Protein AF-H9GA87-F1 (afdb_monomer)

Organism: Anolis carolinensis (NCBI:txid28377)

Nearest PDB structures (foldseek):
  3dwb-assembly1_A  TM=9.800E-01  e=6.846E-44  Homo sapiens
  6sh2-assembly1_AAA  TM=9.626E-01  e=2.716E-29  Homo sapiens
  4cth-assembly1_A-2  TM=9.525E-01  e=1.104E-28  Homo sapiens
  5v48-assembly1_B  TM=9.529E-01  e=2.771E-28  Oryctolagus cuniculus
  6svy-assembly1_A  TM=9.507E-01  e=6.099E-28  Homo sapiens

Solvent-accessible surface area (backbone atoms only — not comparable to full-atom values): 32506 Å² total; per-residue (Å²): 136,81,67,93,82,69,80,81,88,78,90,80,91,79,91,78,90,80,86,88,82,88,80,93,79,87,85,82,81,83,79,84,82,80,79,73,81,84,71,84,70,72,75,79,71,83,72,79,47,68,68,50,50,53,50,50,50,54,52,60,57,17,32,24,86,92,43,56,57,92,81,39,46,64,49,16,56,37,37,29,38,55,72,76,53,70,67,53,71,59,36,70,70,71,51,73,65,51,58,50,49,56,50,45,51,53,52,51,45,55,61,48,69,47,74,86,54,86,67,85,32,64,35,42,50,34,45,31,25,41,31,47,11,55,65,41,52,72,56,38,55,69,51,36,62,48,75,60,50,60,51,40,47,74,60,63,50,47,67,56,51,42,92,54,92,77,70,61,67,63,64,43,52,33,48,40,38,44,67,65,68,38,42,66,70,34,37,80,48,58,44,60,28,76,93,42,41,69,33,32,31,42,37,39,39,82,46,57,70,86,62,99,47,49,58,52,60,69,43,45,86,84,26,42,69,45,52,54,37,49,50,49,37,48,33,51,53,42,42,73,65,47,23,80,49,68,69,60,33,41,51,56,40,46,55,46,51,51,50,47,35,54,49,33,68,55,51,81,57,71,83,80,64,70,51,61,79,80,33,61,39,79,44,32,48,50,54,46,39,73,53,25,65,72,47,63,52,68,67,36,51,33,54,48,27,41,92,48,88,67,56,55,79,39,62,30,36,31,53,44,63,68,42,44,33,53,49,22,51,49,59,70,74,47,58,68,67,59,56,52,51,47,52,52,46,47,50,44,71,72,47,38,73,64,42,21,68,76,40,37,54,43,53,49,57,36,46,28,63,71,53,64,24,50,92,40,87,70,55,68,63,60,58,27,46,54,53,40,37,79,74,38,24,59,39,51,22,39,56,47,41,77,74,70,58,72,90,75,55,60,68,58,53,53,49,52,52,50,53,52,52,53,50,53,57,49,50,76,69,46,80,93,50,56,76,66,58,42,48,56,53,43,56,54,60,74,66,60,81,84,86,72,75,60,54,72,53,45,77,36,44,68,57,36,28,59,73,43,61,86,53,77,42,51,54,78,39,39,61,57,33,53,50,49,46,54,49,43,51,45,38,56,40,31,64,39,45,87,34,62,61,64,87,71,59,64,84,94,60,39,54,77,54,90,73,86,86,84,79,93,70,50,73,84,87,75,96,66,93,72,77,90,85,72,82,77,67,84,84,51,76,81,68,62,70,73,68,74,74,78,78,128

Mean predicted aligned error: 10.49 Å

Radius of gyration: 27.49 Å; Cα contacts (8 Å, |Δi|>4): 576; chains: 1; bounding box: 68×65×86 Å

Secondary structure (DSSP, 8-state):
---TT------------------------PPP---------PPPPPP-SHHHHHHHHHHHHH--TTS-TTT-HHHHHHHHHHHH-PPPTT-S--SHHHHHHHHHHHHHHHHHH-TTS--SSHHHHHHHHHHHHHH-HHHHHHHTTHHHHHHHHHTT--TTTS------HHHHHHHHHHHS---SSEEEEEEEETTEEEEEEEEEEE---SSSSTHHHH-HHHHHHHHHHHHHHHHHHHHHTT---HHHHHHHHHHHHHHHHHHHHHSPPGGGGS-HHHH-EEEEHHHHHHH-TTS-HHHHHHHHTTTS---TT-EEEES-HHHHHHHHHHHHHS-HHHHHHHHHHHHHHHHGGGS-HHHHHHHHHHHHHHH--------HHHHHHHHHHHHHHHHHHHHHHHHH--S--HHHHHHHHHHHHHHHHHHHH-TTS-HHHHHHHHHHHHTPPP--SS-GGGGSHHHHHHHTTT----TT-HHHHHHHHHHHHHHHHHHHTTSPPPTT--SS--TT--------PPPS-------SSSTTTTS-TTTSGGGSSS--

pLDDT: mean 83.01, std 22.78, range [19.78, 98.44]

Foldseek 3Di:
DDDLPDDDDDDDDDDDDDDDDDDDDDDDDDDDDDDDDDPPPPDPDQDPDPVSVVVVVVQVQQADPVDDCLVPVCCRRGVSVPVVDDADFPDLDDDPQVVLLVVLLVVLLVQLPPPVDDQDFVLLVQLSLLLLQLVPQVLLQVCFCVVLQVVCVVLQHAVQQHDGPDDDLQVSVLCLCQQVVFAAQKHWFWDADLVGLQAIAIEIEGDQADPSALCLLVVCVVNVLLLVLVLQLQLLLSVSSRRDDSVVSSVLSVLLSVLSNVLSVLHDHVVVQPDCVVQWDKDFLLVLCVLQVQYPSQSNVVSLLPPDHHDRRGIYTYRRSSSNNVSSVSSVVDDSSSSSNSSSVSSCSSQQCSHHPSSVVSVVSSCCSVSVRDDDPPDSSSVSSVLSCLQSVLSSLLSSCVVPPDPPCPVVVVVLVVVLVVVLVVLVVDPVDDPVRSVVVNVVSVPDDDDPQAQPQSNPNVSSCVLCVQQHRHNNCNSVSSSSSSNSVSNVRSVSNGPTDDPSDDPSDHNSNPDDDDDDRDDPDDPDDDDPDPPPPPVCPVPPVSPVPPPD

Sequence (552 aa):
MADPWVIPVSHNVRSLTAIHDGGNLSWNEPPPLFSPSLRTHACPGPCLSESCVAASSAILASLDRSVDPCEDFFRFSCGGWTKANPIPDGHSRWGTFNKLWDHNQAILKHLLENTTANVSSEAERKAQRYYQSCMNESQIEELKAKPLLDRIQKLGGWNISGPWEGSDFNQTLLEVMARHHASPFFALDVAADSKNASLNVIQVDQSGLYLPARDYYLNKTQNEKVLRGYLALMVRLGALLGGREEAETRRQMQELLDFETELAGITVPQEKRRDEEQIYHRITAGELQGLAPAIDWMPLLNAVFFPVEINASEPVVVYAKEYLGEVSLLIQKTDRRILHNYMVWQLVRKGAALLDQRFQEAEEKFLEVMYGSKKACLPRWKFCVTDTDNNLGFALGAMFVRATYAEDSKAVEEMIAGIKAAFEESLAGLRWMDAETRRSAREKAEAIADLIGYPKFIMDPKELDKVFAQYDAAPDLYYENVMQFLNFSARLAADQLRKPPNRDHHKGFFPHDWVAVRFPGCLKHSLLTFRPHLWLASLEVVSYIGKLIKGG

Structure (mmCIF, N/CA/C/O backbone):
data_AF-H9GA87-F1
#
_entry.id   AF-H9GA87-F1
#
loop_
_atom_site.group_PDB
_atom_site.id
_atom_site.type_symbol
_atom_site.label_atom_id
_atom_site.label_alt_id
_atom_site.label_comp_id
_atom_site.label_asym_id
_atom_site.label_entity_id
_atom_site.label_seq_id
_atom_site.pdbx_PDB_ins_code
_atom_site.Cartn_x
_atom_site.Cartn_y
_atom_site.Cartn_z
_atom_site.occupancy
_atom_site.B_iso_or_equiv
_atom_site.auth_seq_id
_atom_site.auth_comp_id
_atom_site.auth_asym_id
_atom_site.auth_atom_id
_atom_site.pdbx_PDB_model_num
ATOM 1 N N . MET A 1 1 ? 5.904 -4.134 8.016 1.00 23.36 1 MET A N 1
ATOM 2 C CA . MET A 1 1 ? 4.929 -3.737 6.979 1.00 23.36 1 MET A CA 1
ATOM 3 C C . MET A 1 1 ? 5.192 -4.580 5.749 1.00 23.36 1 MET A C 1
ATOM 5 O O . MET A 1 1 ? 6.254 -4.459 5.157 1.00 23.36 1 MET A O 1
ATOM 9 N N . ALA A 1 2 ? 4.303 -5.528 5.463 1.00 19.78 2 ALA A N 1
ATOM 10 C CA . ALA A 1 2 ? 4.362 -6.302 4.235 1.00 19.78 2 ALA A CA 1
ATOM 11 C C . ALA A 1 2 ? 3.673 -5.484 3.148 1.00 19.78 2 ALA A C 1
ATOM 13 O O . ALA A 1 2 ? 2.529 -5.069 3.315 1.00 19.78 2 ALA A O 1
ATOM 14 N N . ASP A 1 3 ? 4.421 -5.224 2.094 1.00 22.86 3 ASP A N 1
ATOM 15 C CA . ASP A 1 3 ? 3.972 -4.577 0.879 1.00 22.86 3 ASP A CA 1
ATOM 16 C C . ASP A 1 3 ? 2.735 -5.321 0.321 1.00 22.86 3 ASP A C 1
ATOM 18 O O . ASP A 1 3 ? 2.834 -6.524 0.046 1.00 22.86 3 ASP A O 1
ATOM 22 N N . PRO A 1 4 ? 1.555 -4.683 0.183 1.00 21.34 4 PRO A N 1
ATOM 23 C CA . PRO A 1 4 ? 0.355 -5.347 -0.335 1.00 21.34 4 PRO A CA 1
ATOM 24 C C . PRO A 1 4 ? 0.485 -5.771 -1.812 1.00 21.34 4 PRO A C 1
ATOM 26 O O . PRO A 1 4 ? -0.400 -6.446 -2.335 1.00 21.34 4 PRO A O 1
ATOM 29 N N . TRP A 1 5 ? 1.596 -5.436 -2.477 1.00 23.27 5 TRP A N 1
ATOM 30 C CA . TRP A 1 5 ? 1.837 -5.708 -3.896 1.00 23.27 5 TRP A CA 1
ATOM 31 C C . TRP A 1 5 ? 2.653 -6.974 -4.195 1.00 23.27 5 TRP A C 1
ATOM 33 O O . TRP A 1 5 ? 2.844 -7.320 -5.362 1.00 23.27 5 TRP A O 1
ATOM 43 N N . VAL A 1 6 ? 3.099 -7.725 -3.181 1.00 21.62 6 VAL A N 1
ATOM 44 C CA . VAL A 1 6 ? 3.876 -8.959 -3.396 1.00 21.62 6 VAL A CA 1
ATOM 45 C C . VAL A 1 6 ? 3.000 -10.201 -3.207 1.00 21.62 6 VAL A C 1
ATOM 47 O O . VAL A 1 6 ? 2.849 -10.725 -2.105 1.00 21.62 6 VAL A O 1
ATOM 50 N N . ILE A 1 7 ? 2.456 -10.718 -4.311 1.00 20.02 7 ILE A N 1
ATOM 51 C CA . ILE A 1 7 ? 1.745 -12.006 -4.353 1.00 20.02 7 ILE A CA 1
ATOM 52 C C . ILE A 1 7 ? 2.762 -13.161 -4.187 1.00 20.02 7 ILE A C 1
ATOM 54 O O . ILE A 1 7 ? 3.695 -13.257 -4.990 1.00 20.02 7 ILE A O 1
ATOM 58 N N . PRO A 1 8 ? 2.603 -14.083 -3.215 1.00 20.38 8 PRO A N 1
ATOM 59 C CA . PRO A 1 8 ? 3.384 -15.315 -3.161 1.00 20.38 8 PRO A CA 1
ATOM 60 C C . PRO A 1 8 ? 2.836 -16.340 -4.166 1.00 20.38 8 PRO A C 1
ATOM 62 O O . PRO A 1 8 ? 1.675 -16.741 -4.092 1.00 20.38 8 PRO A O 1
ATOM 65 N N . VAL A 1 9 ? 3.676 -16.797 -5.098 1.00 20.44 9 VAL A N 1
ATOM 66 C CA . VAL A 1 9 ? 3.366 -17.926 -5.990 1.00 20.44 9 VAL A CA 1
ATOM 67 C C . VAL A 1 9 ? 3.620 -19.227 -5.225 1.00 20.44 9 VAL A C 1
ATOM 69 O O . VAL A 1 9 ? 4.765 -19.550 -4.915 1.00 20.44 9 VAL A O 1
ATOM 72 N N . SER A 1 10 ? 2.564 -19.977 -4.902 1.00 20.94 10 SER A N 1
ATOM 73 C CA . SER A 1 10 ? 2.671 -21.339 -4.371 1.00 20.94 10 SER A CA 1
ATOM 74 C C . SER A 1 10 ? 2.564 -22.355 -5.515 1.00 20.94 10 SER A C 1
ATOM 76 O O . SER A 1 10 ? 1.589 -22.385 -6.264 1.00 20.94 10 SER A O 1
ATOM 78 N N . HIS A 1 11 ? 3.587 -23.196 -5.677 1.00 21.48 11 HIS A N 1
ATOM 79 C CA . HIS A 1 11 ? 3.563 -24.307 -6.627 1.00 21.48 11 HIS A CA 1
ATOM 80 C C . HIS A 1 11 ? 2.975 -25.554 -5.958 1.00 21.48 11 HIS A C 1
ATOM 82 O O . HIS A 1 11 ? 3.572 -26.111 -5.042 1.00 21.48 11 HIS A O 1
ATOM 88 N N . ASN A 1 12 ? 1.830 -26.026 -6.455 1.00 20.92 12 ASN A N 1
ATOM 89 C CA . ASN A 1 12 ? 1.334 -27.379 -6.212 1.00 20.92 12 ASN A CA 1
ATOM 90 C C . ASN A 1 12 ? 0.975 -28.002 -7.566 1.00 20.92 12 ASN A C 1
ATOM 92 O O . ASN A 1 12 ? -0.079 -27.724 -8.133 1.00 20.92 12 ASN A O 1
ATOM 96 N N . VAL A 1 13 ? 1.872 -28.829 -8.105 1.00 22.03 13 VAL A N 1
ATOM 97 C CA . VAL A 1 13 ? 1.646 -29.578 -9.347 1.00 22.03 13 VAL A CA 1
ATOM 98 C C . VAL A 1 13 ? 1.088 -30.953 -8.982 1.00 22.03 13 VAL A C 1
ATOM 100 O O . VAL A 1 13 ? 1.781 -31.769 -8.380 1.00 22.03 13 VAL A O 1
ATOM 103 N N . ARG A 1 14 ? -0.167 -31.228 -9.358 1.00 21.48 14 ARG A N 1
ATOM 104 C CA . ARG A 1 14 ? -0.707 -32.593 -9.450 1.00 21.48 14 ARG A CA 1
ATOM 105 C C . ARG A 1 14 ? -0.833 -32.970 -10.921 1.00 21.48 14 ARG A C 1
ATOM 107 O O . ARG A 1 14 ? -1.466 -32.263 -11.697 1.00 21.48 14 ARG A O 1
ATOM 114 N N . SER A 1 15 ? -0.203 -34.081 -11.284 1.00 21.44 15 SER A N 1
ATOM 115 C CA . SER A 1 15 ? -0.190 -34.657 -12.626 1.00 21.44 15 SER A CA 1
ATOM 116 C C . SER A 1 15 ? -1.577 -35.147 -13.049 1.00 21.44 15 SER A C 1
ATOM 118 O O . SER A 1 15 ? -2.180 -35.958 -12.345 1.00 21.44 15 SER A O 1
ATOM 120 N N . LEU A 1 16 ? -2.035 -34.729 -14.228 1.00 22.02 16 LEU A N 1
ATOM 121 C CA . LEU A 1 16 ? -3.119 -35.372 -14.969 1.00 22.02 16 LEU A CA 1
ATOM 122 C C . LEU A 1 16 ? -2.538 -35.908 -16.281 1.00 22.02 16 LEU A C 1
ATOM 124 O O . LEU A 1 16 ? -2.038 -35.151 -17.110 1.00 22.02 16 LEU A O 1
ATOM 128 N N . THR A 1 17 ? -2.554 -37.227 -16.429 1.00 22.89 17 THR A N 1
ATOM 129 C CA . THR A 1 17 ? -2.190 -37.966 -17.640 1.00 22.89 17 THR A CA 1
ATOM 130 C C . THR A 1 17 ? -3.350 -37.911 -18.633 1.00 22.89 17 THR A C 1
ATOM 132 O O . THR A 1 17 ? -4.473 -38.266 -18.280 1.00 22.89 17 THR A O 1
ATOM 135 N N . ALA A 1 18 ? -3.083 -37.505 -19.876 1.00 24.67 18 ALA A N 1
ATOM 136 C CA . ALA A 1 18 ? -4.030 -37.598 -20.985 1.00 24.67 18 ALA A CA 1
ATOM 137 C C . ALA A 1 18 ? -3.405 -38.369 -22.157 1.00 24.67 18 ALA A C 1
ATOM 139 O O . ALA A 1 18 ? -2.203 -38.294 -22.406 1.00 24.67 18 ALA A O 1
ATOM 140 N N . ILE A 1 19 ? -4.262 -39.161 -22.795 1.00 25.16 19 ILE A N 1
ATOM 141 C CA . ILE A 1 19 ? -3.999 -40.260 -23.725 1.00 25.16 19 ILE A CA 1
ATOM 142 C C . ILE A 1 19 ? -3.668 -39.731 -25.129 1.00 25.16 19 ILE A C 1
ATOM 144 O O . ILE A 1 19 ? -4.219 -38.729 -25.577 1.00 25.16 19 ILE A O 1
ATOM 148 N N . HIS A 1 20 ? -2.743 -40.423 -25.793 1.00 24.50 20 HIS A N 1
ATOM 149 C CA . HIS A 1 20 ? -2.196 -40.130 -27.115 1.00 24.50 20 HIS A CA 1
ATOM 150 C C . HIS A 1 20 ? -3.068 -40.790 -28.196 1.00 24.50 20 HIS A C 1
ATOM 152 O O . HIS A 1 20 ? -3.219 -42.008 -28.160 1.00 24.50 20 HIS A O 1
ATOM 158 N N . ASP A 1 21 ? -3.567 -40.027 -29.172 1.00 26.31 21 ASP A N 1
ATOM 159 C CA . ASP A 1 21 ? -4.070 -40.575 -30.439 1.00 26.31 21 ASP A CA 1
ATOM 160 C C . ASP A 1 21 ? -3.187 -40.096 -31.594 1.00 26.31 21 ASP A C 1
ATOM 162 O O . ASP A 1 21 ? -2.850 -38.915 -31.713 1.00 26.31 21 ASP A O 1
ATOM 166 N N . GLY A 1 22 ? -2.732 -41.065 -32.386 1.00 27.78 22 GLY A N 1
ATOM 167 C CA . GLY A 1 22 ? -1.759 -40.902 -33.456 1.00 27.78 22 GLY A CA 1
ATOM 168 C C . GLY A 1 22 ? -2.388 -40.506 -34.790 1.00 27.78 22 GLY A C 1
ATOM 169 O O . GLY A 1 22 ? -3.416 -41.039 -35.199 1.00 27.78 22 GLY A O 1
ATOM 170 N N . GLY A 1 23 ? -1.701 -39.618 -35.506 1.00 25.44 23 GLY A N 1
ATOM 171 C CA . GLY A 1 23 ? -1.962 -39.301 -36.906 1.00 25.44 23 GLY A CA 1
ATOM 172 C C . GLY A 1 23 ? -0.655 -38.953 -37.617 1.00 25.44 23 GLY A C 1
ATOM 173 O O . GLY A 1 23 ? -0.079 -37.898 -37.374 1.00 25.44 23 GLY A O 1
ATOM 174 N N . ASN A 1 24 ? -0.181 -39.867 -38.467 1.00 25.55 24 ASN A N 1
ATOM 175 C CA . ASN A 1 24 ? 1.008 -39.726 -39.311 1.00 25.55 24 ASN A CA 1
ATOM 176 C C . ASN A 1 24 ? 0.780 -38.698 -40.433 1.00 25.55 24 ASN A C 1
ATOM 178 O O . ASN A 1 24 ? -0.168 -38.836 -41.203 1.00 25.55 24 ASN A O 1
ATOM 182 N N . LEU A 1 25 ? 1.711 -37.755 -40.602 1.00 28.78 25 LEU A N 1
ATOM 183 C CA . LEU A 1 25 ? 1.881 -36.977 -41.832 1.00 28.78 25 LEU A CA 1
ATOM 184 C C . LEU A 1 25 ? 3.355 -37.031 -42.257 1.00 28.78 25 LEU A C 1
ATOM 186 O O . LEU A 1 25 ? 4.249 -36.613 -41.524 1.00 28.78 25 LEU A O 1
ATOM 190 N N . SER A 1 26 ? 3.588 -37.601 -43.437 1.00 27.55 26 SER A N 1
ATOM 191 C CA . SER A 1 26 ? 4.886 -37.763 -44.094 1.00 27.55 26 SER A CA 1
ATOM 192 C C . SER A 1 26 ? 5.393 -36.442 -44.682 1.00 27.55 26 SER A C 1
ATOM 194 O O . SER A 1 26 ? 4.664 -35.785 -45.426 1.00 27.55 26 SER A O 1
ATOM 196 N N . TRP A 1 27 ? 6.652 -36.095 -44.416 1.00 28.52 27 TRP A N 1
ATOM 197 C CA . TRP A 1 27 ? 7.352 -34.971 -45.043 1.00 28.52 27 TRP A CA 1
ATOM 198 C C . TRP A 1 27 ? 8.063 -35.431 -46.323 1.00 28.52 27 TRP A C 1
ATOM 200 O O . TRP A 1 27 ? 8.982 -36.244 -46.259 1.00 28.52 27 TRP A O 1
ATOM 210 N N . ASN A 1 28 ? 7.641 -34.904 -47.476 1.00 31.36 28 ASN A N 1
ATOM 211 C CA . ASN A 1 28 ? 8.369 -35.017 -48.742 1.00 31.36 28 ASN A CA 1
ATOM 212 C C . ASN A 1 28 ? 9.380 -33.862 -48.872 1.00 31.36 28 ASN A C 1
ATOM 214 O O . ASN A 1 28 ? 8.997 -32.708 -48.723 1.00 31.36 28 ASN A O 1
ATOM 218 N N . GLU A 1 29 ? 10.628 -34.247 -49.163 1.00 33.00 29 GLU A N 1
ATOM 219 C CA . GLU A 1 29 ? 11.784 -33.539 -49.757 1.00 33.00 29 GLU A CA 1
ATOM 220 C C . GLU A 1 29 ? 12.186 -32.113 -49.288 1.00 33.00 29 GLU A C 1
ATOM 222 O O . GLU A 1 29 ? 11.378 -31.185 -49.289 1.00 33.00 29 GLU A O 1
ATOM 227 N N . PRO A 1 30 ? 13.480 -31.881 -48.963 1.00 33.62 30 PRO A N 1
ATOM 228 C CA . PRO A 1 30 ? 13.989 -30.553 -48.631 1.00 33.62 30 PRO A CA 1
ATOM 229 C C . PRO A 1 30 ? 14.213 -29.694 -49.895 1.00 33.62 30 PRO A C 1
ATOM 231 O O . PRO A 1 30 ? 14.663 -30.210 -50.921 1.00 33.62 30 PRO A O 1
ATOM 234 N N . PRO A 1 31 ? 13.967 -28.371 -49.842 1.00 34.94 31 PRO A N 1
ATOM 235 C CA . PRO A 1 31 ? 14.272 -27.466 -50.947 1.00 34.94 31 PRO A CA 1
ATOM 236 C C . PRO A 1 31 ? 15.795 -27.288 -51.137 1.00 34.94 31 PRO A C 1
ATOM 238 O O . PRO A 1 31 ? 16.569 -27.501 -50.198 1.00 34.94 31 PRO A O 1
ATOM 241 N N . PRO A 1 32 ? 16.252 -26.886 -52.340 1.00 34.81 32 PRO A N 1
ATOM 242 C CA . PRO A 1 32 ? 17.670 -26.810 -52.672 1.00 34.81 32 PRO A CA 1
ATOM 243 C C . PRO A 1 32 ? 18.408 -25.760 -51.832 1.00 34.81 32 PRO A C 1
ATOM 245 O O . PRO A 1 32 ? 17.958 -24.626 -51.667 1.00 34.81 32 PRO A O 1
ATOM 248 N N . LEU A 1 33 ? 19.580 -26.159 -51.333 1.00 33.09 33 LEU A N 1
ATOM 249 C CA . LEU A 1 33 ? 20.514 -25.327 -50.582 1.00 33.09 33 LEU A CA 1
ATOM 250 C C . LEU A 1 33 ? 20.939 -24.108 -51.416 1.00 33.09 33 LEU A C 1
ATOM 252 O O . LEU A 1 33 ? 21.690 -24.228 -52.386 1.00 33.09 33 LEU A O 1
ATOM 256 N N . PHE A 1 34 ? 20.497 -22.919 -51.004 1.00 32.41 34 PHE A N 1
ATOM 257 C CA . PHE A 1 34 ? 21.114 -21.664 -51.422 1.00 32.41 34 PHE A CA 1
ATOM 258 C C . PHE A 1 34 ? 22.584 -21.682 -50.992 1.00 32.41 34 PHE A C 1
ATOM 260 O O . PHE A 1 34 ? 22.890 -21.723 -49.803 1.00 32.41 34 PHE A O 1
ATOM 267 N N . SER A 1 35 ? 23.496 -21.656 -51.963 1.00 39.91 35 SER A N 1
ATOM 268 C CA . SER A 1 35 ? 24.923 -21.460 -51.712 1.00 39.91 35 SER A CA 1
ATOM 269 C C . SER A 1 35 ? 25.153 -20.003 -51.294 1.00 39.91 35 SER A C 1
ATOM 271 O O . SER A 1 35 ? 24.958 -19.114 -52.127 1.00 39.91 35 SER A O 1
ATOM 273 N N . PRO A 1 36 ? 25.572 -19.705 -50.050 1.00 42.19 36 PRO A N 1
ATOM 274 C CA . PRO A 1 36 ? 26.012 -18.368 -49.713 1.00 42.19 36 PRO A CA 1
ATOM 275 C C . PRO A 1 36 ? 27.413 -18.199 -50.293 1.00 42.19 36 PRO A C 1
ATOM 277 O O . PRO A 1 36 ? 28.320 -18.983 -50.014 1.00 42.19 36 PRO A O 1
ATOM 280 N N . SER A 1 37 ? 27.613 -17.153 -51.089 1.00 38.09 37 SER A N 1
ATOM 281 C CA . SER A 1 37 ? 28.951 -16.638 -51.359 1.00 38.09 37 SER A CA 1
ATOM 282 C C . SER A 1 37 ? 29.675 -16.447 -50.021 1.00 38.09 37 SER A C 1
ATOM 284 O O . SER A 1 37 ? 29.267 -15.604 -49.218 1.00 38.09 37 SER A O 1
ATOM 286 N N . LEU A 1 38 ? 30.718 -17.244 -49.777 1.00 41.31 38 LEU A N 1
ATOM 287 C CA . LEU A 1 38 ? 31.608 -17.154 -48.622 1.00 41.31 38 LEU A CA 1
ATOM 288 C C . LEU A 1 38 ? 32.308 -15.788 -48.625 1.00 41.31 38 LEU A C 1
ATOM 290 O O . LEU A 1 38 ? 33.429 -15.639 -49.102 1.00 41.31 38 LEU A O 1
ATOM 294 N N . ARG A 1 39 ? 31.659 -14.768 -48.059 1.00 44.28 39 ARG A N 1
ATOM 295 C CA . ARG A 1 39 ? 32.401 -13.696 -47.402 1.00 44.28 39 ARG A CA 1
ATOM 296 C C . ARG A 1 39 ? 32.935 -14.310 -46.122 1.00 44.28 39 ARG A C 1
ATOM 298 O O . ARG A 1 39 ? 32.146 -14.612 -45.229 1.00 44.28 39 ARG A O 1
ATOM 305 N N . THR A 1 40 ? 34.247 -14.496 -46.043 1.00 45.22 40 THR A N 1
ATOM 306 C CA . THR A 1 40 ? 34.969 -14.806 -44.807 1.00 45.22 40 THR A CA 1
ATOM 307 C C . THR A 1 40 ? 34.723 -13.683 -43.796 1.00 45.22 40 THR A C 1
ATOM 309 O O . THR A 1 40 ? 35.522 -12.760 -43.663 1.00 45.22 40 THR A O 1
ATOM 312 N N . HIS A 1 41 ? 33.584 -13.721 -43.111 1.00 52.75 41 HIS A N 1
ATOM 313 C CA . HIS A 1 41 ? 33.414 -13.005 -41.861 1.00 52.75 41 HIS A CA 1
ATOM 314 C C . HIS A 1 41 ? 34.237 -13.810 -40.871 1.00 52.75 41 HIS A C 1
ATOM 316 O O . HIS A 1 41 ? 33.832 -14.898 -40.465 1.00 52.75 41 HIS A O 1
ATOM 322 N N . ALA A 1 42 ? 35.447 -13.334 -40.578 1.00 57.91 42 ALA A N 1
ATOM 323 C CA . ALA A 1 42 ? 36.196 -13.841 -39.444 1.00 57.91 42 ALA A CA 1
ATOM 324 C C . ALA A 1 42 ? 35.241 -13.836 -38.244 1.00 57.91 42 ALA A C 1
ATOM 326 O O . ALA A 1 42 ? 34.655 -12.793 -37.943 1.00 57.91 42 ALA A O 1
ATOM 327 N N . CYS A 1 43 ? 35.026 -14.995 -37.612 1.00 58.81 43 CYS A N 1
ATOM 328 C CA . CYS A 1 43 ? 34.309 -15.033 -36.346 1.00 58.81 43 CYS A CA 1
ATOM 329 C C . CYS A 1 43 ? 34.994 -14.017 -35.427 1.00 58.81 43 CYS A C 1
ATOM 331 O O . CYS A 1 43 ? 36.215 -14.117 -35.253 1.00 58.81 43 CYS A O 1
ATOM 333 N N . PRO A 1 44 ? 34.266 -13.024 -34.887 1.00 74.62 44 PRO A N 1
ATOM 334 C CA . PRO A 1 44 ? 34.849 -12.125 -33.911 1.00 74.62 44 PRO A CA 1
ATOM 335 C C . PRO A 1 44 ? 35.467 -12.987 -32.807 1.00 74.62 44 PRO A C 1
ATOM 337 O O . PRO A 1 44 ? 34.820 -13.916 -32.315 1.00 74.62 44 PRO A O 1
ATOM 340 N N . GLY A 1 45 ? 36.733 -12.735 -32.464 1.00 84.00 45 GLY A N 1
ATOM 341 C CA . GLY A 1 45 ? 37.356 -13.370 -31.303 1.00 84.00 45 GLY A CA 1
ATOM 342 C C . GLY A 1 45 ? 36.544 -13.093 -30.027 1.00 84.00 45 GLY A C 1
ATOM 343 O O . GLY A 1 45 ? 35.656 -12.234 -30.038 1.00 84.00 45 GLY A O 1
ATOM 344 N N . PRO A 1 46 ? 36.818 -13.799 -28.915 1.00 88.94 46 PRO A N 1
ATOM 345 C CA . PRO A 1 46 ? 36.097 -13.567 -27.667 1.00 88.94 46 PRO A CA 1
ATOM 346 C C . PRO A 1 46 ? 36.177 -12.088 -27.269 1.00 88.94 46 PRO A C 1
ATOM 348 O O . PRO A 1 46 ? 37.220 -11.453 -27.415 1.00 88.94 46 PRO A O 1
ATOM 351 N N . CYS A 1 47 ? 35.073 -11.536 -26.765 1.00 92.62 47 CYS A N 1
ATOM 352 C CA . CYS A 1 47 ? 35.065 -10.177 -26.240 1.00 92.62 47 CYS A CA 1
ATOM 353 C C . CYS A 1 47 ? 35.960 -10.102 -24.994 1.00 92.62 47 CYS A C 1
ATOM 355 O O . CYS A 1 47 ? 35.713 -10.803 -24.014 1.00 92.62 47 CYS A O 1
ATOM 357 N N . LEU A 1 48 ? 36.985 -9.248 -25.032 1.00 94.75 48 LEU A N 1
ATOM 358 C CA . LEU A 1 48 ? 37.949 -9.061 -23.939 1.00 94.75 48 LEU A CA 1
ATOM 359 C C . LEU A 1 48 ? 37.810 -7.699 -23.244 1.00 94.75 48 LEU A C 1
ATOM 361 O O . LEU A 1 48 ? 38.713 -7.289 -22.519 1.00 94.75 48 LEU A O 1
ATOM 365 N N . SER A 1 49 ? 36.707 -6.975 -23.469 1.00 95.88 49 SER A N 1
ATOM 366 C CA . SER A 1 49 ? 36.439 -5.763 -22.695 1.00 95.88 49 SER A CA 1
ATOM 367 C C . SER A 1 49 ? 36.250 -6.113 -21.220 1.00 95.88 49 SER A C 1
ATOM 369 O O . SER A 1 49 ? 35.778 -7.201 -20.878 1.00 95.88 49 SER A O 1
ATOM 371 N N . GLU A 1 50 ? 36.565 -5.166 -20.339 1.00 95.38 50 GLU A N 1
ATOM 372 C CA . GLU A 1 50 ? 36.366 -5.324 -18.897 1.00 95.38 50 GLU A CA 1
ATOM 373 C C . GLU A 1 50 ? 34.923 -5.732 -18.562 1.00 95.38 50 GLU A C 1
ATOM 375 O O . GLU A 1 50 ? 34.702 -6.668 -17.795 1.00 95.38 50 GLU A O 1
ATOM 380 N N . SER A 1 51 ? 33.938 -5.114 -19.222 1.00 93.25 51 SER A N 1
ATOM 381 C CA . SER A 1 51 ? 32.518 -5.444 -19.065 1.00 93.25 51 SER A CA 1
ATOM 382 C C . SER A 1 51 ? 32.187 -6.892 -19.450 1.00 93.25 51 SER A C 1
ATOM 384 O O . SER A 1 51 ? 31.479 -7.573 -18.709 1.00 93.25 51 SER A O 1
ATOM 386 N N . CYS A 1 52 ? 32.729 -7.397 -20.564 1.00 94.88 52 CYS A N 1
ATOM 387 C CA . CYS A 1 52 ? 32.537 -8.783 -20.997 1.00 94.88 52 CYS A CA 1
ATOM 388 C C . CYS A 1 52 ? 33.185 -9.779 -20.025 1.00 94.88 52 CYS A C 1
ATOM 390 O O . CYS A 1 52 ? 32.595 -10.814 -19.700 1.00 94.88 52 CYS A O 1
ATOM 392 N N . VAL A 1 53 ? 34.384 -9.470 -19.524 1.00 96.06 53 VAL A N 1
ATOM 393 C CA . VAL A 1 53 ? 35.091 -10.316 -18.551 1.00 96.06 53 VAL A CA 1
ATOM 394 C C . VAL A 1 53 ? 34.356 -10.338 -17.207 1.00 96.06 53 VAL A C 1
ATOM 396 O O . VAL A 1 53 ? 34.163 -11.412 -16.634 1.00 96.06 53 VAL A O 1
ATOM 399 N N . ALA A 1 54 ? 33.877 -9.189 -16.725 1.00 95.56 54 ALA A N 1
ATOM 400 C CA . ALA A 1 54 ? 33.098 -9.102 -15.492 1.00 95.56 54 ALA A CA 1
ATOM 401 C C . ALA A 1 54 ? 31.772 -9.873 -15.605 1.00 95.56 54 ALA A C 1
ATOM 403 O O . ALA A 1 54 ? 31.457 -10.698 -14.743 1.00 95.56 54 ALA A O 1
ATOM 404 N N . ALA A 1 55 ? 31.027 -9.671 -16.698 1.00 94.56 55 ALA A N 1
ATOM 405 C CA . ALA A 1 55 ? 29.756 -10.353 -16.936 1.00 94.56 55 ALA A CA 1
ATOM 406 C C . ALA A 1 55 ? 29.930 -11.873 -17.068 1.00 94.56 55 ALA A C 1
ATOM 408 O O . ALA A 1 55 ? 29.219 -12.639 -16.416 1.00 94.56 55 ALA A O 1
ATOM 409 N N . SER A 1 56 ? 30.905 -12.329 -17.861 1.00 95.31 56 SER A N 1
ATOM 410 C CA . SER A 1 56 ? 31.186 -13.762 -18.010 1.00 95.31 56 SER A CA 1
ATOM 411 C C . SER A 1 56 ? 31.621 -14.399 -16.692 1.00 95.31 56 SER A C 1
ATOM 413 O O . SER A 1 56 ? 31.139 -15.480 -16.358 1.00 95.31 56 SER A O 1
ATOM 415 N N . SER A 1 57 ? 32.447 -13.717 -15.894 1.00 95.44 57 SER A N 1
ATOM 416 C CA . SER A 1 57 ? 32.841 -14.194 -14.564 1.00 95.44 57 SER A CA 1
ATOM 417 C C . SER A 1 57 ? 31.635 -14.352 -13.632 1.00 95.44 57 SER A C 1
ATOM 419 O O . SER A 1 57 ? 31.516 -15.373 -12.955 1.00 95.44 57 SER A O 1
ATOM 421 N N . ALA A 1 58 ? 30.705 -13.390 -13.631 1.00 93.94 58 ALA A N 1
ATOM 422 C CA . ALA A 1 58 ? 29.483 -13.459 -12.829 1.00 93.94 58 ALA A CA 1
ATOM 423 C C . ALA A 1 58 ? 28.547 -14.604 -13.265 1.00 93.94 58 ALA A C 1
ATOM 425 O O . ALA A 1 58 ? 27.992 -15.305 -12.413 1.00 93.94 58 ALA A O 1
ATOM 426 N N . ILE A 1 59 ? 28.412 -14.832 -14.579 1.00 96.06 59 ILE A N 1
ATOM 427 C CA . ILE A 1 59 ? 27.664 -15.973 -15.127 1.00 96.06 59 ILE A CA 1
ATOM 428 C C . ILE A 1 59 ? 28.304 -17.274 -14.644 1.00 96.06 59 ILE A C 1
ATOM 430 O O . ILE A 1 59 ? 27.639 -18.088 -14.011 1.00 96.06 59 ILE A O 1
ATOM 434 N N . LEU A 1 60 ? 29.608 -17.451 -14.875 1.00 96.25 60 LEU A N 1
ATOM 435 C CA . LEU A 1 60 ? 30.332 -18.673 -14.525 1.00 96.25 60 LEU A CA 1
ATOM 436 C C . LEU A 1 60 ? 30.293 -18.991 -13.028 1.00 96.25 60 LEU A C 1
ATOM 438 O O . LEU A 1 60 ? 30.170 -20.159 -12.673 1.00 96.25 60 LEU A O 1
ATOM 442 N N . ALA A 1 61 ? 30.357 -17.973 -12.167 1.00 95.81 61 ALA A N 1
ATOM 443 C CA . ALA A 1 61 ? 30.243 -18.138 -10.720 1.00 95.81 61 ALA A CA 1
ATOM 444 C C . ALA A 1 61 ? 28.844 -18.601 -10.268 1.00 95.81 61 ALA A C 1
ATOM 446 O O . ALA A 1 61 ? 28.708 -19.199 -9.201 1.00 95.81 61 ALA A O 1
ATOM 447 N N . SER A 1 62 ? 27.807 -18.325 -11.063 1.00 96.44 62 SER A N 1
ATOM 448 C CA . SER A 1 62 ? 26.422 -18.687 -10.745 1.00 96.44 62 SER A CA 1
ATOM 449 C C . SER A 1 62 ? 26.058 -20.109 -11.187 1.00 96.44 62 SER A C 1
ATOM 451 O O . SER A 1 62 ? 25.175 -20.720 -10.581 1.00 96.44 62 SER A O 1
ATOM 453 N N . LEU A 1 63 ? 26.754 -20.645 -12.198 1.00 97.25 63 LEU A N 1
ATOM 454 C CA . LEU A 1 63 ? 26.477 -21.965 -12.767 1.00 97.25 63 LEU A CA 1
ATOM 455 C C . LEU A 1 63 ? 26.853 -23.118 -11.821 1.00 97.25 63 LEU A C 1
ATOM 457 O O . LEU A 1 63 ? 27.910 -23.110 -11.192 1.00 97.25 63 LEU A O 1
ATOM 461 N N . ASP A 1 64 ? 26.042 -24.176 -11.824 1.00 97.50 64 ASP A N 1
ATOM 462 C CA . ASP A 1 64 ? 26.404 -25.512 -11.340 1.00 97.50 64 ASP A CA 1
ATOM 463 C C . ASP A 1 64 ? 26.559 -26.462 -12.537 1.00 97.50 64 ASP A C 1
ATOM 465 O O . ASP A 1 64 ? 25.607 -27.080 -13.011 1.00 97.50 64 ASP A O 1
ATOM 469 N N . ARG A 1 65 ? 27.794 -26.594 -13.032 1.00 96.44 65 ARG A N 1
ATOM 470 C CA . ARG A 1 65 ? 28.115 -27.434 -14.201 1.00 96.44 65 ARG A CA 1
ATOM 471 C C . ARG A 1 65 ? 28.003 -28.941 -13.944 1.00 96.44 65 ARG A C 1
ATOM 473 O O . ARG A 1 65 ? 28.221 -29.714 -14.871 1.00 96.44 65 ARG A O 1
ATOM 480 N N . SER A 1 66 ? 27.722 -29.367 -12.710 1.00 96.81 66 SER A N 1
ATOM 481 C CA . SER A 1 66 ? 27.476 -30.783 -12.406 1.00 96.81 66 SER A CA 1
ATOM 482 C C . SER A 1 66 ? 26.065 -31.240 -12.789 1.00 96.81 66 SER A C 1
ATOM 484 O O . SER A 1 66 ? 25.794 -32.439 -12.809 1.00 96.81 66 SER A O 1
ATOM 486 N N . VAL A 1 67 ? 25.175 -30.293 -13.095 1.00 97.88 67 VAL A N 1
ATOM 487 C CA . VAL A 1 67 ? 23.779 -30.535 -13.455 1.00 97.88 67 VAL A CA 1
ATOM 488 C C . VAL A 1 67 ? 23.613 -30.438 -14.966 1.00 97.88 67 VAL A C 1
ATOM 490 O O . VAL A 1 67 ? 24.150 -29.529 -15.594 1.00 97.88 67 VAL A O 1
ATOM 493 N N . ASP A 1 68 ? 22.858 -31.366 -15.552 1.00 97.44 68 ASP A N 1
ATOM 494 C CA . ASP A 1 68 ? 22.493 -31.293 -16.965 1.00 97.44 68 ASP A CA 1
ATOM 495 C C . ASP A 1 68 ? 21.471 -30.154 -17.185 1.00 97.44 68 ASP A C 1
ATOM 497 O O . ASP A 1 68 ? 20.383 -30.199 -16.593 1.00 97.44 68 ASP A O 1
ATOM 501 N N . PRO A 1 69 ? 21.770 -29.141 -18.026 1.00 97.69 69 PRO A N 1
ATOM 502 C CA . PRO A 1 69 ? 20.827 -28.067 -18.338 1.00 97.69 69 PRO A CA 1
ATOM 503 C C . PRO A 1 69 ? 19.508 -28.558 -18.954 1.00 97.69 69 PRO A C 1
ATOM 505 O O . PRO A 1 69 ? 18.506 -27.853 -18.853 1.00 97.69 69 PRO A O 1
ATOM 508 N N . CYS A 1 70 ? 19.486 -29.738 -19.580 1.00 97.62 70 CYS A N 1
ATOM 509 C CA . CYS A 1 70 ? 18.281 -30.336 -20.159 1.00 97.62 70 CYS A CA 1
ATOM 510 C C . CYS A 1 70 ? 17.374 -31.015 -19.117 1.00 97.62 70 CYS A C 1
ATOM 512 O O . CYS A 1 70 ? 16.211 -31.287 -19.418 1.00 97.62 70 CYS A O 1
ATOM 514 N N . GLU A 1 71 ? 17.884 -31.289 -17.912 1.00 98.00 71 GLU A N 1
ATOM 515 C CA . GLU A 1 71 ? 17.132 -31.935 -16.827 1.00 98.00 71 GLU A CA 1
ATOM 516 C C . GLU A 1 71 ? 16.669 -30.917 -15.771 1.00 98.00 71 GLU A C 1
ATOM 518 O O . GLU A 1 71 ? 15.503 -30.925 -15.379 1.00 98.00 71 GLU A O 1
ATOM 523 N N . ASP A 1 72 ? 17.547 -30.003 -15.342 1.00 97.62 72 ASP A N 1
ATOM 524 C CA . ASP A 1 72 ? 17.202 -28.917 -14.413 1.00 97.62 72 ASP A CA 1
ATOM 525 C C . ASP A 1 72 ? 17.992 -27.647 -14.754 1.00 97.62 72 ASP A C 1
ATOM 527 O O . ASP A 1 72 ? 19.069 -27.371 -14.213 1.00 97.62 72 ASP A O 1
ATOM 531 N N . PHE A 1 73 ? 17.434 -26.855 -15.674 1.00 97.81 73 PHE A N 1
ATOM 532 C CA . PHE A 1 73 ? 18.068 -25.621 -16.128 1.00 97.81 73 PHE A CA 1
ATOM 533 C C . PHE A 1 73 ? 18.240 -24.600 -14.998 1.00 97.81 73 PHE A C 1
ATOM 535 O O . PHE A 1 73 ? 19.240 -23.890 -14.991 1.00 97.81 73 PHE A O 1
ATOM 542 N N . PHE A 1 74 ? 17.321 -24.547 -14.023 1.00 97.25 74 PHE A N 1
ATOM 543 C CA . PHE A 1 74 ? 17.418 -23.612 -12.899 1.00 97.25 74 PHE A CA 1
ATOM 544 C C . PHE A 1 74 ? 18.617 -23.944 -12.015 1.00 97.25 74 PHE A C 1
ATOM 546 O O . PHE A 1 74 ? 19.419 -23.066 -11.690 1.00 97.25 74 PHE A O 1
ATOM 553 N N . ARG A 1 75 ? 18.778 -25.215 -11.641 1.00 97.12 75 ARG A N 1
ATOM 554 C CA . ARG A 1 75 ? 19.916 -25.630 -10.824 1.00 97.12 75 ARG A CA 1
ATOM 555 C C . ARG A 1 75 ? 21.223 -25.522 -11.604 1.00 97.12 75 ARG A C 1
ATOM 557 O O . ARG A 1 75 ? 22.200 -25.051 -11.032 1.00 97.12 75 ARG A O 1
ATOM 564 N N . PHE A 1 76 ? 21.236 -25.846 -12.897 1.00 98.00 76 PHE A N 1
ATOM 565 C CA . PHE A 1 76 ? 22.394 -25.581 -13.755 1.00 98.00 76 PHE A CA 1
ATOM 566 C C . PHE A 1 76 ? 22.757 -24.088 -13.793 1.00 98.00 76 PHE A C 1
ATOM 568 O O . PHE A 1 76 ? 23.928 -23.745 -13.645 1.00 98.00 76 PHE A O 1
ATOM 575 N N . SER A 1 77 ? 21.782 -23.188 -13.963 1.00 97.56 77 SER A N 1
ATOM 576 C CA . SER A 1 77 ? 22.041 -21.755 -14.141 1.00 97.56 77 SER A CA 1
ATOM 577 C C . SER A 1 77 ? 22.317 -20.997 -12.840 1.00 97.56 77 SER A C 1
ATOM 579 O O . SER A 1 77 ? 23.033 -19.997 -12.852 1.00 97.56 77 SER A O 1
ATOM 581 N N . CYS A 1 78 ? 21.726 -21.437 -11.726 1.00 96.88 78 CYS A N 1
ATOM 582 C CA . CYS A 1 78 ? 21.706 -20.700 -10.460 1.00 96.88 78 CYS A CA 1
ATOM 583 C C . CYS A 1 78 ? 22.277 -21.485 -9.271 1.00 96.88 78 CYS A C 1
ATOM 585 O O . CYS A 1 78 ? 22.446 -20.907 -8.199 1.00 96.88 78 CYS A O 1
ATOM 587 N N . GLY A 1 79 ? 22.580 -22.777 -9.415 1.00 96.69 79 GLY A N 1
ATOM 588 C CA . GLY A 1 79 ? 22.983 -23.638 -8.299 1.00 96.69 79 GLY A CA 1
ATOM 589 C C . GLY A 1 79 ? 24.267 -23.183 -7.602 1.00 96.69 79 GLY A C 1
ATOM 590 O O . GLY A 1 79 ? 24.348 -23.232 -6.372 1.00 96.69 79 GLY A O 1
ATOM 591 N N . GLY A 1 80 ? 25.237 -22.659 -8.360 1.00 96.75 80 GLY A N 1
ATOM 592 C CA . GLY A 1 80 ? 26.442 -22.036 -7.809 1.00 96.75 80 GLY A CA 1
ATOM 593 C C . GLY A 1 80 ? 26.108 -20.799 -6.972 1.00 96.75 80 GLY A C 1
ATOM 594 O O . GLY A 1 80 ? 26.581 -20.665 -5.840 1.00 96.75 80 GLY A O 1
ATOM 595 N N . TRP A 1 81 ? 25.205 -19.949 -7.474 1.00 95.56 81 TRP A N 1
ATOM 596 C CA . TRP A 1 81 ? 24.737 -18.760 -6.760 1.00 95.56 81 TRP A CA 1
ATOM 597 C C . TRP A 1 81 ? 24.002 -19.123 -5.466 1.00 95.56 81 TRP A C 1
ATOM 599 O O . TRP A 1 81 ? 24.342 -18.591 -4.409 1.00 95.56 81 TRP A O 1
ATOM 609 N N . THR A 1 82 ? 23.051 -20.061 -5.515 1.00 94.75 82 THR A N 1
ATOM 610 C CA . THR A 1 82 ? 22.278 -20.503 -4.342 1.00 94.75 82 THR A CA 1
ATOM 611 C C . THR A 1 82 ? 23.183 -21.071 -3.253 1.00 94.75 82 THR A C 1
ATOM 613 O O . THR A 1 82 ? 22.972 -20.803 -2.073 1.00 94.75 82 THR A O 1
ATOM 616 N N . LYS A 1 83 ? 24.230 -21.816 -3.631 1.00 94.06 83 LYS A N 1
ATOM 617 C CA . LYS A 1 83 ? 25.207 -22.358 -2.679 1.00 94.06 83 LYS A CA 1
ATOM 618 C C . LYS A 1 83 ? 26.060 -21.267 -2.023 1.00 94.06 83 LYS A C 1
ATOM 620 O O . LYS A 1 83 ? 26.404 -21.393 -0.851 1.00 94.06 83 LYS A O 1
ATOM 625 N N . ALA A 1 84 ? 26.420 -20.225 -2.771 1.00 94.69 84 ALA A N 1
ATOM 626 C CA . ALA A 1 84 ? 27.273 -19.139 -2.291 1.00 94.69 84 ALA A CA 1
ATOM 627 C C . ALA A 1 84 ? 26.516 -18.043 -1.516 1.00 94.69 84 ALA A C 1
ATOM 629 O O . ALA A 1 84 ? 27.145 -17.274 -0.793 1.00 94.69 84 ALA A O 1
ATOM 630 N N . ASN A 1 85 ? 25.190 -17.956 -1.660 1.00 93.56 85 ASN A N 1
ATOM 631 C CA . ASN A 1 85 ? 24.373 -16.875 -1.106 1.00 93.56 85 ASN A CA 1
ATOM 632 C C . ASN A 1 85 ? 23.281 -17.435 -0.178 1.00 93.56 85 ASN A C 1
ATOM 634 O O . ASN A 1 85 ? 22.120 -17.519 -0.587 1.00 93.56 85 ASN A O 1
ATOM 638 N N . PRO A 1 86 ? 23.619 -17.822 1.069 1.00 91.88 86 PRO A N 1
ATOM 639 C CA . PRO A 1 86 ? 22.596 -18.126 2.065 1.00 91.88 86 PRO A CA 1
ATOM 640 C C . PRO A 1 86 ? 21.710 -16.896 2.303 1.00 91.88 86 PRO A C 1
ATOM 642 O O . PRO A 1 86 ? 22.163 -15.763 2.135 1.00 91.88 86 PRO A O 1
ATOM 645 N N . ILE A 1 87 ? 20.453 -17.118 2.701 1.00 90.12 87 ILE A N 1
ATOM 646 C CA . ILE A 1 87 ? 19.518 -16.029 3.014 1.00 90.12 87 ILE A CA 1
ATOM 647 C C . ILE A 1 87 ? 20.101 -15.223 4.187 1.00 90.12 87 ILE A C 1
ATOM 649 O O . ILE A 1 87 ? 20.281 -15.804 5.261 1.00 90.12 87 ILE A O 1
ATOM 653 N N . PRO A 1 88 ? 20.422 -13.929 4.001 1.00 87.12 88 PRO A N 1
ATOM 654 C CA . PRO A 1 88 ? 20.943 -13.099 5.076 1.00 87.12 88 PRO A CA 1
ATOM 655 C C . PRO A 1 88 ? 19.906 -12.909 6.179 1.00 87.12 88 PRO A C 1
ATOM 657 O O . PRO A 1 88 ? 18.698 -12.946 5.932 1.00 87.12 88 PRO A O 1
ATOM 660 N N . ASP A 1 89 ? 20.376 -12.621 7.388 1.00 82.38 89 ASP A N 1
ATOM 661 C CA . ASP A 1 89 ? 19.485 -12.249 8.481 1.00 82.38 89 ASP A CA 1
ATOM 662 C C . ASP A 1 89 ? 18.649 -11.003 8.116 1.00 82.38 89 ASP A C 1
ATOM 664 O O . ASP A 1 89 ? 19.034 -10.173 7.282 1.00 82.38 89 ASP A O 1
ATOM 668 N N . GLY A 1 90 ? 17.459 -10.890 8.710 1.00 79.75 90 GLY A N 1
ATOM 669 C CA . GLY A 1 90 ? 16.488 -9.845 8.363 1.00 79.75 90 GLY A CA 1
ATOM 670 C C . GLY A 1 90 ? 15.766 -10.054 7.023 1.00 79.75 90 GLY A C 1
ATOM 671 O O . GLY A 1 90 ? 14.885 -9.267 6.690 1.00 79.75 90 GLY A O 1
ATOM 672 N N . HIS A 1 91 ? 16.078 -11.121 6.277 1.00 83.81 91 HIS A N 1
ATOM 673 C CA . HIS A 1 91 ? 15.400 -11.476 5.031 1.00 83.81 91 HIS A CA 1
ATOM 674 C C . HIS A 1 91 ? 14.717 -12.844 5.128 1.00 83.81 91 HIS A C 1
ATOM 676 O O . HIS A 1 91 ? 15.200 -13.767 5.778 1.00 83.81 91 HIS A O 1
ATOM 682 N N . SER A 1 92 ? 13.576 -12.983 4.453 1.00 86.31 92 SER A N 1
ATOM 683 C CA . SER A 1 92 ? 12.861 -14.261 4.289 1.00 86.31 92 SER A CA 1
ATOM 684 C C . SER A 1 92 ? 13.087 -14.902 2.920 1.00 86.31 92 SER A C 1
ATOM 686 O O . SER A 1 92 ? 12.841 -16.090 2.723 1.00 86.31 92 SER A O 1
ATOM 688 N N . ARG A 1 93 ? 13.582 -14.108 1.970 1.00 87.06 93 ARG A N 1
ATOM 689 C CA . ARG A 1 93 ? 13.966 -14.505 0.619 1.00 87.06 93 ARG A CA 1
ATOM 690 C C . ARG A 1 93 ? 15.178 -13.691 0.192 1.00 87.06 93 ARG A C 1
ATOM 692 O O . ARG A 1 93 ? 15.294 -12.522 0.561 1.00 87.06 93 ARG A O 1
ATOM 699 N N . TRP A 1 94 ? 16.059 -14.304 -0.587 1.00 90.38 94 TRP A N 1
ATOM 700 C CA . TRP A 1 94 ? 17.241 -13.637 -1.114 1.00 90.38 94 TRP A CA 1
ATOM 701 C C . TRP A 1 94 ? 17.461 -14.023 -2.570 1.00 90.38 94 TRP A C 1
ATOM 703 O O . TRP A 1 94 ? 17.382 -15.195 -2.934 1.00 90.38 94 TRP A O 1
ATOM 713 N N . GLY A 1 95 ? 17.720 -13.022 -3.402 1.00 91.81 95 GLY A N 1
ATOM 714 C CA . GLY A 1 95 ? 17.832 -13.146 -4.849 1.00 91.81 95 GLY A CA 1
ATOM 715 C C . GLY A 1 95 ? 18.323 -11.841 -5.462 1.00 91.81 95 GLY A C 1
ATOM 716 O O . GLY A 1 95 ? 18.646 -10.891 -4.746 1.00 91.81 95 GLY A O 1
ATOM 717 N N . THR A 1 96 ? 18.338 -11.773 -6.793 1.00 88.94 96 THR A N 1
ATOM 718 C CA . THR A 1 96 ? 18.766 -10.574 -7.531 1.00 88.94 96 THR A CA 1
ATOM 719 C C . THR A 1 96 ? 17.965 -9.336 -7.131 1.00 88.94 96 THR A C 1
ATOM 721 O O . THR A 1 96 ? 18.565 -8.312 -6.825 1.00 88.94 96 THR A O 1
ATOM 724 N N . PHE A 1 97 ? 16.633 -9.447 -7.045 1.00 87.56 97 PHE A N 1
ATOM 725 C CA . PHE A 1 97 ? 15.761 -8.337 -6.643 1.00 87.56 97 PHE A CA 1
ATOM 726 C C . PHE A 1 97 ? 16.106 -7.802 -5.249 1.00 87.56 97 PHE A C 1
ATOM 728 O O . PHE A 1 97 ? 16.246 -6.598 -5.075 1.00 87.56 97 PHE A O 1
ATOM 735 N N . ASN A 1 98 ? 16.303 -8.688 -4.265 1.00 89.81 98 ASN A N 1
ATOM 736 C CA . ASN A 1 98 ? 16.631 -8.273 -2.901 1.00 89.81 98 ASN A CA 1
ATOM 737 C C . ASN A 1 98 ? 18.005 -7.612 -2.818 1.00 89.81 98 ASN A C 1
ATOM 739 O O . ASN A 1 98 ? 18.123 -6.546 -2.229 1.00 89.81 98 ASN A O 1
ATOM 743 N N . LYS A 1 99 ? 19.026 -8.214 -3.443 1.00 90.31 99 LYS A N 1
ATOM 744 C CA . LYS A 1 99 ? 20.393 -7.673 -3.450 1.00 90.31 99 LYS A CA 1
ATOM 745 C C . LYS A 1 99 ? 20.436 -6.254 -4.014 1.00 90.31 99 LYS A C 1
ATOM 747 O O . LYS A 1 99 ? 21.202 -5.412 -3.555 1.00 90.31 99 LYS A O 1
ATOM 752 N N . LEU A 1 100 ? 19.625 -6.019 -5.031 1.00 89.50 100 LEU A N 1
ATOM 753 C CA . LEU A 1 100 ? 19.611 -4.782 -5.780 1.00 89.50 100 LEU A CA 1
ATOM 754 C C . LEU A 1 100 ? 18.757 -3.703 -5.117 1.00 89.50 100 LEU A C 1
ATOM 756 O O . LEU A 1 100 ? 19.177 -2.552 -5.052 1.00 89.50 100 LEU A O 1
ATOM 760 N N . TRP A 1 101 ? 17.638 -4.097 -4.511 1.00 89.19 101 TRP A N 1
ATOM 761 C CA . TRP A 1 101 ? 16.916 -3.248 -3.573 1.00 89.19 101 TRP A CA 1
ATOM 762 C C . TRP A 1 101 ? 17.826 -2.807 -2.416 1.00 89.19 101 TRP A C 1
ATOM 764 O O . TRP A 1 101 ? 17.947 -1.613 -2.168 1.00 89.19 101 TRP A O 1
ATOM 774 N N . ASP A 1 102 ? 18.563 -3.729 -1.785 1.00 90.31 102 ASP A N 1
ATOM 775 C CA . ASP A 1 102 ? 19.487 -3.410 -0.683 1.00 90.31 102 ASP A CA 1
ATOM 776 C C . ASP A 1 102 ? 20.603 -2.440 -1.116 1.00 90.31 102 ASP A C 1
ATOM 778 O O . ASP A 1 102 ? 20.987 -1.543 -0.360 1.00 90.31 102 ASP A O 1
ATOM 782 N N . HIS A 1 103 ? 21.104 -2.587 -2.346 1.00 92.50 103 HIS A N 1
ATOM 783 C CA . HIS A 1 103 ? 22.066 -1.656 -2.935 1.00 92.50 103 HIS A CA 1
ATOM 784 C C . HIS A 1 103 ? 21.463 -0.257 -3.128 1.00 92.50 103 HIS A C 1
ATOM 786 O O . HIS A 1 103 ? 22.056 0.732 -2.694 1.00 92.50 103 HIS A O 1
ATOM 792 N N . ASN A 1 104 ? 20.265 -0.170 -3.712 1.00 92.75 104 ASN A N 1
ATOM 793 C CA . ASN A 1 104 ? 19.567 1.099 -3.912 1.00 92.75 104 ASN A CA 1
ATOM 794 C C . ASN A 1 104 ? 19.245 1.794 -2.583 1.00 92.75 104 ASN A C 1
ATOM 796 O O . ASN A 1 104 ? 19.456 2.998 -2.464 1.00 92.75 104 ASN A O 1
ATOM 800 N N . GLN A 1 105 ? 18.818 1.049 -1.560 1.00 93.06 105 GLN A N 1
ATOM 801 C CA . GLN A 1 105 ? 18.565 1.593 -0.221 1.00 93.06 105 GLN A CA 1
ATOM 802 C C . GLN A 1 105 ? 19.821 2.255 0.370 1.00 93.06 105 GLN A C 1
ATOM 804 O O . GLN A 1 105 ? 19.726 3.316 0.988 1.00 93.06 105 GLN A O 1
ATOM 809 N N . ALA A 1 106 ? 21.011 1.684 0.151 1.00 94.38 106 ALA A N 1
ATOM 810 C CA . ALA A 1 106 ? 22.266 2.291 0.596 1.00 94.38 106 ALA A CA 1
ATOM 811 C C . ALA A 1 106 ? 22.575 3.611 -0.137 1.00 94.38 106 ALA A C 1
ATOM 813 O O . ALA A 1 106 ? 23.031 4.568 0.489 1.00 94.38 106 ALA A O 1
ATOM 814 N N . ILE A 1 107 ? 22.287 3.697 -1.440 1.00 94.69 107 ILE A N 1
ATOM 815 C CA . ILE A 1 107 ? 22.418 4.945 -2.210 1.00 94.69 107 ILE A CA 1
ATOM 816 C C . ILE A 1 107 ? 21.444 6.001 -1.674 1.00 94.69 107 ILE A C 1
ATOM 818 O O . ILE A 1 107 ? 21.854 7.123 -1.380 1.00 94.69 107 ILE A O 1
ATOM 822 N N . LEU A 1 108 ? 20.173 5.636 -1.486 1.00 94.94 108 LEU A N 1
ATOM 823 C CA . LEU A 1 108 ? 19.144 6.533 -0.956 1.00 94.94 108 LEU A CA 1
ATOM 824 C C . LEU A 1 108 ? 19.499 7.054 0.441 1.00 94.94 108 LEU A C 1
ATOM 826 O O . LEU A 1 108 ? 19.358 8.248 0.695 1.00 94.94 108 LEU A O 1
ATOM 830 N N . LYS A 1 109 ? 20.046 6.203 1.317 1.00 96.00 109 LYS A N 1
ATOM 831 C CA . LYS A 1 109 ? 20.585 6.621 2.620 1.00 96.00 109 LYS A CA 1
ATOM 832 C C . LYS A 1 109 ? 21.619 7.737 2.468 1.00 96.00 109 LYS A C 1
ATOM 834 O O . LYS A 1 109 ? 21.507 8.769 3.124 1.00 96.00 109 LYS A O 1
ATOM 839 N N . HIS A 1 110 ? 22.613 7.549 1.596 1.00 94.75 110 HIS A N 1
ATOM 840 C CA . HIS A 1 110 ? 23.648 8.557 1.361 1.00 94.75 110 HIS A CA 1
ATOM 841 C C . HIS A 1 110 ? 23.071 9.874 0.830 1.00 94.75 110 HIS A C 1
ATOM 843 O O . HIS A 1 110 ? 23.518 10.942 1.241 1.00 94.75 110 HIS A O 1
ATOM 849 N N . LEU A 1 111 ? 22.068 9.809 -0.047 1.00 93.50 111 LEU A N 1
ATOM 850 C CA . LEU A 1 111 ? 21.388 10.986 -0.589 1.00 93.50 111 LEU A CA 1
ATOM 851 C C . LEU A 1 111 ? 20.581 11.738 0.485 1.00 93.50 111 LEU A C 1
ATOM 853 O O . LEU A 1 111 ? 20.614 12.968 0.536 1.00 93.50 111 LEU A O 1
ATOM 857 N N . LEU A 1 112 ? 19.899 11.013 1.373 1.00 94.44 112 LEU A N 1
ATOM 858 C CA . LEU A 1 112 ? 19.088 11.590 2.448 1.00 94.44 112 LEU A CA 1
ATOM 859 C C . LEU A 1 112 ? 19.930 12.182 3.589 1.00 94.44 112 LEU A C 1
ATOM 861 O O . LEU A 1 112 ? 19.552 13.201 4.165 1.00 94.44 112 LEU A O 1
ATOM 865 N N . GLU A 1 113 ? 21.078 11.580 3.903 1.00 93.25 113 GLU A N 1
ATOM 866 C CA . GLU A 1 113 ? 21.991 12.062 4.952 1.00 93.25 113 GLU A CA 1
ATOM 867 C C . GLU A 1 113 ? 22.859 13.246 4.510 1.00 93.25 113 GLU A C 1
ATOM 869 O O . GLU A 1 113 ? 23.396 13.968 5.352 1.00 93.25 113 GLU A O 1
ATOM 874 N N . ASN A 1 114 ? 23.001 13.473 3.203 1.00 86.31 114 ASN A N 1
ATOM 875 C CA . ASN A 1 114 ? 23.818 14.555 2.670 1.00 86.31 114 ASN A CA 1
ATOM 876 C C . ASN A 1 114 ? 23.071 15.902 2.686 1.00 86.31 114 ASN A C 1
ATOM 878 O O . ASN A 1 114 ? 22.601 16.398 1.663 1.00 86.31 114 ASN A O 1
ATOM 882 N N . THR A 1 115 ? 22.965 16.501 3.872 1.00 74.38 115 THR A N 1
ATOM 883 C CA . THR A 1 115 ? 22.267 17.779 4.109 1.00 74.38 115 THR A CA 1
ATOM 884 C C . THR A 1 115 ? 23.083 19.014 3.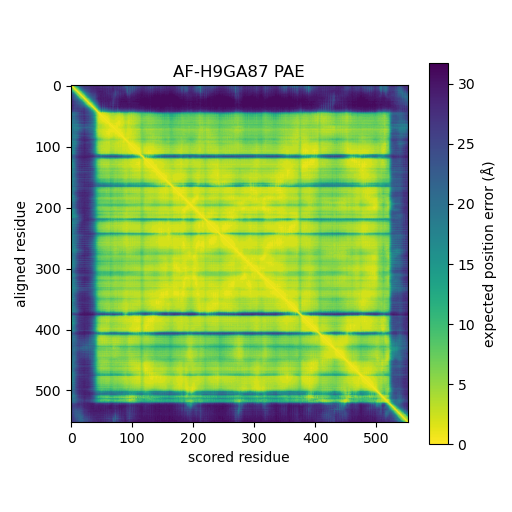730 1.00 74.38 115 THR A C 1
ATOM 886 O O . THR A 1 115 ? 22.540 20.115 3.663 1.00 74.38 115 THR A O 1
ATOM 889 N N . THR A 1 116 ? 24.389 18.854 3.499 1.00 66.94 116 THR A N 1
ATOM 890 C CA . THR A 1 116 ? 25.302 19.939 3.111 1.00 66.94 116 THR A CA 1
ATOM 891 C C . THR A 1 116 ? 25.330 20.173 1.603 1.00 66.94 116 THR A C 1
ATOM 893 O O . THR A 1 116 ? 25.764 21.235 1.155 1.00 66.94 116 THR A O 1
ATOM 896 N N . ALA A 1 117 ? 24.851 19.212 0.809 1.00 66.69 117 ALA A N 1
ATOM 897 C CA . ALA A 1 117 ? 24.612 19.410 -0.610 1.00 66.69 117 ALA A CA 1
ATOM 898 C C . ALA A 1 117 ? 23.399 20.330 -0.818 1.00 66.69 117 ALA A C 1
ATOM 900 O O . ALA A 1 117 ? 22.342 20.132 -0.219 1.00 66.69 117 ALA A O 1
ATOM 901 N N . ASN A 1 118 ? 23.534 21.319 -1.706 1.00 68.81 118 ASN A N 1
ATOM 902 C CA . ASN A 1 118 ? 22.399 22.122 -2.156 1.00 68.81 118 ASN A CA 1
ATOM 903 C C . ASN A 1 118 ? 21.408 21.211 -2.891 1.00 68.81 118 ASN A C 1
ATOM 905 O O . ASN A 1 118 ? 21.586 20.909 -4.071 1.00 68.81 118 ASN A O 1
ATOM 909 N N . VAL A 1 119 ? 20.370 20.763 -2.188 1.00 78.06 119 VAL A N 1
ATOM 910 C CA . VAL A 1 119 ? 19.250 20.061 -2.815 1.00 78.06 119 VAL A CA 1
ATOM 911 C C . VAL A 1 119 ? 18.500 20.997 -3.754 1.00 78.06 119 VAL A C 1
ATOM 913 O O . VAL A 1 119 ? 18.403 22.209 -3.526 1.00 78.06 119 VAL A O 1
ATOM 916 N N . SER A 1 120 ? 17.998 20.425 -4.843 1.00 81.19 120 SER A N 1
ATOM 917 C CA . SER A 1 120 ? 17.547 21.192 -6.008 1.00 81.19 120 SER A CA 1
ATOM 918 C C . SER A 1 120 ? 16.112 21.704 -5.877 1.00 81.19 120 SER A C 1
ATOM 920 O O . SER A 1 120 ? 15.711 22.576 -6.643 1.00 81.19 120 SER A O 1
ATOM 922 N N . SER A 1 121 ? 15.350 21.193 -4.908 1.00 91.44 121 SER A N 1
ATOM 923 C CA . SER A 1 121 ? 13.927 21.492 -4.717 1.00 91.44 121 SER A CA 1
ATOM 924 C C . SER A 1 121 ? 13.538 21.487 -3.231 1.00 91.44 121 SER A C 1
ATOM 926 O O . SER A 1 121 ? 14.274 20.985 -2.374 1.00 91.44 121 SER A O 1
ATOM 928 N N . GLU A 1 122 ? 12.392 22.078 -2.895 1.00 94.19 122 GLU A N 1
ATOM 929 C CA . GLU A 1 122 ? 11.820 22.000 -1.547 1.00 94.19 122 GLU A CA 1
ATOM 930 C C . GLU A 1 122 ? 11.273 20.600 -1.233 1.00 94.19 122 GLU A C 1
ATOM 932 O O . GLU A 1 122 ? 11.367 20.146 -0.094 1.00 94.19 122 GLU A O 1
ATOM 937 N N . ALA A 1 123 ? 10.756 19.881 -2.228 1.00 94.75 123 ALA A N 1
ATOM 938 C CA . ALA A 1 123 ? 10.319 18.495 -2.092 1.00 94.75 123 ALA A CA 1
ATOM 939 C C . ALA A 1 123 ? 11.457 17.580 -1.608 1.00 94.75 123 ALA A C 1
ATOM 941 O O . ALA A 1 123 ? 11.264 16.777 -0.694 1.00 94.75 123 ALA A O 1
ATOM 942 N N . GLU A 1 124 ? 12.665 17.753 -2.151 1.00 94.62 124 GLU A N 1
ATOM 943 C CA . GLU A 1 124 ? 13.863 17.042 -1.688 1.00 94.62 124 GLU A CA 1
ATOM 944 C C . GLU A 1 124 ? 14.222 17.403 -0.238 1.00 94.62 124 GLU A C 1
ATOM 946 O O . GLU A 1 124 ? 14.534 16.515 0.558 1.00 94.62 124 GLU A O 1
ATOM 951 N N . ARG A 1 125 ? 14.109 18.684 0.157 1.00 93.56 125 ARG A N 1
ATOM 952 C CA . ARG A 1 125 ? 14.306 19.095 1.565 1.00 93.56 125 ARG A CA 1
ATOM 953 C C . ARG A 1 125 ? 13.294 18.446 2.496 1.00 93.56 125 ARG A C 1
ATOM 955 O O . ARG A 1 125 ? 13.669 18.004 3.581 1.00 93.56 125 ARG A O 1
ATOM 962 N N . LYS A 1 126 ? 12.025 18.373 2.091 1.00 95.06 126 LYS A N 1
ATOM 963 C CA . LYS A 1 126 ? 10.965 17.715 2.869 1.00 95.06 126 LYS A CA 1
ATOM 964 C C . LYS A 1 126 ? 11.264 16.231 3.065 1.00 95.06 126 LYS A C 1
ATOM 966 O O . LYS A 1 126 ? 11.117 15.743 4.180 1.00 95.06 126 LYS A O 1
ATOM 971 N N . ALA A 1 127 ? 11.769 15.545 2.039 1.00 95.31 127 ALA A N 1
ATOM 972 C CA . ALA A 1 127 ? 12.216 14.159 2.154 1.00 95.31 127 ALA A CA 1
ATOM 973 C C . ALA A 1 127 ? 13.380 13.982 3.142 1.00 95.31 127 ALA A C 1
ATOM 975 O O . ALA A 1 127 ? 13.334 13.096 3.994 1.00 95.31 127 ALA A O 1
ATOM 976 N N . GLN A 1 128 ? 14.383 14.864 3.103 1.00 94.75 128 GLN A N 1
ATOM 977 C CA . GLN A 1 128 ? 15.479 14.844 4.077 1.00 94.75 128 GLN A CA 1
ATOM 978 C C . GLN A 1 128 ? 14.988 15.104 5.511 1.00 94.75 128 GLN A C 1
ATOM 980 O O . GLN A 1 128 ? 15.380 14.381 6.427 1.00 94.75 128 GLN A O 1
ATOM 985 N N . ARG A 1 129 ? 14.100 16.089 5.724 1.00 94.88 129 ARG A N 1
ATOM 986 C CA . ARG A 1 129 ? 13.497 16.370 7.046 1.00 94.88 129 ARG A CA 1
ATOM 987 C C . ARG A 1 129 ? 12.663 15.196 7.555 1.00 94.88 129 ARG A C 1
ATOM 989 O O . ARG A 1 129 ? 12.750 14.851 8.731 1.00 94.88 129 ARG A O 1
ATOM 996 N N . TYR A 1 130 ? 11.890 14.562 6.675 1.00 96.38 130 TYR A N 1
ATOM 997 C CA . TYR A 1 130 ? 11.119 13.367 7.005 1.00 96.38 130 TYR A CA 1
ATOM 998 C C . TYR A 1 130 ? 12.033 12.234 7.484 1.00 96.38 130 TYR A C 1
ATOM 1000 O O . TYR A 1 130 ? 11.838 11.710 8.583 1.00 96.38 130 TYR A O 1
ATOM 1008 N N . TYR A 1 131 ? 13.082 11.927 6.715 1.00 96.50 131 TYR A N 1
ATOM 1009 C CA . TYR A 1 131 ? 14.079 10.921 7.079 1.00 96.50 131 TYR A CA 1
ATOM 1010 C C . TYR A 1 131 ? 14.751 11.236 8.424 1.00 96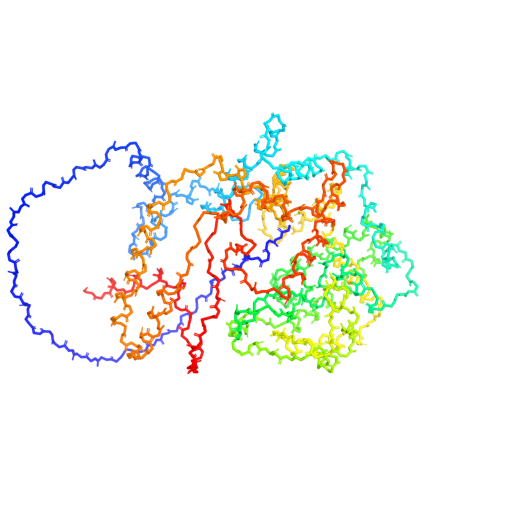.50 131 TYR A C 1
ATOM 1012 O O . TYR A 1 131 ? 14.830 10.365 9.289 1.00 96.50 131 TYR A O 1
ATOM 1020 N N . GLN A 1 132 ? 15.167 12.488 8.644 1.00 95.56 132 GLN A N 1
ATOM 1021 C CA . GLN A 1 132 ? 15.751 12.930 9.917 1.00 95.56 132 GLN A CA 1
ATOM 1022 C C . GLN A 1 132 ? 14.799 12.710 11.095 1.00 95.56 132 GLN A C 1
ATOM 1024 O O . GLN A 1 132 ? 15.229 12.201 12.129 1.00 95.56 132 GLN A O 1
ATOM 1029 N N . SER A 1 133 ? 13.508 13.014 10.922 1.00 96.69 133 SER A N 1
ATOM 1030 C CA . SER A 1 133 ? 12.509 12.792 11.971 1.00 96.69 133 SER A CA 1
ATOM 1031 C C . SER A 1 133 ? 12.357 11.322 12.339 1.00 96.69 133 SER A C 1
ATOM 1033 O O . SER A 1 133 ? 12.285 10.990 13.519 1.00 96.69 133 SER A O 1
ATOM 1035 N N . CYS A 1 134 ? 12.395 10.425 11.351 1.00 96.50 134 CYS A N 1
ATOM 1036 C CA . CYS A 1 134 ? 12.353 8.985 11.588 1.00 96.50 134 CYS A CA 1
ATOM 1037 C C . CYS A 1 134 ? 13.616 8.470 12.298 1.00 96.50 134 CYS A C 1
ATOM 1039 O O . CYS A 1 134 ? 13.536 7.553 13.124 1.00 96.50 134 CYS A O 1
ATOM 1041 N N . MET A 1 135 ? 14.772 9.056 11.975 1.00 95.94 135 MET A N 1
ATOM 1042 C CA . MET A 1 135 ? 16.074 8.708 12.548 1.00 95.94 135 MET A CA 1
ATOM 1043 C C . MET A 1 135 ? 16.282 9.236 13.973 1.00 95.94 135 MET A C 1
ATOM 1045 O O . MET A 1 135 ? 17.144 8.719 14.682 1.00 95.94 135 MET A O 1
ATOM 1049 N N . ASN A 1 136 ? 15.520 10.242 14.412 1.00 95.94 136 ASN A N 1
ATOM 1050 C CA . ASN A 1 136 ? 15.610 10.801 15.762 1.00 95.94 136 ASN A CA 1
ATOM 1051 C C . ASN A 1 136 ? 14.908 9.898 16.796 1.00 95.94 136 ASN A C 1
ATOM 1053 O O . ASN A 1 136 ? 13.841 10.218 17.323 1.00 95.94 136 ASN A O 1
ATOM 1057 N N . GLU A 1 137 ? 15.522 8.749 17.092 1.00 94.25 137 GLU A N 1
ATOM 1058 C CA . GLU A 1 137 ? 14.990 7.761 18.040 1.00 94.25 137 GLU A CA 1
ATOM 1059 C C . GLU A 1 137 ? 14.789 8.352 19.440 1.00 94.25 137 GLU A C 1
ATOM 1061 O O . GLU A 1 137 ? 13.784 8.062 20.078 1.00 94.25 137 GLU A O 1
ATOM 1066 N N . SER A 1 138 ? 15.667 9.254 19.893 1.00 95.75 138 SER A N 1
ATOM 1067 C CA . SER A 1 138 ? 15.544 9.920 21.198 1.00 95.75 138 SER A CA 1
ATOM 1068 C C . SER A 1 138 ? 14.189 10.609 21.380 1.00 95.75 138 SER A C 1
ATOM 1070 O O . SER A 1 138 ? 13.556 10.465 22.425 1.00 95.75 138 SER A O 1
ATOM 1072 N N . GLN A 1 139 ? 13.718 11.321 20.351 1.00 95.25 139 GLN A N 1
ATOM 1073 C CA . GLN A 1 139 ? 12.432 12.016 20.388 1.00 95.25 139 GLN A CA 1
ATOM 1074 C C . GLN A 1 139 ? 11.246 11.041 20.345 1.00 95.25 139 GLN A C 1
ATOM 1076 O O . GLN A 1 139 ? 10.229 11.259 21.009 1.00 95.25 139 GLN A O 1
ATOM 1081 N N . ILE A 1 140 ? 11.372 9.949 19.587 1.00 96.12 140 ILE A N 1
ATOM 1082 C CA . ILE A 1 140 ? 10.350 8.896 19.491 1.00 96.12 140 ILE A CA 1
ATOM 1083 C C . ILE A 1 140 ? 10.216 8.161 20.837 1.00 96.12 140 ILE A C 1
ATOM 1085 O O . ILE A 1 140 ? 9.103 7.966 21.331 1.00 96.12 140 ILE A O 1
ATOM 1089 N N . GLU A 1 141 ? 11.341 7.828 21.470 1.00 96.31 141 GLU A N 1
ATOM 1090 C CA . GLU A 1 141 ? 11.409 7.196 22.793 1.00 96.31 141 GLU A CA 1
ATOM 1091 C C . GLU A 1 141 ? 10.873 8.097 23.915 1.00 96.31 141 GLU A C 1
ATOM 1093 O O . GLU A 1 141 ? 10.305 7.609 24.897 1.00 96.31 141 GLU A O 1
ATOM 1098 N N . GLU A 1 142 ? 11.006 9.419 23.779 1.00 96.69 142 GLU A N 1
ATOM 1099 C CA . GLU A 1 142 ? 10.404 10.375 24.712 1.00 96.69 142 GLU A CA 1
ATOM 1100 C C . GLU A 1 142 ? 8.872 10.399 24.587 1.00 96.69 142 GLU A C 1
ATOM 1102 O O . GLU A 1 142 ? 8.160 10.368 25.598 1.00 96.69 142 GLU A O 1
ATOM 1107 N N . LEU A 1 143 ? 8.351 10.409 23.354 1.00 96.00 143 LEU A N 1
ATOM 1108 C CA . LEU A 1 143 ? 6.912 10.471 23.075 1.00 96.00 143 LEU A CA 1
ATOM 1109 C C . LEU A 1 143 ? 6.176 9.163 23.399 1.00 96.00 143 LEU A C 1
ATOM 1111 O O . LEU A 1 143 ? 4.997 9.196 23.774 1.00 96.00 143 LEU A O 1
ATOM 1115 N N . LYS A 1 144 ? 6.856 8.015 23.303 1.00 96.38 144 LYS A N 1
ATOM 1116 C CA . LYS A 1 144 ? 6.294 6.686 23.592 1.00 96.38 144 LYS A CA 1
ATOM 1117 C C . LYS A 1 144 ? 4.983 6.450 22.824 1.00 96.38 144 LYS A C 1
ATOM 1119 O O . LYS A 1 144 ? 4.839 6.820 21.664 1.00 96.38 144 LYS A O 1
ATOM 1124 N N . ALA A 1 145 ? 3.975 5.886 23.491 1.00 96.44 145 ALA A N 1
ATOM 1125 C CA . ALA A 1 145 ? 2.653 5.615 22.931 1.00 96.44 145 ALA A CA 1
ATOM 1126 C C . ALA A 1 145 ? 1.748 6.856 22.790 1.00 96.44 145 ALA A C 1
ATOM 1128 O O . ALA A 1 145 ? 0.642 6.739 22.257 1.00 96.44 145 ALA A O 1
ATOM 1129 N N . LYS A 1 146 ? 2.166 8.029 23.289 1.00 96.38 146 LYS A N 1
ATOM 1130 C CA . LYS A 1 146 ? 1.303 9.215 23.398 1.00 96.3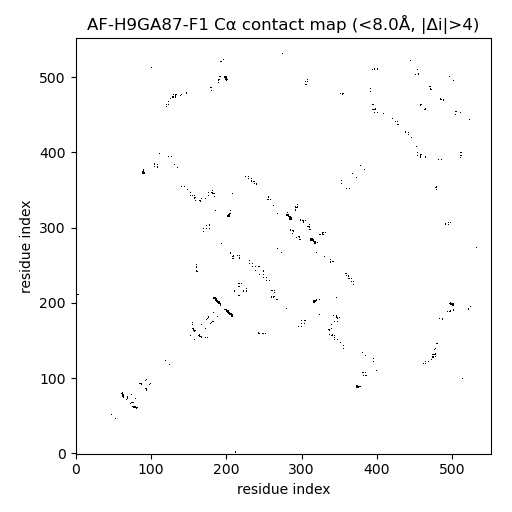8 146 LYS A CA 1
ATOM 1131 C C . LYS A 1 146 ? 0.659 9.632 22.064 1.00 96.38 146 LYS A C 1
ATOM 1133 O O . LYS A 1 146 ? -0.556 9.816 22.067 1.00 96.38 146 LYS A O 1
ATOM 1138 N N . PRO A 1 147 ? 1.381 9.703 20.923 1.00 95.62 147 PRO A N 1
ATOM 1139 C CA . PRO A 1 147 ? 0.781 10.145 19.659 1.00 95.62 147 PRO A CA 1
ATOM 1140 C C . PRO A 1 147 ? -0.391 9.268 19.193 1.00 95.62 147 PRO A C 1
ATOM 1142 O O . PRO A 1 147 ? -1.389 9.768 18.670 1.00 95.62 147 PRO A O 1
ATOM 1145 N N . LEU A 1 148 ? -0.295 7.953 19.411 1.00 95.62 148 LEU A N 1
ATOM 1146 C CA . LEU A 1 148 ? -1.363 7.014 19.078 1.00 95.62 148 LEU A CA 1
ATOM 1147 C C . LEU A 1 148 ? -2.501 7.075 20.108 1.00 95.62 148 LEU A C 1
ATOM 1149 O O . LEU A 1 148 ? -3.667 7.102 19.717 1.00 95.62 148 LEU A O 1
ATOM 1153 N N . LEU A 1 149 ? -2.187 7.157 21.405 1.00 95.69 149 LEU A N 1
ATOM 1154 C CA . LEU A 1 149 ? -3.191 7.279 22.470 1.00 95.69 149 LEU A CA 1
ATOM 1155 C C . LEU A 1 149 ? -4.055 8.536 22.316 1.00 95.69 149 LEU A C 1
ATOM 1157 O O . LEU A 1 149 ? -5.274 8.447 22.441 1.00 95.69 149 LEU A O 1
ATOM 1161 N N . ASP A 1 150 ? -3.456 9.677 21.967 1.00 94.75 150 ASP A N 1
ATOM 1162 C CA . ASP A 1 150 ? -4.182 10.931 21.735 1.00 94.75 150 ASP A CA 1
ATOM 1163 C C . ASP A 1 150 ? -5.205 10.786 20.593 1.00 94.75 150 ASP A C 1
ATOM 1165 O O . ASP A 1 150 ? -6.289 11.372 20.630 1.00 94.75 150 ASP A O 1
ATOM 1169 N N . ARG A 1 151 ? -4.897 9.970 19.578 1.00 94.12 151 ARG A N 1
ATOM 1170 C CA . ARG A 1 151 ? -5.807 9.678 18.458 1.00 94.12 151 ARG A CA 1
ATOM 1171 C C . ARG A 1 151 ? -6.884 8.671 18.836 1.00 94.12 151 ARG A C 1
ATOM 1173 O O . ARG A 1 151 ? -8.044 8.894 18.514 1.00 94.12 151 ARG A O 1
ATOM 1180 N N . ILE A 1 152 ? -6.534 7.626 19.582 1.00 95.06 152 ILE A N 1
ATOM 1181 C CA . ILE A 1 152 ? -7.513 6.688 20.150 1.00 95.06 152 ILE A CA 1
ATOM 1182 C C . ILE A 1 152 ? -8.523 7.441 21.028 1.00 95.06 152 ILE A C 1
ATOM 1184 O O . ILE A 1 152 ? -9.724 7.188 20.951 1.00 95.06 152 ILE A O 1
ATOM 1188 N N . GLN A 1 153 ? -8.068 8.423 21.809 1.00 93.19 153 GLN A N 1
ATOM 1189 C CA . GLN A 1 153 ? -8.949 9.233 22.643 1.00 93.19 153 GLN A CA 1
ATOM 1190 C C . GLN A 1 153 ? -9.917 10.091 21.814 1.00 93.19 153 GLN A C 1
ATOM 1192 O O . GLN A 1 153 ? -11.083 10.212 22.187 1.00 93.19 153 GLN A O 1
ATOM 1197 N N . LYS A 1 154 ? -9.482 10.631 20.666 1.00 91.50 154 LYS A N 1
ATOM 1198 C CA . LYS A 1 154 ? -10.363 11.355 19.725 1.00 91.50 154 LYS A CA 1
ATOM 1199 C C . LYS A 1 154 ? -11.458 10.467 19.129 1.00 91.50 154 LYS A C 1
ATOM 1201 O O . LYS A 1 154 ? -12.523 10.977 18.804 1.00 91.50 154 LYS A O 1
ATOM 1206 N N . LEU A 1 155 ? -11.231 9.155 19.047 1.00 92.00 155 LEU A N 1
ATOM 1207 C CA . LEU A 1 155 ? -12.243 8.179 18.630 1.00 92.00 155 LEU A CA 1
ATOM 1208 C C . LEU A 1 155 ? -13.224 7.792 19.751 1.00 92.00 155 LEU A C 1
ATOM 1210 O O . LEU A 1 155 ? -14.121 6.988 19.514 1.00 92.00 155 LEU A O 1
ATOM 1214 N N . GLY A 1 156 ? -13.082 8.343 20.960 1.00 91.50 156 GLY A N 1
ATOM 1215 C CA . GLY A 1 156 ? -13.904 7.985 22.121 1.00 91.50 156 GLY A CA 1
ATOM 1216 C C . GLY A 1 156 ? -13.255 6.957 23.053 1.00 91.50 156 GLY A C 1
ATOM 1217 O O . GLY A 1 156 ? -13.939 6.379 23.893 1.00 91.50 156 GLY A O 1
ATOM 1218 N N . GLY A 1 157 ? -11.945 6.726 22.929 1.00 93.25 157 GLY A N 1
ATOM 1219 C CA . GLY A 1 157 ? -11.194 5.803 23.782 1.00 93.25 157 GLY A CA 1
ATOM 1220 C C . GLY A 1 157 ? -11.248 4.353 23.297 1.00 93.25 157 GLY A C 1
ATOM 1221 O O . GLY A 1 157 ? -11.694 4.061 22.187 1.00 93.25 157 GLY A O 1
ATOM 1222 N N . TRP A 1 158 ? -10.763 3.425 24.123 1.00 94.06 158 TRP A N 1
ATOM 1223 C CA . TRP A 1 158 ? -10.689 2.004 23.782 1.00 94.06 158 TRP A CA 1
ATOM 1224 C C . TRP A 1 158 ? -11.014 1.139 24.992 1.00 94.06 158 TRP A C 1
ATOM 1226 O O . TRP A 1 158 ? -10.420 1.319 26.053 1.00 94.06 158 TRP A O 1
ATOM 1236 N N . ASN A 1 159 ? -11.903 0.154 24.825 1.00 93.25 159 ASN A N 1
ATOM 1237 C CA . ASN A 1 159 ? -12.351 -0.690 25.936 1.00 93.25 159 ASN A CA 1
ATOM 1238 C C . ASN A 1 159 ? -11.220 -1.530 26.570 1.00 93.25 159 ASN A C 1
ATOM 1240 O O . ASN A 1 159 ? -11.362 -2.091 27.654 1.00 93.25 159 ASN A O 1
ATOM 1244 N N . ILE A 1 160 ? -10.082 -1.635 25.882 1.00 91.12 160 ILE A N 1
ATOM 1245 C CA . ILE A 1 160 ? -8.885 -2.308 26.385 1.00 91.12 160 ILE A CA 1
ATOM 1246 C C . ILE A 1 160 ? -8.140 -1.437 27.403 1.00 91.12 160 ILE A C 1
ATOM 1248 O O . ILE A 1 160 ? -7.611 -1.967 28.376 1.00 91.12 160 ILE A O 1
ATOM 1252 N N . SER A 1 161 ? -8.115 -0.112 27.223 1.00 88.06 161 SER A N 1
ATOM 1253 C CA . SER A 1 161 ? -7.392 0.818 28.102 1.00 88.06 161 SER A CA 1
ATOM 1254 C C . SER A 1 161 ? -8.253 1.418 29.224 1.00 88.06 161 SER A C 1
ATOM 1256 O O . SER A 1 161 ? -7.721 1.998 30.176 1.00 88.06 161 SER A O 1
ATOM 1258 N N . GLY A 1 162 ? -9.576 1.244 29.167 1.00 86.25 162 GLY A N 1
ATOM 1259 C CA . GLY A 1 162 ? -10.517 1.694 30.192 1.00 86.25 162 GLY A CA 1
ATOM 1260 C C . GLY A 1 162 ? -11.975 1.408 29.819 1.00 86.25 162 GLY A C 1
ATOM 1261 O O . GLY A 1 162 ? -12.226 0.852 28.755 1.00 86.25 162 GLY A O 1
ATOM 1262 N N . PRO A 1 163 ? -12.947 1.766 30.678 1.00 84.44 163 PRO A N 1
ATOM 1263 C CA . PRO A 1 163 ? -14.363 1.639 30.339 1.00 84.44 163 PRO A CA 1
ATOM 1264 C C . PRO A 1 163 ? -14.704 2.501 29.115 1.00 84.44 163 PRO A C 1
ATOM 1266 O O . PRO A 1 163 ? -14.302 3.661 29.038 1.00 84.44 163 PRO A O 1
ATOM 1269 N N . TRP A 1 164 ? -15.448 1.928 28.169 1.00 89.62 164 TRP A N 1
ATOM 1270 C CA . TRP A 1 164 ? -15.940 2.619 26.976 1.00 89.62 164 TRP A CA 1
ATOM 1271 C C . TRP A 1 164 ? -17.458 2.802 27.064 1.00 89.62 164 TRP A C 1
ATOM 1273 O O . TRP A 1 164 ? -18.194 1.827 27.203 1.00 89.62 164 TRP A O 1
ATOM 1283 N N . GLU A 1 165 ? -17.926 4.049 26.982 1.00 83.75 165 GLU A N 1
ATOM 1284 C CA . GLU A 1 165 ? -19.342 4.415 27.177 1.00 83.75 165 GLU A CA 1
ATOM 1285 C C . GLU A 1 165 ? -20.189 4.341 25.895 1.00 83.75 165 GLU A C 1
ATOM 1287 O O . GLU A 1 165 ? -21.379 4.649 25.907 1.00 83.75 165 GLU A O 1
ATOM 1292 N N . GLY A 1 166 ? -19.593 3.888 24.790 1.00 83.38 166 GLY A N 1
ATOM 1293 C CA . GLY A 1 166 ? -20.244 3.833 23.488 1.00 83.38 166 GLY A CA 1
ATOM 1294 C C . GLY A 1 166 ? -19.949 5.063 22.632 1.00 83.38 166 GLY A C 1
ATOM 1295 O O . GLY A 1 166 ? -20.068 6.200 23.077 1.00 83.38 166 GLY A O 1
ATOM 1296 N N . SER A 1 167 ? -19.595 4.833 21.370 1.00 86.19 167 SER A N 1
ATOM 1297 C CA . SER A 1 167 ? -19.519 5.853 20.322 1.00 86.19 167 SER A CA 1
ATOM 1298 C C . SER A 1 167 ? -20.506 5.530 19.203 1.00 86.19 167 SER A C 1
ATOM 1300 O O . SER A 1 167 ? -21.009 4.402 19.085 1.00 86.19 167 SER A O 1
ATOM 1302 N N . ASP A 1 168 ? -20.819 6.533 18.386 1.00 93.44 168 ASP A N 1
ATOM 1303 C CA . ASP A 1 168 ? -21.568 6.313 17.157 1.00 93.44 168 ASP A CA 1
ATOM 1304 C C . ASP A 1 168 ? -20.705 5.576 16.119 1.00 93.44 168 ASP A C 1
ATOM 1306 O O . ASP A 1 168 ? -19.586 5.995 15.825 1.00 93.44 168 ASP A O 1
ATOM 1310 N N . PHE A 1 169 ? -21.225 4.469 15.579 1.00 95.81 169 PHE A N 1
ATOM 1311 C CA . PHE A 1 169 ? -20.479 3.607 14.659 1.00 95.81 169 PHE A CA 1
ATOM 1312 C C . PHE A 1 169 ? -20.089 4.352 13.379 1.00 95.81 169 PHE A C 1
ATOM 1314 O O . PHE A 1 169 ? -18.921 4.317 12.994 1.00 95.81 169 PHE A O 1
ATOM 1321 N N . ASN A 1 170 ? -21.041 5.045 12.745 1.00 96.56 170 ASN A N 1
ATOM 1322 C CA . ASN A 1 170 ? -20.805 5.736 11.480 1.00 96.56 170 ASN A CA 1
ATOM 1323 C C . ASN A 1 170 ? -19.865 6.929 11.667 1.00 96.56 170 ASN A C 1
ATOM 1325 O O . ASN A 1 170 ? -18.983 7.144 10.837 1.00 96.56 170 ASN A O 1
ATOM 1329 N N . GLN A 1 171 ? -19.972 7.651 12.785 1.00 95.44 171 GLN A N 1
ATOM 1330 C CA . GLN A 1 171 ? -19.039 8.726 13.112 1.00 95.44 171 GLN A CA 1
ATOM 1331 C C . GLN A 1 171 ? -17.612 8.208 13.349 1.00 95.44 171 GLN A C 1
ATOM 1333 O O . GLN A 1 171 ? -16.657 8.812 12.857 1.00 95.44 171 GLN A O 1
ATOM 1338 N N . THR A 1 172 ? -17.441 7.095 14.075 1.00 96.25 172 THR A N 1
ATOM 1339 C CA . THR A 1 172 ? -16.117 6.483 14.271 1.00 96.25 172 THR A CA 1
ATOM 1340 C C . THR A 1 172 ? -15.555 5.949 12.951 1.00 96.25 172 THR A C 1
ATOM 1342 O O . THR A 1 172 ? -14.382 6.184 12.660 1.00 96.25 172 THR A O 1
ATOM 1345 N N . LEU A 1 173 ? -16.376 5.293 12.125 1.00 97.25 173 LEU A N 1
ATOM 1346 C CA . LEU A 1 173 ? -15.982 4.807 10.800 1.00 97.25 173 LEU A CA 1
ATOM 1347 C C . LEU A 1 173 ? -15.504 5.957 9.905 1.00 97.25 173 LEU A C 1
ATOM 1349 O O . LEU A 1 173 ? -14.433 5.870 9.305 1.00 97.25 173 LEU A O 1
ATOM 1353 N N . LEU A 1 174 ? -16.262 7.055 9.874 1.00 96.19 174 LEU A N 1
ATOM 1354 C CA . LEU A 1 174 ? -15.919 8.268 9.139 1.00 96.19 174 LEU A CA 1
ATOM 1355 C C . LEU A 1 174 ? -14.577 8.840 9.596 1.00 96.19 174 LEU A C 1
ATOM 1357 O O . LEU A 1 174 ? -13.719 9.101 8.758 1.00 96.19 174 LEU A O 1
ATOM 1361 N N . GLU A 1 175 ? -14.357 8.998 10.901 1.00 94.56 175 GLU A N 1
ATOM 1362 C CA . GLU A 1 175 ? -13.100 9.543 11.427 1.00 94.56 175 GLU A CA 1
ATOM 1363 C C . GLU A 1 175 ? -11.903 8.631 11.092 1.00 94.56 175 GLU A C 1
ATOM 1365 O O . GLU A 1 175 ? -10.858 9.094 10.625 1.00 94.56 175 GLU A O 1
ATOM 1370 N N . VAL A 1 176 ? -12.065 7.313 11.244 1.00 95.12 176 VAL A N 1
ATOM 1371 C CA . VAL A 1 176 ? -11.021 6.319 10.945 1.00 95.12 176 VAL A CA 1
ATOM 1372 C C . VAL A 1 176 ? -10.659 6.297 9.455 1.00 95.12 176 VAL A C 1
ATOM 1374 O O . VAL A 1 176 ? -9.472 6.267 9.115 1.00 95.12 176 VAL A O 1
ATOM 1377 N N . MET A 1 177 ? -11.644 6.363 8.558 1.00 95.06 177 MET A N 1
ATOM 1378 C CA . MET A 1 177 ? -11.395 6.349 7.114 1.00 95.06 177 MET A CA 1
ATOM 1379 C C . MET A 1 177 ? -10.923 7.707 6.582 1.00 95.06 177 MET A C 1
ATOM 1381 O O . MET A 1 177 ? -9.952 7.764 5.831 1.00 95.06 177 MET A O 1
ATOM 1385 N N . ALA A 1 178 ? -11.554 8.811 6.984 1.00 92.38 178 ALA A N 1
ATOM 1386 C CA . ALA A 1 178 ? -11.282 10.131 6.414 1.00 92.38 178 ALA A CA 1
ATOM 1387 C C . ALA A 1 178 ? -10.077 10.850 7.044 1.00 92.38 178 ALA A C 1
ATOM 1389 O O . ALA A 1 178 ? -9.445 11.661 6.372 1.00 92.38 178 ALA A O 1
ATOM 1390 N N . ARG A 1 179 ? -9.754 10.600 8.324 1.00 89.31 179 ARG A N 1
ATOM 1391 C CA . ARG A 1 179 ? -8.653 11.297 9.031 1.00 89.31 179 ARG A CA 1
ATOM 1392 C C . ARG A 1 179 ? -7.437 10.429 9.295 1.00 89.31 179 ARG A C 1
ATOM 1394 O O . ARG A 1 179 ? -6.325 10.946 9.386 1.00 89.31 179 ARG A O 1
ATOM 1401 N N . HIS A 1 180 ? -7.643 9.125 9.449 1.00 89.88 180 HIS A N 1
ATOM 1402 C CA . HIS A 1 180 ? -6.562 8.170 9.695 1.00 89.88 180 HIS A CA 1
ATOM 1403 C C . HIS A 1 180 ? -6.252 7.295 8.472 1.00 89.88 180 HIS A C 1
ATOM 1405 O O . HIS A 1 180 ? -5.229 6.599 8.441 1.00 89.88 180 HIS A O 1
ATOM 1411 N N . HIS A 1 181 ? -7.090 7.371 7.432 1.00 90.00 181 HIS A N 1
ATOM 1412 C CA . HIS A 1 181 ? -6.918 6.656 6.166 1.00 90.00 181 HIS A CA 1
ATOM 1413 C C . HIS A 1 181 ? -6.778 5.143 6.361 1.00 90.00 181 HIS A C 1
ATOM 1415 O O . HIS A 1 181 ? -6.046 4.477 5.631 1.00 90.00 181 HIS A O 1
ATOM 1421 N N . ALA A 1 182 ? -7.389 4.606 7.414 1.00 92.00 182 ALA A N 1
ATOM 1422 C CA . ALA A 1 182 ? -7.500 3.171 7.604 1.00 92.00 182 ALA A CA 1
ATOM 1423 C C . ALA A 1 182 ? -8.752 2.667 6.877 1.00 92.00 182 ALA A C 1
ATOM 1425 O O . ALA A 1 182 ? -9.692 3.424 6.654 1.00 92.00 182 ALA A O 1
ATOM 1426 N N . SER A 1 183 ? -8.768 1.387 6.517 1.00 94.31 183 SER A N 1
ATOM 1427 C CA . SER A 1 183 ? -9.838 0.795 5.705 1.00 94.31 183 SER A CA 1
ATOM 1428 C C . SER A 1 183 ? -10.477 -0.393 6.432 1.00 94.31 183 SER A C 1
ATOM 1430 O O . SER A 1 183 ? -10.317 -1.535 5.982 1.00 94.31 183 SER A O 1
ATOM 1432 N N . PRO A 1 184 ? -11.135 -0.162 7.593 1.00 95.94 184 PRO A N 1
ATOM 1433 C CA . PRO A 1 184 ? -11.930 -1.193 8.250 1.00 95.94 184 PRO A CA 1
ATOM 1434 C C . PRO A 1 184 ? -13.063 -1.625 7.315 1.00 95.94 184 PRO A C 1
ATOM 1436 O O . PRO A 1 184 ? -13.704 -0.780 6.698 1.00 95.94 184 PRO A O 1
ATOM 1439 N N . PHE A 1 185 ? -13.335 -2.929 7.251 1.00 97.56 185 PHE A N 1
ATOM 1440 C CA . PHE A 1 185 ? -14.431 -3.539 6.481 1.00 97.56 185 PHE A CA 1
ATOM 1441 C C . PHE A 1 185 ? -14.345 -3.418 4.946 1.00 97.56 185 PHE A C 1
ATOM 1443 O O . PHE A 1 185 ? -14.654 -4.377 4.258 1.00 97.56 185 PHE A O 1
ATOM 1450 N N . PHE A 1 186 ? -13.956 -2.279 4.379 1.00 97.69 186 PHE A N 1
ATOM 1451 C CA . PHE A 1 186 ? -13.848 -2.060 2.934 1.00 97.69 186 PHE A CA 1
ATOM 1452 C C . PHE A 1 186 ? -12.858 -0.930 2.629 1.00 97.69 186 PHE A C 1
ATOM 1454 O O . PHE A 1 186 ? -12.540 -0.100 3.485 1.00 97.69 186 PHE A O 1
ATOM 1461 N N . ALA A 1 187 ? -12.332 -0.926 1.408 1.00 96.25 187 ALA A N 1
ATOM 1462 C CA . ALA A 1 187 ? -11.456 0.116 0.891 1.00 96.25 187 ALA A CA 1
ATOM 1463 C C . ALA A 1 187 ? -12.234 1.050 -0.041 1.00 96.25 187 ALA A C 1
ATOM 1465 O O . ALA A 1 187 ? -13.130 0.613 -0.765 1.00 96.25 187 ALA A O 1
ATOM 1466 N N . LEU A 1 188 ? -11.867 2.329 -0.004 1.00 95.50 188 LEU A N 1
ATOM 1467 C CA . LEU A 1 188 ? -12.348 3.373 -0.900 1.00 95.50 188 LEU A CA 1
ATOM 1468 C C . LEU A 1 188 ? -11.145 3.962 -1.625 1.00 95.50 188 LEU A C 1
ATOM 1470 O O . LEU A 1 188 ? -10.177 4.347 -0.970 1.00 95.50 188 LEU A O 1
ATOM 1474 N N . ASP A 1 189 ? -11.221 4.046 -2.948 1.00 91.31 189 ASP A N 1
ATOM 1475 C CA . ASP A 1 189 ? -10.158 4.624 -3.769 1.00 91.31 189 ASP A CA 1
ATOM 1476 C C . ASP A 1 189 ? -10.727 5.375 -4.982 1.00 91.31 189 ASP A C 1
ATOM 1478 O O . ASP A 1 189 ? -11.910 5.255 -5.314 1.00 91.31 189 ASP A O 1
ATOM 1482 N N . VAL A 1 190 ? -9.876 6.153 -5.648 1.00 91.75 190 VAL A N 1
ATOM 1483 C CA . VAL A 1 190 ? -10.150 6.798 -6.931 1.00 91.75 190 VAL A CA 1
ATOM 1484 C C . VAL A 1 190 ? -9.156 6.284 -7.959 1.00 91.75 190 VAL A C 1
ATOM 1486 O O . VAL A 1 190 ? -7.960 6.566 -7.897 1.00 91.75 190 VAL A O 1
ATOM 1489 N N . ALA A 1 191 ? -9.666 5.594 -8.972 1.00 89.81 191 ALA A N 1
ATOM 1490 C CA . ALA A 1 191 ? -8.847 5.140 -10.084 1.00 89.81 191 ALA A CA 1
ATOM 1491 C C . ALA A 1 191 ? -9.612 5.211 -11.408 1.00 89.81 191 ALA A C 1
ATOM 1493 O O . ALA A 1 191 ? -10.807 5.512 -11.455 1.00 89.81 191 ALA A O 1
ATOM 1494 N N . ALA A 1 192 ? -8.892 4.961 -12.502 1.00 90.00 192 ALA A N 1
ATOM 1495 C CA . ALA A 1 192 ? -9.455 4.984 -13.844 1.00 90.00 192 ALA A CA 1
ATOM 1496 C C . ALA A 1 192 ? -10.608 3.975 -13.965 1.00 90.00 192 ALA A C 1
ATOM 1498 O O . ALA A 1 192 ? -10.499 2.846 -13.487 1.00 90.00 192 ALA A O 1
ATOM 1499 N N . ASP A 1 193 ? -11.694 4.373 -14.625 1.00 92.06 193 ASP A N 1
ATOM 1500 C CA . ASP A 1 193 ? -12.815 3.477 -14.901 1.00 92.06 193 ASP A CA 1
ATOM 1501 C C . ASP A 1 193 ? -12.403 2.446 -15.964 1.00 92.06 193 ASP A C 1
ATOM 1503 O O . ASP A 1 193 ? -12.075 2.799 -17.102 1.00 92.06 193 ASP A O 1
ATOM 1507 N N . SER A 1 194 ? -12.452 1.159 -15.620 1.00 88.12 194 SER A N 1
ATOM 1508 C CA . SER A 1 194 ? -12.106 0.055 -16.520 1.00 88.12 194 SER A CA 1
ATOM 1509 C C . SER A 1 194 ? -12.927 0.043 -17.809 1.00 88.12 194 SER A C 1
ATOM 1511 O O . SER A 1 194 ? -12.425 -0.376 -18.850 1.00 88.12 194 SER A O 1
ATOM 1513 N N . LYS A 1 195 ? -14.171 0.546 -17.789 1.00 90.06 195 LYS A N 1
ATOM 1514 C CA . LYS A 1 195 ? -15.014 0.676 -18.993 1.00 90.06 195 LYS A CA 1
ATOM 1515 C C . LYS A 1 195 ? -14.895 2.042 -19.670 1.00 90.06 195 LYS A C 1
ATOM 1517 O O . LYS A 1 195 ? -15.382 2.210 -20.788 1.00 90.06 195 LYS A O 1
ATOM 1522 N N . ASN A 1 196 ? -14.240 3.013 -19.035 1.00 89.81 196 ASN A N 1
ATOM 1523 C CA . ASN A 1 196 ? -13.945 4.315 -19.620 1.00 89.81 196 ASN A CA 1
ATOM 1524 C C . ASN A 1 196 ? -12.653 4.918 -19.047 1.00 89.81 196 ASN A C 1
ATOM 1526 O O . ASN A 1 196 ? -12.681 5.804 -18.196 1.00 89.81 196 ASN A O 1
ATOM 1530 N N . ALA A 1 197 ? -11.509 4.519 -19.604 1.00 85.88 197 ALA A N 1
ATOM 1531 C CA . ALA A 1 197 ? -10.194 4.954 -19.128 1.00 85.88 197 ALA A CA 1
ATOM 1532 C C . ALA A 1 197 ? -9.895 6.458 -19.315 1.00 85.88 197 ALA A C 1
ATOM 1534 O O . ALA A 1 197 ? -8.800 6.909 -18.993 1.00 85.88 197 ALA A O 1
ATOM 1535 N N . SER A 1 198 ? -10.832 7.244 -19.863 1.00 88.50 198 SER A N 1
ATOM 1536 C CA . SER A 1 198 ? -10.729 8.711 -19.909 1.00 88.50 198 SER A CA 1
ATOM 1537 C C . SER A 1 198 ? -11.245 9.390 -18.635 1.00 88.50 198 SER A C 1
ATOM 1539 O O . SER A 1 198 ? -11.082 10.600 -18.502 1.00 88.50 198 SER A O 1
ATOM 1541 N N . LEU A 1 199 ? -11.872 8.644 -17.721 1.00 92.75 199 LEU A N 1
ATOM 1542 C CA . LEU A 1 199 ? -12.449 9.153 -16.479 1.00 92.75 199 LEU A CA 1
ATOM 1543 C C . LEU A 1 199 ? -11.898 8.384 -15.277 1.00 92.75 199 LEU A C 1
ATOM 1545 O O . LEU A 1 199 ? -11.574 7.201 -15.380 1.00 92.75 199 LEU A O 1
ATOM 1549 N N . ASN A 1 200 ? -11.835 9.062 -14.135 1.00 93.25 200 ASN A N 1
ATOM 1550 C CA . ASN A 1 200 ? -11.698 8.417 -12.836 1.00 93.25 200 ASN A CA 1
ATOM 1551 C C . ASN A 1 200 ? -13.084 8.147 -12.234 1.00 93.25 200 ASN A C 1
ATOM 1553 O O . ASN A 1 200 ? -14.055 8.839 -12.544 1.00 93.25 200 ASN A O 1
ATOM 1557 N N . VAL A 1 201 ? -13.168 7.134 -11.378 1.00 95.88 201 VAL A N 1
ATOM 1558 C CA . VAL A 1 201 ? -14.388 6.728 -10.676 1.00 95.88 201 VAL A CA 1
ATOM 1559 C C . VAL A 1 201 ? -14.041 6.300 -9.252 1.00 95.88 201 VAL A C 1
ATOM 1561 O O . VAL A 1 201 ? -12.934 5.819 -9.003 1.00 95.88 201 VAL A O 1
ATOM 1564 N N . ILE A 1 202 ? -14.982 6.472 -8.321 1.00 97.31 202 ILE A N 1
ATOM 1565 C CA . ILE A 1 202 ? -14.858 5.918 -6.969 1.00 97.31 202 ILE A CA 1
ATOM 1566 C C . ILE A 1 202 ? -14.938 4.396 -7.064 1.00 97.31 202 ILE A C 1
ATOM 1568 O O . ILE A 1 202 ? -15.806 3.852 -7.754 1.00 97.31 202 ILE A O 1
ATOM 1572 N N . GLN A 1 203 ? -14.052 3.714 -6.351 1.00 96.44 203 GLN A N 1
ATOM 1573 C CA . GLN A 1 203 ? -13.985 2.261 -6.294 1.00 96.44 203 GLN A CA 1
ATOM 1574 C C . GLN A 1 203 ? -14.166 1.785 -4.853 1.00 96.44 203 GLN A C 1
ATOM 1576 O O . GLN A 1 203 ? -13.564 2.343 -3.936 1.00 96.44 203 GLN A O 1
ATOM 1581 N N . VAL A 1 204 ? -15.004 0.763 -4.662 1.00 98.12 204 VAL A N 1
ATOM 1582 C CA . VAL A 1 204 ? -15.234 0.095 -3.375 1.00 98.12 204 VAL A CA 1
ATOM 1583 C C . VAL A 1 204 ? -14.816 -1.363 -3.496 1.00 98.12 204 VAL A C 1
ATOM 1585 O O . VAL A 1 204 ? -15.274 -2.077 -4.396 1.00 98.12 204 VAL A O 1
ATOM 1588 N N . ASP A 1 205 ? -13.980 -1.818 -2.568 1.00 97.25 205 ASP A N 1
ATOM 1589 C CA . ASP A 1 205 ? -13.492 -3.194 -2.557 1.00 97.25 205 ASP A CA 1
ATOM 1590 C C . ASP A 1 205 ? -13.339 -3.771 -1.143 1.00 97.25 205 ASP A C 1
ATOM 1592 O O . ASP A 1 205 ? -13.395 -3.057 -0.142 1.00 97.25 205 ASP A O 1
ATOM 1596 N N . GLN A 1 206 ? -13.149 -5.086 -1.065 1.00 96.62 206 GLN A N 1
ATOM 1597 C CA . GLN A 1 206 ? -12.944 -5.822 0.180 1.00 96.62 206 GLN A CA 1
ATOM 1598 C C . GLN A 1 206 ? -11.641 -5.422 0.893 1.00 96.62 206 GLN A C 1
ATOM 1600 O O . GLN A 1 206 ? -10.598 -5.275 0.259 1.00 96.62 206 GLN A O 1
ATOM 1605 N N . SER A 1 207 ? -11.682 -5.276 2.222 1.00 96.12 207 SER A N 1
ATOM 1606 C CA . SER A 1 207 ? -10.527 -4.868 3.041 1.00 96.12 207 SER A CA 1
ATOM 1607 C C . SER A 1 207 ? -10.672 -5.345 4.495 1.00 96.12 207 SER A C 1
ATOM 1609 O O . SER A 1 207 ? -11.636 -6.012 4.861 1.00 96.12 207 SER A O 1
ATOM 1611 N N . GLY A 1 208 ? -9.700 -5.006 5.344 1.00 93.31 208 GLY A N 1
ATOM 1612 C CA . GLY A 1 208 ? -9.842 -5.044 6.799 1.00 93.31 208 GLY A CA 1
ATOM 1613 C C . GLY A 1 208 ? -9.095 -6.176 7.506 1.00 93.31 208 GLY A C 1
ATOM 1614 O O . GLY A 1 208 ? -9.013 -6.189 8.737 1.00 93.31 208 GLY A O 1
ATOM 1615 N N . LEU A 1 209 ? -8.500 -7.105 6.763 1.00 95.62 209 LEU A N 1
ATOM 1616 C CA . LEU A 1 209 ? -7.671 -8.175 7.325 1.00 95.62 209 LEU A CA 1
ATOM 1617 C C . LEU A 1 209 ? -6.244 -7.680 7.613 1.00 95.62 209 LEU A C 1
ATOM 1619 O O . LEU A 1 209 ? -5.756 -6.764 6.953 1.00 95.62 209 LEU A O 1
ATOM 1623 N N . TYR A 1 210 ? -5.579 -8.227 8.636 1.00 93.75 210 TYR A N 1
ATOM 1624 C CA . TYR A 1 210 ? -4.147 -7.982 8.902 1.00 93.75 210 TYR A CA 1
ATOM 1625 C C . TYR A 1 210 ? -3.249 -8.967 8.205 1.00 93.75 210 TYR A C 1
ATOM 1627 O O . TYR A 1 210 ? -2.217 -8.582 7.656 1.00 93.75 210 TYR A O 1
ATOM 1635 N N . LEU A 1 211 ? -3.626 -10.241 8.253 1.00 93.88 211 LEU A N 1
ATOM 1636 C CA . LEU A 1 211 ? -2.823 -11.265 7.623 1.00 93.88 211 LEU A CA 1
ATOM 1637 C C . LEU A 1 211 ? -2.936 -11.113 6.100 1.00 93.88 211 LEU A C 1
ATOM 1639 O O . LEU A 1 211 ? -4.014 -10.770 5.608 1.00 93.88 211 LEU A O 1
ATOM 1643 N N . PRO A 1 212 ? -1.855 -11.390 5.347 1.00 89.06 212 PRO A N 1
ATOM 1644 C CA . PRO A 1 212 ? -1.777 -11.051 3.923 1.00 89.06 212 PRO A CA 1
ATOM 1645 C C . PRO A 1 212 ? -2.855 -11.690 3.040 1.00 89.06 212 PRO A C 1
ATOM 1647 O O . PRO A 1 212 ? -3.098 -11.232 1.928 1.00 89.06 212 PRO A O 1
ATOM 1650 N N . ALA A 1 213 ? -3.485 -12.769 3.506 1.00 90.94 213 ALA A N 1
ATOM 1651 C CA . ALA A 1 213 ? -4.538 -13.461 2.784 1.00 90.94 213 ALA A CA 1
ATOM 1652 C C . ALA A 1 213 ? -5.575 -14.045 3.744 1.00 90.94 213 ALA A C 1
ATOM 1654 O O . ALA A 1 213 ? -5.253 -14.463 4.860 1.00 90.94 213 ALA A O 1
ATOM 1655 N N . ARG A 1 214 ? -6.817 -14.167 3.262 1.00 94.50 214 ARG A N 1
ATOM 1656 C CA . ARG A 1 214 ? -7.924 -14.798 3.999 1.00 94.50 214 ARG A CA 1
ATOM 1657 C C . ARG A 1 214 ? -7.602 -16.223 4.465 1.00 94.50 214 ARG A C 1
ATOM 1659 O O . ARG A 1 214 ? -8.022 -16.629 5.545 1.00 94.50 214 ARG A O 1
ATOM 1666 N N . ASP A 1 215 ? -6.803 -16.965 3.699 1.00 94.00 215 ASP A N 1
ATOM 1667 C CA . ASP A 1 215 ? -6.483 -18.366 3.989 1.00 94.00 215 ASP A CA 1
ATOM 1668 C C . ASP A 1 215 ? -5.662 -18.540 5.275 1.00 94.00 215 ASP A C 1
ATOM 1670 O O . ASP A 1 215 ? -5.723 -19.601 5.902 1.00 94.00 215 ASP A O 1
ATOM 1674 N N . TYR A 1 216 ? -4.961 -17.495 5.735 1.00 94.94 216 TYR A N 1
ATOM 1675 C CA . TYR A 1 216 ? -4.304 -17.508 7.044 1.00 94.94 216 TYR A CA 1
ATOM 1676 C C . TYR A 1 216 ? -5.298 -17.666 8.201 1.00 94.94 216 TYR A C 1
ATOM 1678 O O . TYR A 1 216 ? -4.974 -18.321 9.190 1.00 94.94 216 TYR A O 1
ATOM 1686 N N . TYR A 1 217 ? -6.511 -17.128 8.059 1.00 96.12 217 TYR A N 1
ATOM 1687 C CA . TYR A 1 217 ? -7.581 -17.228 9.054 1.00 96.12 217 TYR A CA 1
ATOM 1688 C C . TYR A 1 217 ? -8.363 -18.543 8.943 1.00 96.12 217 TYR A C 1
ATOM 1690 O O . TYR A 1 217 ? -8.782 -19.114 9.951 1.00 96.12 217 TYR A O 1
ATOM 1698 N N . LEU A 1 218 ? -8.552 -19.040 7.717 1.00 94.44 218 LEU A N 1
ATOM 1699 C CA . LEU A 1 218 ? -9.445 -20.170 7.440 1.00 94.44 218 LEU A CA 1
ATOM 1700 C C . LEU A 1 218 ? -8.745 -21.531 7.524 1.00 94.44 218 LEU A C 1
ATOM 1702 O O . LEU A 1 218 ? -9.315 -22.480 8.065 1.00 94.44 218 LEU A O 1
ATOM 1706 N N . ASN A 1 219 ? -7.488 -21.636 7.080 1.00 91.75 219 ASN A N 1
ATOM 1707 C CA . ASN A 1 219 ? -6.710 -22.877 7.147 1.00 91.75 219 ASN A CA 1
ATOM 1708 C C . ASN A 1 219 ? -6.048 -23.040 8.524 1.00 91.75 219 ASN A C 1
ATOM 1710 O O . ASN A 1 219 ? -4.822 -23.094 8.651 1.00 91.75 219 ASN A O 1
ATOM 1714 N N . LYS A 1 220 ? -6.877 -23.125 9.573 1.00 81.19 220 LYS A N 1
ATOM 1715 C CA . LYS A 1 220 ? -6.443 -23.080 10.979 1.00 81.19 220 LYS A CA 1
ATOM 1716 C C . LYS A 1 220 ? -5.380 -24.121 11.334 1.00 81.19 220 LYS A C 1
ATOM 1718 O O . LYS A 1 220 ? -4.487 -23.816 12.110 1.00 81.19 220 LYS A O 1
ATOM 1723 N N . THR A 1 221 ? -5.438 -25.323 10.762 1.00 82.31 221 THR A N 1
ATOM 1724 C CA . THR A 1 221 ? -4.486 -26.406 11.071 1.00 82.31 221 THR A CA 1
ATOM 1725 C C . THR A 1 221 ? -3.080 -26.138 10.536 1.00 82.31 221 THR A C 1
ATOM 1727 O O . THR A 1 221 ? -2.105 -26.455 11.208 1.00 82.31 221 THR A O 1
ATOM 1730 N N . GLN A 1 222 ? -2.957 -25.534 9.352 1.00 87.12 222 GLN A N 1
ATOM 1731 C CA . GLN A 1 222 ? -1.657 -25.194 8.762 1.00 87.12 222 GLN A CA 1
ATOM 1732 C C . GLN A 1 222 ? -1.104 -23.884 9.334 1.00 87.12 222 GLN A C 1
ATOM 1734 O O . GLN A 1 222 ? 0.103 -23.742 9.509 1.00 87.12 222 GLN A O 1
ATOM 1739 N N . ASN A 1 223 ? -1.997 -22.950 9.670 1.00 91.81 223 ASN A N 1
ATOM 1740 C CA . ASN A 1 223 ? -1.645 -21.587 10.066 1.00 91.81 223 ASN A CA 1
ATOM 1741 C C . ASN A 1 223 ? -1.767 -21.330 11.574 1.00 91.81 223 ASN A C 1
ATOM 1743 O O . ASN A 1 223 ? -1.671 -20.184 12.013 1.00 91.81 223 ASN A O 1
ATOM 1747 N N . GLU A 1 224 ? -1.920 -22.378 12.389 1.00 92.25 224 GLU A N 1
ATOM 1748 C CA . GLU A 1 224 ? -2.099 -22.266 13.841 1.00 92.25 224 GLU A CA 1
ATOM 1749 C C . GLU A 1 224 ? -0.994 -21.430 14.499 1.00 92.25 224 GLU A C 1
ATOM 1751 O O . GLU A 1 224 ? -1.265 -20.569 15.338 1.00 92.25 224 GLU A O 1
ATOM 1756 N N . LYS A 1 225 ? 0.262 -21.641 14.087 1.00 93.50 225 LYS A N 1
ATOM 1757 C CA . LYS A 1 225 ? 1.410 -20.883 14.596 1.00 93.50 225 LYS A CA 1
ATOM 1758 C C . LYS A 1 225 ? 1.282 -19.386 14.292 1.00 93.50 225 LYS A C 1
ATOM 1760 O O . LYS A 1 225 ? 1.581 -18.570 15.162 1.00 93.50 225 LYS A O 1
ATOM 1765 N N . VAL A 1 226 ? 0.821 -19.033 13.091 1.00 94.81 226 VAL A N 1
ATOM 1766 C CA . VAL A 1 226 ? 0.640 -17.639 12.661 1.00 94.81 226 VAL A CA 1
ATOM 1767 C C . VAL A 1 226 ? -0.517 -16.996 13.416 1.00 94.81 226 VAL A C 1
ATOM 1769 O O . VAL A 1 226 ? -0.341 -15.908 13.949 1.00 94.81 226 VAL A O 1
ATOM 1772 N N . LEU A 1 227 ? -1.654 -17.683 13.562 1.00 96.00 227 LEU A N 1
ATOM 1773 C CA . LEU A 1 227 ? -2.805 -17.170 14.316 1.00 96.00 227 LEU A CA 1
ATOM 1774 C C . LEU A 1 227 ? -2.484 -16.963 15.801 1.00 96.00 227 LEU A C 1
ATOM 1776 O O . LEU A 1 227 ? -2.812 -15.922 16.367 1.00 96.00 227 LEU A O 1
ATOM 1780 N N . ARG A 1 228 ? -1.771 -17.908 16.427 1.00 95.94 228 ARG A N 1
ATOM 1781 C CA . ARG A 1 228 ? -1.282 -17.750 17.807 1.00 95.94 228 ARG A CA 1
ATOM 1782 C C . ARG A 1 228 ? -0.290 -16.591 17.926 1.00 95.94 228 ARG A C 1
ATOM 1784 O O . ARG A 1 228 ? -0.350 -15.845 18.901 1.00 95.94 228 ARG A O 1
ATOM 1791 N N . GLY A 1 229 ? 0.610 -16.438 16.952 1.00 96.44 229 GLY A N 1
ATOM 1792 C CA . GLY A 1 229 ? 1.546 -15.314 16.886 1.00 96.44 229 GLY A CA 1
ATOM 1793 C C . GLY A 1 229 ? 0.831 -13.975 16.725 1.00 96.44 229 GLY A C 1
ATOM 1794 O O . GLY A 1 229 ? 1.190 -13.008 17.391 1.00 96.44 229 GLY A O 1
ATOM 1795 N N . TYR A 1 230 ? -0.219 -13.938 15.907 1.00 97.31 230 TYR A N 1
ATOM 1796 C CA . TYR A 1 230 ? -1.004 -12.738 15.667 1.00 97.31 230 TYR A CA 1
ATOM 1797 C C . TYR A 1 230 ? -1.784 -12.318 16.915 1.00 97.31 230 TYR A C 1
ATOM 1799 O O . TYR A 1 230 ? -1.681 -11.173 17.348 1.00 97.31 230 TYR A O 1
ATOM 1807 N N . LEU A 1 231 ? -2.452 -13.261 17.584 1.00 97.62 231 LEU A N 1
ATOM 1808 C CA . LEU A 1 231 ? -3.094 -12.993 18.871 1.00 97.62 231 LEU A CA 1
ATOM 1809 C C . LEU A 1 231 ? -2.084 -12.495 19.917 1.00 97.62 231 LEU A C 1
ATOM 1811 O O . LEU A 1 231 ? -2.384 -11.591 20.692 1.00 97.62 231 LEU A O 1
ATOM 1815 N N . ALA A 1 232 ? -0.873 -13.058 19.944 1.00 97.31 232 ALA A N 1
ATOM 1816 C CA . ALA A 1 232 ? 0.174 -12.603 20.855 1.00 97.31 232 ALA A CA 1
ATOM 1817 C C . ALA A 1 232 ? 0.621 -11.160 20.560 1.00 97.31 232 ALA A C 1
ATOM 1819 O O . ALA A 1 232 ? 0.833 -10.397 21.504 1.00 97.31 232 ALA A O 1
ATOM 1820 N N . LEU A 1 233 ? 0.720 -10.770 19.282 1.00 97.19 233 LEU A N 1
ATOM 1821 C CA . LEU A 1 233 ? 0.964 -9.382 18.876 1.00 97.19 233 LEU A CA 1
ATOM 1822 C C . LEU A 1 233 ? -0.160 -8.466 19.368 1.00 97.19 233 LEU A C 1
ATOM 1824 O O . LEU A 1 233 ? 0.118 -7.468 20.031 1.00 97.19 233 LEU A O 1
ATOM 1828 N N . MET A 1 234 ? -1.417 -8.835 19.106 1.00 97.81 234 MET A N 1
ATOM 1829 C CA . MET A 1 234 ? -2.595 -8.084 19.548 1.00 97.81 234 MET A CA 1
ATOM 1830 C C . MET A 1 234 ? -2.558 -7.831 21.058 1.00 97.81 234 MET A C 1
ATOM 1832 O O . MET A 1 234 ? -2.639 -6.689 21.504 1.00 97.81 234 MET A O 1
ATOM 1836 N N . VAL A 1 235 ? -2.345 -8.880 21.857 1.00 97.75 235 VAL A N 1
ATOM 1837 C CA . VAL A 1 235 ? -2.260 -8.765 23.321 1.00 97.75 235 VAL A CA 1
ATOM 1838 C C . VAL A 1 235 ? -1.100 -7.876 23.754 1.00 97.75 235 VAL A C 1
ATOM 1840 O O . VAL A 1 235 ? -1.268 -7.037 24.639 1.00 97.75 235 VAL A O 1
ATOM 1843 N N . ARG A 1 236 ? 0.070 -8.016 23.118 1.00 97.12 236 ARG A N 1
ATOM 184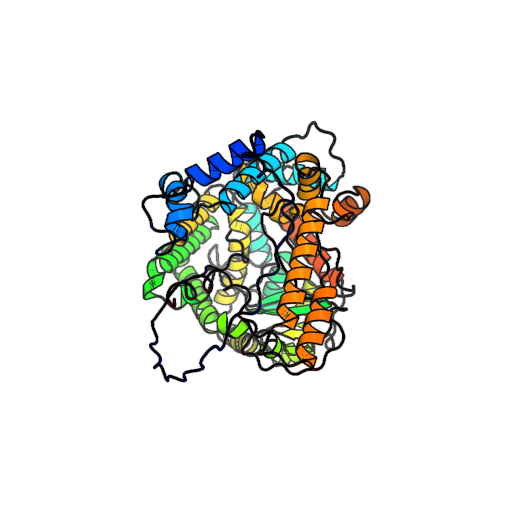4 C CA . ARG A 1 236 ? 1.246 -7.203 23.439 1.00 97.12 236 ARG A CA 1
ATOM 1845 C C . ARG A 1 236 ? 0.996 -5.722 23.168 1.00 97.12 236 ARG A C 1
ATOM 1847 O O . ARG A 1 236 ? 1.288 -4.906 24.039 1.00 97.12 236 ARG A O 1
ATOM 1854 N N . LEU A 1 237 ? 0.447 -5.378 22.005 1.00 97.44 237 LEU A N 1
ATOM 1855 C CA . LEU A 1 237 ? 0.128 -3.992 21.659 1.00 97.44 237 LEU A CA 1
ATOM 1856 C C . LEU A 1 237 ? -0.984 -3.428 22.550 1.00 97.44 237 LEU A C 1
ATOM 1858 O O . LEU A 1 237 ? -0.867 -2.302 23.025 1.00 97.44 237 LEU A O 1
ATOM 1862 N N . GLY A 1 238 ? -2.013 -4.226 22.856 1.00 96.62 238 GLY A N 1
ATOM 1863 C CA . GLY A 1 238 ? -3.063 -3.852 23.807 1.00 96.62 238 GLY A CA 1
ATOM 1864 C C . GLY A 1 238 ? -2.504 -3.504 25.190 1.00 96.62 238 GLY A C 1
ATOM 1865 O O . GLY A 1 238 ? -2.854 -2.470 25.755 1.00 96.62 238 GLY A O 1
ATOM 1866 N N . ALA A 1 239 ? -1.564 -4.304 25.703 1.00 95.94 239 ALA A N 1
ATOM 1867 C CA . ALA A 1 239 ? -0.890 -4.031 26.972 1.00 95.94 239 ALA A CA 1
ATOM 1868 C C . ALA A 1 239 ? -0.044 -2.743 26.925 1.00 95.94 239 ALA A C 1
ATOM 1870 O O . ALA A 1 239 ? -0.105 -1.927 27.844 1.00 95.94 239 ALA A O 1
ATOM 1871 N N . LEU A 1 240 ? 0.709 -2.512 25.839 1.00 96.38 240 LEU A N 1
ATOM 1872 C CA . LEU A 1 240 ? 1.505 -1.285 25.662 1.00 96.38 240 LEU A CA 1
ATOM 1873 C C . LEU A 1 240 ? 0.645 -0.012 25.578 1.00 96.38 240 LEU A C 1
ATOM 1875 O O . LEU A 1 240 ? 1.133 1.073 25.895 1.00 96.38 240 LEU A O 1
ATOM 1879 N N . LEU A 1 241 ? -0.622 -0.152 25.186 1.00 96.12 241 LEU A N 1
ATOM 1880 C CA . LEU A 1 241 ? -1.599 0.928 25.040 1.00 96.12 241 LEU A CA 1
ATOM 1881 C C . LEU A 1 241 ? -2.550 1.062 26.242 1.00 96.12 241 LEU A C 1
ATOM 1883 O O . LEU A 1 241 ? -3.569 1.742 26.148 1.00 96.12 241 LEU A O 1
ATOM 1887 N N . GLY A 1 242 ? -2.211 0.458 27.385 1.00 93.00 242 GLY A N 1
ATOM 1888 C CA . GLY A 1 242 ? -2.934 0.652 28.647 1.00 93.00 242 GLY A CA 1
ATOM 1889 C C . GLY A 1 242 ? -3.835 -0.508 29.073 1.00 93.00 242 GLY A C 1
ATOM 1890 O O . GLY A 1 242 ? -4.578 -0.354 30.042 1.00 93.00 242 GLY A O 1
ATOM 1891 N N . GLY A 1 243 ? -3.760 -1.661 28.401 1.00 91.88 243 GLY A N 1
ATOM 1892 C CA . GLY A 1 243 ? -4.385 -2.905 28.856 1.00 91.88 243 GLY A CA 1
ATOM 1893 C C . GLY A 1 243 ? -3.869 -3.316 30.235 1.00 91.88 243 GLY A C 1
ATOM 1894 O O . GLY A 1 243 ? -2.685 -3.608 30.393 1.00 91.88 243 GLY A O 1
ATOM 1895 N N . ARG A 1 244 ? -4.749 -3.304 31.245 1.00 81.44 244 ARG A N 1
ATOM 1896 C CA . ARG A 1 244 ? -4.360 -3.508 32.656 1.00 81.44 244 ARG A CA 1
ATOM 1897 C C . ARG A 1 244 ? -4.204 -4.979 33.021 1.00 81.44 244 ARG A C 1
ATOM 1899 O O . ARG A 1 244 ? -3.199 -5.359 33.609 1.00 81.44 244 ARG A O 1
ATOM 1906 N N . GLU A 1 245 ? -5.194 -5.795 32.669 1.00 90.75 245 GLU A N 1
ATOM 1907 C CA . GLU A 1 245 ? -5.178 -7.232 32.940 1.00 90.75 245 GLU A CA 1
ATOM 1908 C C . GLU A 1 245 ? -4.934 -8.018 31.655 1.00 90.75 245 GLU A C 1
ATOM 1910 O O . GLU A 1 245 ? -5.656 -7.866 30.665 1.00 90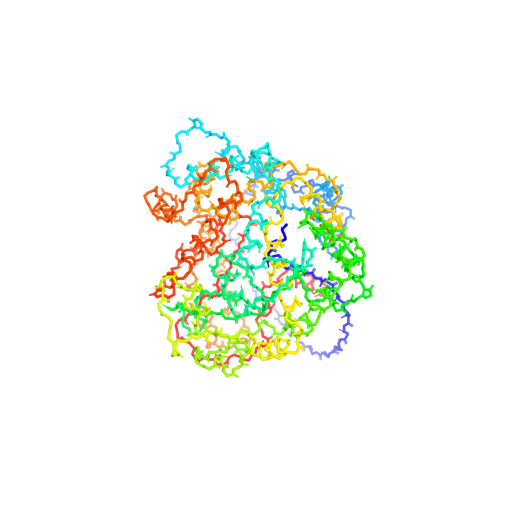.75 245 GLU A O 1
ATOM 1915 N N . GLU A 1 246 ? -3.919 -8.884 31.670 1.00 92.06 246 GLU A N 1
ATOM 1916 C CA . GLU A 1 246 ? -3.546 -9.686 30.502 1.00 92.06 246 GLU A CA 1
ATOM 1917 C C . GLU A 1 246 ? -4.680 -10.626 30.080 1.00 92.06 246 GLU A C 1
ATOM 1919 O O . GLU A 1 246 ? -4.972 -10.734 28.891 1.00 92.06 246 GLU A O 1
ATOM 1924 N N . ALA A 1 247 ? -5.354 -11.269 31.040 1.00 94.19 247 ALA A N 1
ATOM 1925 C CA . ALA A 1 247 ? -6.454 -12.191 30.762 1.00 94.19 247 ALA A CA 1
ATOM 1926 C C . ALA A 1 247 ? -7.619 -11.493 30.042 1.00 94.19 247 ALA A C 1
ATOM 1928 O O . ALA A 1 247 ? -8.132 -12.008 29.048 1.00 94.19 247 ALA A O 1
ATOM 1929 N N . GLU A 1 248 ? -7.984 -10.294 30.496 1.00 93.69 248 GLU A N 1
ATOM 1930 C CA . GLU A 1 248 ? -9.050 -9.497 29.890 1.00 93.69 248 GLU A CA 1
ATOM 1931 C C . GLU A 1 248 ? -8.640 -8.936 28.523 1.00 93.69 248 GLU A C 1
ATOM 1933 O O . GLU A 1 248 ? -9.394 -9.041 27.556 1.00 93.69 248 GLU A O 1
ATOM 1938 N N . THR A 1 249 ? -7.411 -8.423 28.406 1.00 95.81 249 THR A N 1
ATOM 1939 C CA . THR A 1 249 ? -6.852 -7.965 27.123 1.00 95.81 249 THR A CA 1
ATOM 1940 C C . THR A 1 249 ? -6.856 -9.107 26.109 1.00 95.81 249 THR A C 1
ATOM 1942 O O . THR A 1 249 ? -7.300 -8.940 24.977 1.00 95.81 249 THR A O 1
ATOM 1945 N N . ARG A 1 250 ? -6.425 -10.304 26.519 1.00 97.19 250 ARG A N 1
ATOM 1946 C CA . ARG A 1 250 ? -6.426 -11.505 25.681 1.00 97.19 250 ARG A CA 1
ATOM 1947 C C . ARG A 1 250 ? -7.822 -11.930 25.262 1.00 97.19 250 ARG A C 1
ATOM 1949 O O 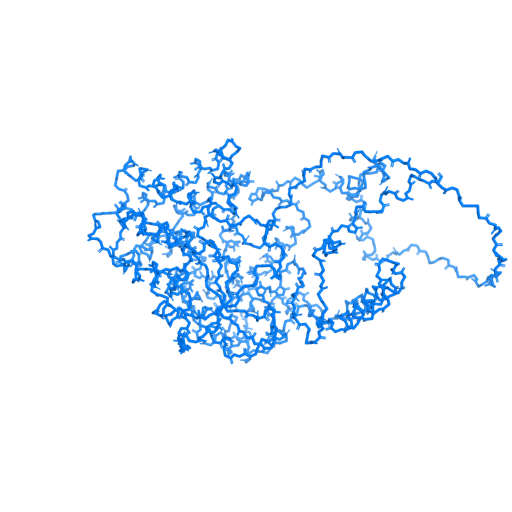. ARG A 1 250 ? -7.994 -12.293 24.103 1.00 97.19 250 ARG A O 1
ATOM 1956 N N . ARG A 1 251 ? -8.803 -11.861 26.162 1.00 96.88 251 ARG A N 1
ATOM 1957 C CA . ARG A 1 251 ? -10.204 -12.148 25.843 1.00 96.88 251 ARG A CA 1
ATOM 1958 C C . ARG A 1 251 ? -10.726 -11.203 24.760 1.00 96.88 251 ARG A C 1
ATOM 1960 O O . ARG A 1 251 ? -11.217 -11.679 23.744 1.00 96.88 251 ARG A O 1
ATOM 1967 N N . GLN A 1 252 ? -10.546 -9.892 24.923 1.00 96.50 252 GLN A N 1
ATOM 1968 C CA . GLN A 1 252 ? -11.005 -8.911 23.931 1.00 96.50 252 GLN A CA 1
ATOM 1969 C C . GLN A 1 252 ? -10.256 -9.023 22.594 1.00 96.50 252 GLN A C 1
ATOM 1971 O O . GLN A 1 252 ? -10.861 -8.879 21.534 1.00 96.50 252 GLN A O 1
ATOM 1976 N N . MET A 1 253 ? -8.954 -9.323 22.615 1.00 97.69 253 MET A N 1
ATOM 1977 C CA . MET A 1 253 ? -8.189 -9.557 21.384 1.00 97.69 253 MET A CA 1
ATOM 1978 C C . MET A 1 253 ? -8.591 -10.854 20.676 1.00 97.69 253 MET A C 1
ATOM 1980 O O . MET A 1 253 ? -8.557 -10.905 19.449 1.00 97.69 253 MET A O 1
ATOM 1984 N N . GLN A 1 254 ? -9.011 -11.882 21.418 1.00 98.00 254 GLN A N 1
ATOM 1985 C CA . GLN A 1 254 ? -9.569 -13.098 20.829 1.00 98.00 254 GLN A CA 1
ATOM 1986 C C . GLN A 1 254 ? -10.894 -12.805 20.114 1.00 98.00 254 GLN A C 1
ATOM 1988 O O . GLN A 1 254 ? -11.061 -13.236 18.980 1.00 98.00 254 GLN A O 1
ATOM 1993 N N . GLU A 1 255 ? -11.786 -12.014 20.718 1.00 97.94 255 GLU A N 1
ATOM 1994 C CA . GLU A 1 255 ? -13.041 -11.587 20.075 1.00 97.94 255 GLU A CA 1
ATOM 1995 C C . GLU A 1 255 ? -12.781 -10.830 18.761 1.00 97.94 255 GLU A C 1
ATOM 1997 O O . GLU A 1 255 ? -13.479 -11.042 17.772 1.00 97.94 255 GLU A O 1
ATOM 2002 N N . LEU A 1 256 ? -11.751 -9.977 18.724 1.00 97.69 256 LEU A N 1
ATOM 2003 C CA . LEU A 1 256 ? -11.336 -9.289 17.499 1.00 97.69 256 LEU A CA 1
ATOM 2004 C C . LEU A 1 256 ? -10.775 -10.243 16.443 1.00 97.69 256 LEU A C 1
ATOM 2006 O O . LEU A 1 256 ? -11.072 -10.083 15.261 1.00 97.69 256 LEU A O 1
ATOM 2010 N N . LEU A 1 257 ? -9.975 -11.231 16.848 1.00 98.00 257 LEU A N 1
ATOM 2011 C CA . LEU A 1 257 ? -9.461 -12.247 15.933 1.00 98.00 257 LEU A CA 1
ATOM 2012 C C . LEU A 1 257 ? -10.594 -13.108 15.358 1.00 98.00 257 LEU A C 1
ATOM 2014 O O . LEU A 1 257 ? -10.574 -13.444 14.172 1.00 98.00 257 LEU A O 1
ATOM 2018 N N . ASP A 1 258 ? -11.585 -13.448 16.176 1.00 97.94 258 ASP A N 1
ATOM 2019 C CA . ASP A 1 258 ? -12.766 -14.192 15.744 1.00 97.94 258 ASP A CA 1
ATOM 2020 C C . ASP A 1 258 ? -13.597 -13.354 14.761 1.00 97.94 258 ASP A C 1
ATOM 2022 O O . ASP A 1 258 ? -13.965 -13.852 13.696 1.00 97.94 258 ASP A O 1
ATOM 2026 N N . PHE A 1 259 ? -13.772 -12.057 15.036 1.00 98.44 259 PHE A N 1
ATOM 2027 C CA . PHE A 1 259 ? -14.406 -11.115 14.113 1.00 98.44 259 PHE A CA 1
ATOM 2028 C C . PHE A 1 259 ? -13.654 -10.998 12.773 1.00 98.44 259 PHE A C 1
ATOM 2030 O O . PHE A 1 259 ? -14.265 -11.115 11.711 1.00 98.44 259 PHE A O 1
ATOM 2037 N N . GLU A 1 260 ? -12.324 -10.829 12.789 1.00 98.00 260 GLU A N 1
ATOM 2038 C CA . GLU A 1 260 ? -11.513 -10.831 11.560 1.00 98.00 260 GLU A CA 1
ATOM 2039 C C . GLU A 1 260 ? -11.603 -12.173 10.813 1.00 98.00 260 GLU A C 1
ATOM 2041 O O . GLU A 1 260 ? -11.569 -12.200 9.583 1.00 98.00 260 GLU A O 1
ATOM 2046 N N . THR A 1 261 ? -11.765 -13.289 11.531 1.00 97.94 261 THR A N 1
ATOM 2047 C CA . THR A 1 261 ? -11.952 -14.618 10.930 1.00 97.94 261 THR A CA 1
ATOM 2048 C C . THR A 1 261 ? -13.311 -14.740 10.237 1.00 97.94 261 THR A C 1
ATOM 2050 O O . THR A 1 261 ? -13.381 -15.299 9.141 1.00 97.94 261 THR A O 1
ATOM 2053 N N . GLU A 1 262 ? -14.385 -14.201 10.825 1.00 97.94 262 GLU A N 1
ATOM 2054 C CA . GLU A 1 262 ? -15.693 -14.106 10.162 1.00 97.94 262 GLU A CA 1
ATOM 2055 C C . GLU A 1 262 ? -15.611 -13.239 8.902 1.00 97.94 262 GLU A C 1
ATOM 2057 O O . GLU A 1 262 ? -16.061 -13.662 7.835 1.00 97.94 262 GLU A O 1
ATOM 2062 N N . LEU A 1 263 ? -14.956 -12.076 8.994 1.00 98.25 263 LEU A N 1
ATOM 2063 C CA . LEU A 1 263 ? -14.729 -11.193 7.851 1.00 98.25 263 LEU A CA 1
ATOM 2064 C C . LEU A 1 263 ? -13.943 -11.904 6.737 1.00 98.25 263 LEU A C 1
ATOM 2066 O O . LEU A 1 263 ? -14.329 -11.839 5.573 1.00 98.25 263 LEU A O 1
ATOM 2070 N N . ALA A 1 264 ? -12.891 -12.654 7.084 1.00 98.00 264 ALA A N 1
ATOM 2071 C CA . ALA A 1 264 ? -12.120 -13.459 6.135 1.00 98.00 264 ALA A CA 1
ATOM 2072 C C . ALA A 1 264 ? -12.961 -14.557 5.460 1.00 98.00 264 ALA A C 1
ATOM 2074 O O . ALA A 1 264 ? -12.728 -14.887 4.292 1.00 98.00 264 ALA A O 1
ATOM 2075 N N . GLY A 1 265 ? -13.953 -15.102 6.170 1.00 97.75 265 GLY A N 1
ATOM 2076 C CA . GLY A 1 265 ? -14.940 -16.028 5.618 1.00 97.75 265 GLY A CA 1
ATOM 2077 C C . GLY A 1 265 ? -15.753 -15.407 4.481 1.00 97.75 265 GLY A C 1
ATOM 2078 O O . GLY A 1 265 ? -15.945 -16.066 3.458 1.00 97.75 265 GLY A O 1
ATOM 2079 N N . ILE A 1 266 ? -16.138 -14.136 4.630 1.00 98.06 266 ILE A N 1
ATOM 2080 C CA . ILE A 1 266 ? -16.917 -13.360 3.652 1.00 98.06 266 ILE A CA 1
ATOM 2081 C C . ILE A 1 266 ? -16.044 -12.885 2.474 1.00 98.06 266 ILE A C 1
ATOM 2083 O O . ILE A 1 266 ? -16.509 -12.843 1.336 1.00 98.06 266 ILE A O 1
ATOM 2087 N N . THR A 1 267 ? -14.771 -12.554 2.721 1.00 97.62 267 THR A N 1
ATOM 2088 C CA . THR A 1 267 ? -13.805 -12.091 1.706 1.00 97.62 267 THR A CA 1
ATOM 2089 C C . THR A 1 267 ? -13.745 -13.026 0.493 1.00 97.62 267 THR A C 1
ATOM 2091 O O . THR A 1 267 ? -13.525 -14.231 0.641 1.00 97.62 267 THR A O 1
ATOM 2094 N N . VAL A 1 268 ? -13.880 -12.477 -0.721 1.00 96.38 268 VAL A N 1
ATOM 2095 C CA . VAL A 1 268 ? -13.849 -13.259 -1.967 1.00 96.38 268 VAL A CA 1
ATOM 2096 C C . VAL A 1 268 ? -12.409 -13.716 -2.252 1.00 96.38 268 VAL A C 1
ATOM 2098 O O . VAL A 1 268 ? -11.486 -12.899 -2.171 1.00 96.38 268 VAL A O 1
ATOM 2101 N N . PRO A 1 269 ? -12.173 -15.001 -2.579 1.00 94.44 269 PRO A N 1
ATOM 2102 C CA . PRO A 1 269 ? -10.828 -15.514 -2.824 1.00 94.44 269 PRO A CA 1
ATOM 2103 C C . PRO A 1 269 ? -10.235 -14.989 -4.144 1.00 94.44 269 PRO A C 1
ATOM 2105 O O . PRO A 1 269 ? -10.962 -14.716 -5.103 1.00 94.44 269 PRO A O 1
ATOM 2108 N N . GLN A 1 270 ? -8.907 -14.845 -4.196 1.00 90.00 270 GLN A N 1
ATOM 2109 C CA . GLN A 1 270 ? -8.203 -14.112 -5.259 1.00 90.00 270 GLN A CA 1
ATOM 2110 C C . GLN A 1 270 ? -8.412 -14.717 -6.654 1.00 90.00 270 GLN A C 1
ATOM 2112 O O . GLN A 1 270 ? -8.478 -13.994 -7.645 1.00 90.00 270 GLN A O 1
ATOM 2117 N N . GLU A 1 271 ? -8.544 -16.036 -6.758 1.00 91.88 271 GLU A N 1
ATOM 2118 C CA . GLU A 1 271 ? -8.805 -16.743 -8.011 1.00 91.88 271 GLU A CA 1
ATOM 2119 C C . GLU A 1 271 ? -10.146 -16.359 -8.650 1.00 91.88 271 GLU A C 1
ATOM 2121 O O . GLU A 1 271 ? -10.235 -16.318 -9.876 1.00 91.88 271 GLU A O 1
ATOM 2126 N N . LYS A 1 272 ? -11.156 -15.996 -7.846 1.00 92.62 272 LYS A N 1
ATOM 2127 C CA . LYS A 1 272 ? -12.463 -15.519 -8.332 1.00 92.62 272 LYS A CA 1
ATOM 2128 C C . LYS A 1 272 ? -12.461 -14.038 -8.711 1.00 92.62 272 LYS A C 1
ATOM 2130 O O . LYS A 1 272 ? -13.454 -13.545 -9.226 1.00 92.62 272 LYS A O 1
ATOM 2135 N N . ARG A 1 273 ? -11.355 -13.333 -8.464 1.00 90.94 273 ARG A N 1
ATOM 2136 C CA . ARG A 1 273 ? -11.208 -11.887 -8.684 1.00 90.94 273 ARG A CA 1
ATOM 2137 C C . ARG A 1 273 ? -10.308 -11.538 -9.871 1.00 90.94 273 ARG A C 1
ATOM 2139 O O . ARG A 1 273 ? -9.918 -10.390 -10.035 1.00 90.94 273 ARG A O 1
ATOM 2146 N N . ARG A 1 274 ? -9.926 -12.531 -10.681 1.00 89.75 274 ARG A N 1
ATOM 2147 C CA . ARG A 1 274 ? -9.042 -12.331 -11.842 1.00 89.75 274 ARG A CA 1
ATOM 2148 C C . ARG A 1 274 ? -9.773 -11.854 -13.096 1.00 89.75 274 ARG A C 1
ATOM 2150 O O . ARG A 1 274 ? -9.133 -11.277 -13.968 1.00 89.75 274 ARG A O 1
ATOM 2157 N N . ASP A 1 275 ? -11.070 -12.130 -13.202 1.00 90.25 275 ASP A N 1
ATOM 2158 C CA . ASP A 1 275 ? -11.890 -11.725 -14.344 1.00 90.25 275 ASP A CA 1
ATOM 2159 C C . ASP A 1 275 ? -12.536 -10.363 -14.065 1.00 90.25 275 ASP A C 1
ATOM 2161 O O . ASP A 1 275 ? -13.563 -10.276 -13.390 1.00 90.25 275 ASP A O 1
ATOM 2165 N N . GLU A 1 276 ? -11.901 -9.306 -14.574 1.00 87.75 276 GLU A N 1
ATOM 2166 C CA . GLU A 1 276 ? -12.324 -7.917 -14.386 1.00 87.75 276 GLU A CA 1
ATOM 2167 C C . GLU A 1 276 ? -13.743 -7.653 -14.914 1.00 87.75 276 GLU A C 1
ATOM 2169 O O . GLU A 1 276 ? -14.480 -6.876 -14.311 1.00 87.75 276 GLU A O 1
ATOM 2174 N N . GLU A 1 277 ? -14.173 -8.324 -15.990 1.00 89.69 277 GLU A N 1
ATOM 2175 C CA . GLU A 1 277 ? -15.521 -8.131 -16.536 1.00 89.69 277 GLU A CA 1
ATOM 2176 C C . GLU A 1 277 ? -16.602 -8.650 -15.587 1.00 89.69 277 GLU A C 1
ATOM 2178 O O . GLU A 1 277 ? -17.673 -8.045 -15.491 1.00 89.69 277 GLU A O 1
ATOM 2183 N N . GLN A 1 278 ? -16.316 -9.749 -14.880 1.00 90.94 278 GLN A N 1
ATOM 2184 C CA . GLN A 1 278 ? -17.250 -10.353 -13.931 1.00 90.94 278 GLN A CA 1
ATOM 2185 C C . GLN A 1 278 ? -17.338 -9.577 -12.623 1.00 90.94 278 GLN A C 1
ATOM 2187 O O . GLN A 1 278 ? -18.432 -9.462 -12.080 1.00 90.94 278 GLN A O 1
ATOM 2192 N N . ILE A 1 279 ? -16.217 -9.046 -12.128 1.00 93.12 279 ILE A N 1
ATOM 2193 C CA . ILE A 1 279 ? -16.192 -8.302 -10.860 1.00 93.12 279 ILE A CA 1
ATOM 2194 C C . ILE A 1 279 ? -16.542 -6.821 -11.030 1.00 93.12 279 ILE A C 1
ATOM 2196 O O . ILE A 1 279 ? -16.845 -6.147 -10.052 1.00 93.12 279 ILE A O 1
ATOM 2200 N N . TYR A 1 280 ? -16.511 -6.273 -12.248 1.00 95.69 280 TYR A N 1
ATOM 2201 C CA . TYR A 1 280 ? -16.869 -4.877 -12.478 1.00 95.69 280 TYR A CA 1
ATOM 2202 C C . TYR A 1 280 ? -18.380 -4.674 -12.323 1.00 95.69 280 TYR A C 1
ATOM 2204 O O . TYR A 1 280 ? -19.182 -5.046 -13.190 1.00 95.69 280 TYR A O 1
ATOM 2212 N N . HIS A 1 281 ? -18.780 -3.979 -11.259 1.00 96.81 281 HIS A N 1
ATOM 2213 C CA . HIS A 1 281 ? -20.169 -3.590 -11.071 1.00 96.81 281 HIS A CA 1
ATOM 2214 C C . HIS A 1 281 ? -20.329 -2.101 -10.787 1.00 96.81 281 HIS A C 1
ATOM 2216 O O . HIS A 1 281 ? -20.157 -1.635 -9.664 1.00 96.81 281 HIS A O 1
ATOM 2222 N N . ARG A 1 282 ? -20.743 -1.355 -11.809 1.00 96.81 282 ARG A N 1
ATOM 2223 C CA . ARG A 1 282 ? -21.059 0.066 -11.678 1.00 96.81 282 ARG A CA 1
ATOM 2224 C C . ARG A 1 282 ? -22.474 0.262 -11.139 1.00 96.81 282 ARG A C 1
ATOM 2226 O O . ARG A 1 282 ? -23.424 -0.259 -11.720 1.00 96.81 282 ARG A O 1
ATOM 2233 N N . ILE A 1 283 ? -22.587 1.014 -10.053 1.00 97.44 283 ILE A N 1
ATOM 2234 C CA . ILE A 1 283 ? -23.834 1.454 -9.418 1.00 97.44 283 ILE A CA 1
ATOM 2235 C C . ILE A 1 283 ? -23.713 2.938 -9.045 1.00 97.44 283 ILE A C 1
ATOM 2237 O O . ILE A 1 283 ? -22.683 3.565 -9.290 1.00 97.44 283 ILE A O 1
ATOM 2241 N N . THR A 1 284 ? -24.759 3.515 -8.476 1.00 98.00 284 THR A N 1
ATOM 2242 C CA . THR A 1 284 ? -24.760 4.871 -7.920 1.00 98.00 284 THR A CA 1
ATOM 2243 C C . THR A 1 284 ? -24.499 4.861 -6.412 1.00 98.00 284 THR A C 1
ATOM 2245 O O . THR A 1 284 ? -24.753 3.866 -5.729 1.00 98.00 284 THR A O 1
ATOM 2248 N N . ALA A 1 285 ? -24.038 5.985 -5.858 1.00 96.75 285 ALA A N 1
ATOM 2249 C CA . ALA A 1 285 ? -23.881 6.144 -4.411 1.00 96.75 285 ALA A CA 1
ATOM 2250 C C . ALA A 1 285 ? -25.205 5.963 -3.638 1.00 96.75 285 ALA A C 1
ATOM 2252 O O . ALA A 1 285 ? -25.200 5.480 -2.509 1.00 96.75 285 ALA A O 1
ATOM 2253 N N . GLY A 1 286 ? -26.351 6.284 -4.246 1.00 96.50 286 GLY A N 1
ATOM 2254 C CA . GLY A 1 286 ? -27.668 5.995 -3.672 1.00 96.50 286 GLY A CA 1
ATOM 2255 C C . GLY A 1 286 ? -27.980 4.496 -3.604 1.00 96.50 286 GLY A C 1
ATOM 2256 O O . GLY A 1 286 ? -28.532 4.025 -2.612 1.00 96.50 286 GLY A O 1
ATOM 2257 N N . GLU A 1 287 ? -27.585 3.723 -4.618 1.00 97.50 287 GLU A N 1
ATOM 2258 C CA . GLU A 1 287 ? -27.762 2.263 -4.635 1.00 97.50 287 GLU A CA 1
ATOM 2259 C C . GLU A 1 287 ? -26.847 1.544 -3.630 1.00 97.50 287 GLU A C 1
ATOM 2261 O O . GLU A 1 287 ? -27.237 0.498 -3.106 1.00 97.50 287 GLU A O 1
ATOM 2266 N N . LEU A 1 288 ? -25.679 2.113 -3.294 1.00 95.88 288 LEU A N 1
ATOM 2267 C CA . LEU A 1 288 ? -24.820 1.594 -2.216 1.00 95.88 288 LEU A CA 1
ATOM 2268 C C . LEU A 1 288 ? -25.557 1.517 -0.877 1.00 95.88 288 LEU A C 1
ATOM 2270 O O . LEU A 1 288 ? -25.402 0.532 -0.155 1.00 95.88 288 LEU A O 1
ATOM 2274 N N . GLN A 1 289 ? -26.400 2.509 -0.575 1.00 95.38 289 GLN A N 1
ATOM 2275 C CA . GLN A 1 289 ? -27.191 2.518 0.656 1.00 95.38 289 GLN A CA 1
ATOM 2276 C C . GLN A 1 289 ? -28.159 1.330 0.725 1.00 95.38 289 GLN A C 1
ATOM 2278 O O . GLN A 1 289 ? -28.404 0.802 1.805 1.00 95.38 289 GLN A O 1
ATOM 2283 N N . GLY A 1 290 ? -28.693 0.891 -0.420 1.00 95.69 290 GLY A N 1
ATOM 2284 C CA . GLY A 1 290 ? -29.535 -0.303 -0.504 1.00 95.69 290 GLY A CA 1
ATOM 2285 C C . GLY A 1 290 ? -28.742 -1.608 -0.397 1.00 95.69 290 GLY A C 1
ATOM 2286 O O . GLY A 1 290 ? -29.224 -2.563 0.206 1.00 95.69 290 GLY A O 1
ATOM 2287 N N . LEU A 1 291 ? -27.527 -1.649 -0.956 1.00 96.81 291 LEU A N 1
ATOM 2288 C CA . LEU A 1 291 ? -26.653 -2.827 -0.923 1.00 96.81 291 LEU A CA 1
ATOM 2289 C C . LEU A 1 291 ? -26.089 -3.100 0.478 1.00 96.81 291 LEU A C 1
ATOM 2291 O O . LEU A 1 291 ? -26.036 -4.249 0.907 1.00 96.81 291 LEU A O 1
ATOM 2295 N N . ALA A 1 292 ? -25.659 -2.050 1.175 1.00 97.44 292 ALA A N 1
ATOM 2296 C CA . ALA A 1 292 ? -25.012 -2.136 2.478 1.00 97.44 292 ALA A CA 1
ATOM 2297 C C . ALA A 1 292 ? -25.581 -1.074 3.440 1.00 97.44 292 ALA A C 1
ATOM 2299 O O . ALA A 1 292 ? -24.920 -0.068 3.712 1.00 97.44 292 ALA A O 1
ATOM 2300 N N . PRO A 1 293 ? -26.810 -1.275 3.954 1.00 97.12 293 PRO A N 1
ATOM 2301 C CA . PRO A 1 293 ? -27.533 -0.273 4.739 1.00 97.12 293 PRO A CA 1
ATOM 2302 C C . PRO A 1 293 ? -26.963 -0.008 6.137 1.00 97.12 293 PRO A C 1
ATOM 2304 O O . PRO A 1 293 ? -27.404 0.931 6.789 1.00 97.12 293 PRO A O 1
ATOM 2307 N N . ALA A 1 294 ? -26.017 -0.817 6.627 1.00 96.88 294 ALA A N 1
ATOM 2308 C CA . ALA A 1 294 ? -25.372 -0.592 7.924 1.00 96.88 294 ALA A CA 1
ATOM 2309 C C . ALA A 1 294 ? -24.454 0.644 7.958 1.00 96.88 294 ALA A C 1
ATOM 2311 O O . ALA A 1 294 ? -24.067 1.078 9.041 1.00 96.88 294 ALA A O 1
ATOM 2312 N N . ILE A 1 295 ? -24.081 1.174 6.791 1.00 97.25 295 ILE A N 1
ATOM 2313 C CA . ILE A 1 295 ? -23.127 2.273 6.635 1.00 97.25 295 ILE A CA 1
ATOM 2314 C C . ILE A 1 295 ? -23.869 3.510 6.132 1.00 97.25 295 ILE A C 1
ATOM 2316 O O . ILE A 1 295 ? -24.638 3.429 5.172 1.00 97.25 295 ILE A O 1
ATOM 2320 N N . ASP A 1 296 ? -23.585 4.665 6.727 1.00 96.88 296 ASP A N 1
ATOM 2321 C CA . ASP A 1 296 ? -24.053 5.956 6.221 1.00 96.88 296 ASP A CA 1
ATOM 2322 C C . ASP A 1 296 ? -23.118 6.440 5.100 1.00 96.88 296 ASP A C 1
ATOM 2324 O O . ASP A 1 296 ? -22.170 7.201 5.318 1.00 96.88 296 ASP A O 1
ATOM 2328 N N . TRP A 1 297 ? -23.369 5.972 3.872 1.00 97.56 297 TRP A N 1
ATOM 2329 C CA . TRP A 1 297 ? -22.453 6.162 2.740 1.00 97.56 297 TRP A CA 1
ATOM 2330 C C . TRP A 1 297 ? -22.263 7.627 2.350 1.00 97.56 297 TRP A C 1
ATOM 2332 O O . TRP A 1 297 ? -21.142 8.047 2.087 1.00 97.56 297 TRP A O 1
ATOM 2342 N N . MET A 1 298 ? -23.331 8.428 2.309 1.00 96.62 298 MET A N 1
ATOM 2343 C CA . MET A 1 298 ? -23.235 9.813 1.828 1.00 96.62 298 MET A CA 1
ATOM 2344 C C . MET A 1 298 ? -22.331 10.702 2.703 1.00 96.62 298 MET A C 1
ATOM 2346 O O . MET A 1 298 ? -21.451 11.362 2.138 1.00 96.62 298 MET A O 1
ATOM 2350 N N . PRO A 1 299 ? -22.477 10.727 4.046 1.00 96.88 299 PRO A N 1
ATOM 2351 C CA . PRO A 1 299 ? -21.523 11.410 4.920 1.00 96.88 299 PRO A CA 1
ATOM 2352 C C . PRO A 1 299 ? -20.097 10.872 4.784 1.00 96.88 299 PRO A C 1
ATOM 2354 O O . PRO A 1 299 ? -19.155 11.659 4.692 1.00 96.88 299 PRO A O 1
ATOM 2357 N N . LEU A 1 300 ? -19.938 9.546 4.720 1.00 97.19 300 LEU A N 1
ATOM 2358 C CA . LEU A 1 300 ? -18.630 8.904 4.614 1.00 97.19 300 LEU A CA 1
ATOM 2359 C C . LEU A 1 300 ? -17.899 9.301 3.324 1.00 97.19 300 LEU A C 1
ATOM 2361 O O . LEU A 1 300 ? -16.759 9.756 3.381 1.00 97.19 300 LEU A O 1
ATOM 2365 N N . LEU A 1 301 ? -18.559 9.181 2.168 1.00 97.12 301 LEU A N 1
ATOM 2366 C CA . LEU A 1 301 ? -17.983 9.516 0.864 1.00 97.12 301 LEU A CA 1
ATOM 2367 C C . LEU A 1 301 ? -17.607 11.000 0.784 1.00 97.12 301 LEU A C 1
ATOM 2369 O O . LEU A 1 301 ? -16.517 11.323 0.321 1.00 97.12 301 LEU A O 1
ATOM 2373 N N . ASN A 1 302 ? -18.459 11.902 1.282 1.00 96.12 302 ASN A N 1
ATOM 2374 C CA . ASN A 1 302 ? -18.145 13.335 1.304 1.00 96.12 302 ASN A CA 1
ATOM 2375 C C . ASN A 1 302 ? -16.972 13.670 2.238 1.00 96.12 302 ASN A C 1
ATOM 2377 O O . ASN A 1 302 ? -16.200 14.577 1.939 1.00 96.12 302 ASN A O 1
ATOM 2381 N N . ALA A 1 303 ? -16.808 12.951 3.351 1.00 95.50 303 ALA A N 1
ATOM 2382 C CA . ALA A 1 303 ? -15.676 13.155 4.251 1.00 95.50 303 ALA A CA 1
ATOM 2383 C C . ALA A 1 303 ? -14.362 12.615 3.666 1.00 95.50 303 ALA A C 1
ATOM 2385 O O . ALA A 1 303 ? -13.336 13.288 3.748 1.00 95.50 303 ALA A O 1
ATOM 2386 N N . VAL A 1 304 ? -14.397 11.420 3.069 1.00 94.50 304 VAL A N 1
ATOM 2387 C CA . VAL A 1 304 ? -13.221 10.762 2.477 1.00 94.50 304 VAL A CA 1
ATOM 2388 C C . VAL A 1 304 ? -12.739 11.501 1.229 1.00 94.50 304 VAL A C 1
ATOM 2390 O O . VAL A 1 304 ? -11.537 11.700 1.072 1.00 94.50 304 VAL A O 1
ATOM 2393 N N . PHE A 1 305 ? -13.657 11.945 0.365 1.00 95.06 305 PHE A N 1
ATOM 2394 C CA . PHE A 1 305 ? -13.322 12.604 -0.902 1.00 95.06 305 PHE A CA 1
ATOM 2395 C C . PHE A 1 305 ? -13.349 14.135 -0.841 1.00 95.06 305 PHE A C 1
ATOM 2397 O O . PHE A 1 305 ? -13.265 14.793 -1.878 1.00 95.06 305 PHE A O 1
ATOM 2404 N N . PHE A 1 306 ? -13.415 14.728 0.356 1.00 91.50 306 PHE A N 1
ATOM 2405 C CA . PHE A 1 306 ? -13.310 16.177 0.525 1.00 91.50 306 PHE A CA 1
ATOM 2406 C C . PHE A 1 306 ? -12.021 16.717 -0.139 1.00 91.50 306 PHE A C 1
ATOM 2408 O O . PHE A 1 306 ? -10.940 16.171 0.104 1.00 91.50 306 PHE A O 1
ATOM 2415 N N . PRO A 1 307 ? -12.083 17.809 -0.933 1.00 91.25 307 PRO A N 1
ATOM 2416 C CA . PRO A 1 307 ? -13.185 18.773 -1.068 1.00 91.25 307 PRO A CA 1
ATOM 2417 C C . PRO A 1 307 ? -14.182 18.496 -2.207 1.00 91.25 307 PRO A C 1
ATOM 2419 O O . PRO A 1 307 ? -14.961 19.381 -2.555 1.00 91.25 307 PRO A O 1
ATOM 2422 N N . VAL A 1 308 ? -14.158 17.314 -2.824 1.00 93.62 308 VAL A N 1
ATOM 2423 C CA . VAL A 1 308 ? -15.083 16.979 -3.911 1.00 93.62 308 VAL A CA 1
ATOM 2424 C C . VAL A 1 308 ? -16.457 16.647 -3.337 1.00 93.62 308 VAL A C 1
ATOM 2426 O O . VAL A 1 308 ? -16.603 15.724 -2.541 1.00 93.62 308 VAL A O 1
ATOM 2429 N N . GLU A 1 309 ? -17.477 17.382 -3.775 1.00 93.44 309 GLU A N 1
ATOM 2430 C CA . GLU A 1 309 ? -18.860 17.091 -3.403 1.00 93.44 309 GLU A CA 1
ATOM 2431 C C . GLU A 1 309 ? -19.355 15.823 -4.107 1.00 93.44 309 GLU A C 1
ATOM 2433 O O . GLU A 1 309 ? -19.269 15.683 -5.336 1.00 93.44 309 GLU A O 1
ATOM 2438 N N . ILE A 1 310 ? -19.893 14.906 -3.304 1.00 96.25 310 ILE A N 1
ATOM 2439 C CA . ILE A 1 310 ? -20.478 13.642 -3.743 1.00 96.25 310 ILE A CA 1
ATOM 2440 C C . ILE A 1 310 ? -21.985 13.702 -3.515 1.00 96.25 310 ILE A C 1
ATOM 2442 O O . ILE A 1 310 ? -22.451 14.055 -2.429 1.00 96.25 310 ILE A O 1
ATOM 2446 N N . ASN A 1 311 ? -22.758 13.323 -4.532 1.00 95.88 311 ASN A N 1
ATOM 2447 C CA . ASN A 1 311 ? -24.217 13.236 -4.471 1.00 95.88 311 ASN A CA 1
ATOM 2448 C C . ASN A 1 311 ? -24.693 11.793 -4.717 1.00 95.88 311 ASN A C 1
ATOM 2450 O O . ASN A 1 311 ? -23.917 10.931 -5.119 1.00 95.88 311 ASN A O 1
ATOM 2454 N N . ALA A 1 312 ? -25.984 11.524 -4.509 1.00 96.44 312 ALA A N 1
ATOM 2455 C CA . ALA A 1 312 ? -26.539 10.172 -4.633 1.00 96.44 312 ALA A CA 1
ATOM 2456 C C . ALA A 1 312 ? -26.444 9.573 -6.052 1.00 96.44 312 ALA A C 1
ATOM 2458 O O . ALA A 1 312 ? -26.499 8.356 -6.197 1.00 96.44 312 ALA A O 1
ATOM 2459 N N . SER A 1 313 ? -26.294 10.399 -7.092 1.00 97.25 313 SER A N 1
ATOM 2460 C CA . SER A 1 313 ? -26.128 9.941 -8.479 1.00 97.25 313 SER A CA 1
ATOM 2461 C C . SER A 1 313 ? -24.673 9.659 -8.867 1.00 97.25 313 SER A C 1
ATOM 2463 O O . SER A 1 313 ? -24.420 9.236 -9.995 1.00 97.25 313 SER A O 1
ATOM 2465 N N . GLU A 1 314 ? -23.719 9.877 -7.954 1.00 97.44 314 GLU A N 1
ATOM 2466 C CA . GLU A 1 314 ? -22.299 9.632 -8.201 1.00 97.44 314 GLU A CA 1
ATOM 2467 C C . GLU A 1 314 ? -22.066 8.174 -8.628 1.00 97.44 314 GLU A C 1
ATOM 2469 O O . GLU A 1 314 ? -22.508 7.263 -7.922 1.00 97.44 314 GLU A O 1
ATOM 2474 N N . PRO A 1 315 ? -21.381 7.922 -9.758 1.00 97.31 315 PRO A N 1
ATOM 2475 C CA . PRO A 1 315 ? -21.032 6.571 -10.159 1.00 97.31 315 PRO A CA 1
ATOM 2476 C C . PRO A 1 315 ? -19.960 5.983 -9.239 1.00 97.31 315 PRO A C 1
ATOM 2478 O O . PRO A 1 315 ? -18.908 6.579 -9.019 1.00 97.31 315 PRO A O 1
ATOM 2481 N N . VAL A 1 316 ? -20.203 4.761 -8.782 1.00 97.88 316 VAL A N 1
ATOM 2482 C CA . VAL A 1 316 ? -19.279 3.977 -7.969 1.00 97.88 316 VAL A CA 1
ATOM 2483 C C . VAL A 1 316 ? -19.124 2.589 -8.580 1.00 97.88 316 VAL A C 1
ATOM 2485 O O . VAL A 1 316 ? -20.108 1.942 -8.944 1.00 97.88 316 VAL A O 1
ATOM 2488 N N . VAL A 1 317 ? -17.886 2.123 -8.706 1.00 98.06 317 VAL A N 1
ATOM 2489 C CA . VAL A 1 317 ? -17.581 0.745 -9.098 1.00 98.06 317 VAL A CA 1
ATOM 2490 C C . VAL A 1 317 ? -17.383 -0.087 -7.839 1.00 98.06 317 VAL A C 1
ATOM 2492 O O . VAL A 1 317 ? -16.562 0.241 -6.989 1.00 98.06 317 VAL A O 1
ATOM 2495 N N . VAL A 1 318 ? -18.137 -1.173 -7.724 1.00 97.94 318 VAL A N 1
ATOM 2496 C CA . VAL A 1 318 ? -18.045 -2.135 -6.626 1.00 97.94 318 VAL A CA 1
ATOM 2497 C C . VAL A 1 318 ? -17.486 -3.438 -7.174 1.00 97.94 318 VAL A C 1
ATOM 2499 O O . VAL A 1 318 ? -18.118 -4.044 -8.038 1.00 97.94 318 VAL A O 1
ATOM 2502 N N . TYR A 1 319 ? -16.340 -3.881 -6.656 1.00 95.50 319 TYR A N 1
ATOM 2503 C CA . TYR A 1 319 ? -15.699 -5.122 -7.114 1.00 95.50 319 TYR A CA 1
ATOM 2504 C C . TYR A 1 319 ? -16.216 -6.387 -6.421 1.00 95.50 319 TYR A C 1
ATOM 2506 O O . TYR A 1 319 ? -16.030 -7.494 -6.918 1.00 95.50 319 TYR A O 1
ATOM 2514 N N . ALA A 1 320 ? -16.856 -6.242 -5.259 1.00 94.44 320 ALA A N 1
ATOM 2515 C CA . ALA A 1 320 ? -17.369 -7.363 -4.479 1.00 94.44 320 ALA A CA 1
ATOM 2516 C C . ALA A 1 320 ? -18.734 -7.007 -3.869 1.00 94.44 320 ALA A C 1
ATOM 2518 O O . ALA A 1 320 ? -18.833 -6.593 -2.713 1.00 94.44 320 ALA A O 1
ATOM 2519 N N . LYS A 1 321 ? -19.806 -7.127 -4.663 1.00 95.69 321 LYS A N 1
ATOM 2520 C CA . LYS A 1 321 ? -21.163 -6.735 -4.244 1.00 95.69 321 LYS A CA 1
ATOM 2521 C C . LYS A 1 321 ? -21.690 -7.594 -3.100 1.00 95.69 321 LYS A C 1
ATOM 2523 O O . LYS A 1 321 ? -22.151 -7.059 -2.096 1.00 95.69 321 LYS A O 1
ATOM 2528 N N . GLU A 1 322 ? -21.590 -8.911 -3.239 1.00 96.19 322 GLU A N 1
ATOM 2529 C CA . GLU A 1 322 ? -22.047 -9.876 -2.238 1.00 96.19 322 GLU A CA 1
ATOM 2530 C C . GLU A 1 322 ? -21.272 -9.703 -0.930 1.00 96.19 322 GLU A C 1
ATOM 2532 O O . GLU A 1 322 ? -21.865 -9.718 0.144 1.00 96.19 322 GLU A O 1
ATOM 2537 N N . TYR A 1 323 ? -19.964 -9.444 -1.028 1.00 98.06 323 TYR A N 1
ATOM 2538 C CA . TYR A 1 323 ? -19.123 -9.128 0.124 1.00 98.06 323 TYR A CA 1
ATOM 2539 C C . TYR A 1 323 ? -19.661 -7.927 0.907 1.00 98.06 323 TYR A C 1
ATOM 2541 O O . TYR A 1 323 ? -19.823 -8.027 2.118 1.00 98.06 323 TYR A O 1
ATOM 2549 N N . LEU A 1 324 ? -19.976 -6.809 0.240 1.00 97.81 324 LEU A N 1
ATOM 2550 C CA . LEU A 1 324 ? -20.494 -5.620 0.928 1.00 97.81 324 LEU A CA 1
ATOM 2551 C C . LEU A 1 324 ? -21.849 -5.873 1.601 1.00 97.81 324 LEU A C 1
ATOM 2553 O O . LEU A 1 324 ? -22.070 -5.390 2.712 1.00 97.81 324 LEU A O 1
ATOM 2557 N N . GLY A 1 325 ? -22.732 -6.647 0.963 1.00 97.81 325 GLY A N 1
ATOM 2558 C CA . GLY A 1 325 ? -24.009 -7.045 1.558 1.00 97.81 325 GLY A CA 1
ATOM 2559 C C . GLY A 1 325 ? -23.821 -7.879 2.829 1.00 97.81 325 GLY A C 1
ATOM 2560 O O . GLY A 1 325 ? -24.366 -7.548 3.882 1.00 97.81 325 GLY A O 1
ATOM 2561 N N . GLU A 1 326 ? -22.980 -8.911 2.769 1.00 98.44 326 GLU A N 1
ATOM 2562 C CA . GLU A 1 326 ? -22.659 -9.771 3.916 1.00 98.44 326 GLU A CA 1
ATOM 2563 C C . GLU A 1 326 ? -21.909 -9.016 5.027 1.00 98.44 326 GLU A C 1
ATOM 2565 O O . GLU A 1 326 ? -22.175 -9.223 6.210 1.00 98.44 326 GLU A O 1
ATOM 2570 N N . VAL A 1 327 ? -21.019 -8.083 4.675 1.00 98.31 327 VAL A N 1
ATOM 2571 C CA . VAL A 1 327 ? -20.354 -7.192 5.639 1.00 98.31 327 VAL A CA 1
ATOM 2572 C C . VAL A 1 327 ? -21.361 -6.282 6.333 1.00 98.31 327 VAL A C 1
ATOM 2574 O O . VAL A 1 327 ? -21.278 -6.100 7.546 1.00 98.31 327 VAL A O 1
ATOM 2577 N N . SER A 1 328 ? -22.348 -5.748 5.611 1.00 98.19 328 SER A N 1
ATOM 2578 C CA . SER A 1 328 ? -23.426 -4.965 6.220 1.00 98.19 328 SER A CA 1
ATOM 2579 C C . SER A 1 328 ? -24.217 -5.791 7.239 1.00 98.19 328 SER A C 1
ATOM 2581 O O . SER A 1 328 ? -24.534 -5.293 8.319 1.00 98.19 328 SER A O 1
ATOM 2583 N N . LEU A 1 329 ? -24.510 -7.058 6.933 1.00 98.12 329 LEU A N 1
ATOM 2584 C CA . LEU A 1 329 ? -25.161 -7.974 7.876 1.00 98.12 329 LEU A CA 1
ATOM 2585 C C . LEU A 1 329 ? -24.260 -8.292 9.077 1.00 98.12 329 LEU A C 1
ATOM 2587 O O . LEU A 1 329 ? -24.736 -8.313 10.213 1.00 98.12 329 LEU A O 1
ATOM 2591 N N . LEU A 1 330 ? -22.959 -8.495 8.842 1.00 98.31 330 LEU A N 1
ATOM 2592 C CA . LEU A 1 330 ? -21.963 -8.710 9.890 1.00 98.31 330 LEU A CA 1
ATOM 2593 C C . LEU A 1 330 ? -21.902 -7.518 10.855 1.00 98.31 330 LEU A C 1
ATOM 2595 O O . LEU A 1 330 ? -21.952 -7.713 12.064 1.00 98.31 330 LEU A O 1
ATOM 2599 N N . ILE A 1 331 ? -21.886 -6.290 10.339 1.00 98.06 331 ILE A N 1
ATOM 2600 C CA . ILE A 1 331 ? -21.910 -5.074 11.162 1.00 98.06 331 ILE A CA 1
ATOM 2601 C C . ILE A 1 331 ? -23.188 -5.016 12.012 1.00 98.06 331 ILE A C 1
ATOM 2603 O O . ILE A 1 331 ? -23.118 -4.724 13.199 1.00 98.06 331 ILE A O 1
ATOM 2607 N N . GLN A 1 332 ? -24.356 -5.334 11.448 1.00 96.88 332 GLN A N 1
ATOM 2608 C CA . GLN A 1 332 ? -25.624 -5.261 12.187 1.00 96.88 332 GLN A CA 1
ATOM 2609 C C . GLN A 1 332 ? -25.752 -6.313 13.297 1.00 96.88 332 GLN A C 1
ATOM 2611 O O . GLN A 1 332 ? -26.378 -6.038 14.321 1.00 96.88 332 GLN A O 1
ATOM 2616 N N . LYS A 1 333 ? -25.191 -7.516 13.106 1.00 97.25 333 LYS A N 1
ATOM 2617 C CA . LYS A 1 333 ? -25.285 -8.609 14.092 1.00 97.25 333 LYS A CA 1
ATOM 2618 C C . LYS A 1 333 ? -24.241 -8.519 15.212 1.00 97.25 333 LYS A C 1
ATOM 2620 O O . LYS A 1 333 ? -24.420 -9.156 16.249 1.00 97.25 333 LYS A O 1
ATOM 2625 N N . THR A 1 334 ? -23.138 -7.803 14.998 1.00 97.81 334 THR A N 1
ATOM 2626 C CA . THR A 1 334 ? -22.010 -7.754 15.935 1.00 97.81 334 THR A CA 1
ATOM 2627 C C . THR A 1 334 ? -22.205 -6.679 17.005 1.00 97.81 334 THR A C 1
ATOM 2629 O O . THR A 1 334 ? -22.704 -5.587 16.747 1.00 97.81 334 THR A O 1
ATOM 2632 N N . ASP A 1 335 ? -21.773 -6.982 18.231 1.00 96.19 335 ASP A N 1
ATOM 2633 C CA . ASP A 1 335 ? -21.804 -6.037 19.346 1.00 96.19 335 ASP A CA 1
ATOM 2634 C C . ASP A 1 335 ? -20.990 -4.763 19.042 1.00 96.19 335 ASP A C 1
ATOM 2636 O O . ASP A 1 335 ? -19.856 -4.820 18.551 1.00 96.19 335 ASP A O 1
ATOM 2640 N N . ARG A 1 336 ? -21.553 -3.596 19.382 1.00 95.62 336 ARG A N 1
ATOM 2641 C CA . ARG A 1 336 ? -20.953 -2.279 19.099 1.00 95.62 336 ARG A CA 1
ATOM 2642 C C . ARG A 1 336 ? -19.550 -2.123 19.684 1.00 95.62 336 ARG A C 1
ATOM 2644 O O . ARG A 1 336 ? -18.715 -1.464 19.068 1.00 95.62 336 ARG A O 1
ATOM 2651 N N . ARG A 1 337 ? -19.268 -2.732 20.838 1.00 95.81 337 ARG A N 1
ATOM 2652 C CA . ARG A 1 337 ? -17.939 -2.715 21.462 1.00 95.81 337 ARG A CA 1
ATOM 2653 C C . ARG A 1 337 ? -16.914 -3.438 20.597 1.00 95.81 337 ARG A C 1
ATOM 2655 O O . ARG A 1 337 ? -15.796 -2.951 20.466 1.00 95.81 337 ARG A O 1
ATOM 2662 N N . ILE A 1 338 ? -17.274 -4.579 20.004 1.00 97.25 338 ILE A N 1
ATOM 2663 C CA . ILE A 1 338 ? -16.371 -5.345 19.130 1.00 97.25 338 ILE A CA 1
ATOM 2664 C C . ILE A 1 338 ? -16.079 -4.537 17.863 1.00 97.25 338 ILE A C 1
ATOM 2666 O O . ILE A 1 338 ? -14.916 -4.398 17.492 1.00 97.25 338 ILE A O 1
ATOM 2670 N N . LEU A 1 339 ? -17.106 -3.933 17.254 1.00 97.75 339 LEU A N 1
ATOM 2671 C CA . LEU A 1 339 ? -16.943 -3.069 16.077 1.00 97.75 339 LEU A CA 1
ATOM 2672 C C . LEU A 1 339 ? -16.039 -1.866 16.366 1.00 97.75 339 LEU A C 1
ATOM 2674 O O . LEU A 1 339 ? -15.132 -1.571 15.587 1.00 97.75 339 LEU A O 1
ATOM 2678 N N . HIS A 1 340 ? -16.247 -1.197 17.502 1.00 97.19 340 HIS A N 1
ATOM 2679 C CA . HIS A 1 340 ? -15.403 -0.083 17.931 1.00 97.19 340 HIS A CA 1
ATOM 2680 C C . HIS A 1 340 ? -13.960 -0.523 18.180 1.00 97.19 340 HIS A C 1
ATOM 2682 O O . HIS A 1 340 ? -13.023 0.069 17.645 1.00 97.19 340 HIS A O 1
ATOM 2688 N N . ASN A 1 341 ? -13.772 -1.613 18.928 1.00 97.12 341 ASN A N 1
ATOM 2689 C CA . ASN A 1 341 ? -12.454 -2.187 19.180 1.00 97.12 341 ASN A CA 1
ATOM 2690 C C . ASN A 1 341 ? -11.743 -2.566 17.871 1.00 97.12 341 ASN A C 1
ATOM 2692 O O . ASN A 1 341 ? -10.535 -2.366 17.772 1.00 97.12 341 ASN A O 1
ATOM 2696 N N . TYR A 1 342 ? -12.470 -3.069 16.869 1.00 98.00 342 TYR A N 1
ATOM 2697 C CA . TYR A 1 342 ? -11.927 -3.419 15.558 1.00 98.00 342 TYR A CA 1
ATOM 2698 C C . TYR A 1 342 ? -11.486 -2.179 14.768 1.00 98.00 342 TYR A C 1
ATOM 2700 O O . TYR A 1 342 ? -10.392 -2.164 14.207 1.00 98.00 342 TYR A O 1
ATOM 2708 N N . MET A 1 343 ? -12.282 -1.106 14.772 1.00 97.69 343 MET A N 1
ATOM 2709 C CA . MET A 1 343 ? -11.908 0.162 14.134 1.00 97.69 343 MET A CA 1
ATOM 2710 C C . MET A 1 343 ? -10.686 0.808 14.804 1.00 97.69 343 MET A C 1
ATOM 2712 O O . MET A 1 343 ? -9.765 1.251 14.115 1.00 97.69 343 MET A O 1
ATOM 2716 N N . VAL A 1 344 ? -10.622 0.795 16.141 1.00 97.00 344 VAL A N 1
ATOM 2717 C CA . VAL A 1 344 ? -9.429 1.231 16.886 1.00 97.00 344 VAL A CA 1
ATOM 2718 C C . VAL A 1 344 ? -8.233 0.334 16.566 1.00 97.00 344 VAL A C 1
ATOM 2720 O O . VAL A 1 344 ? -7.126 0.828 16.367 1.00 97.00 344 VAL A O 1
ATOM 2723 N N . TRP A 1 345 ? -8.437 -0.976 16.444 1.00 97.56 345 TRP A N 1
ATOM 2724 C CA . TRP A 1 345 ? -7.380 -1.915 16.081 1.00 97.56 345 TRP A CA 1
ATOM 2725 C C . TRP A 1 345 ? -6.802 -1.654 14.681 1.00 97.56 345 TRP A C 1
ATOM 2727 O O . TRP A 1 345 ? -5.584 -1.727 14.511 1.00 97.56 345 TRP A O 1
ATOM 2737 N N . GLN A 1 346 ? -7.620 -1.259 13.697 1.00 96.06 346 GLN A N 1
ATOM 2738 C CA . GLN A 1 346 ? -7.113 -0.816 12.388 1.00 96.06 346 GLN A CA 1
ATOM 2739 C C . GLN A 1 346 ? -6.196 0.408 12.507 1.00 96.06 346 GLN A C 1
ATOM 2741 O O . GLN A 1 346 ? -5.147 0.459 11.861 1.00 96.06 346 GLN A O 1
ATOM 2746 N N . LEU A 1 347 ? -6.551 1.372 13.363 1.00 94.94 347 LEU A N 1
ATOM 2747 C CA . LEU A 1 347 ? -5.693 2.521 13.657 1.00 94.94 347 LEU A CA 1
ATOM 2748 C C . LEU A 1 347 ? -4.383 2.080 14.332 1.00 94.94 347 LEU A C 1
ATOM 2750 O O . LEU A 1 347 ? -3.308 2.514 13.919 1.00 94.94 347 LEU A O 1
ATOM 2754 N N . VAL A 1 348 ? -4.458 1.196 15.334 1.00 96.12 348 VAL A N 1
ATOM 2755 C CA . VAL A 1 348 ? -3.281 0.677 16.051 1.00 96.12 348 VAL A CA 1
ATOM 2756 C C . VAL A 1 348 ? -2.321 -0.012 15.089 1.00 96.12 348 VAL A C 1
ATOM 2758 O O . VAL A 1 348 ? -1.144 0.330 15.070 1.00 96.12 348 VAL A O 1
ATOM 2761 N N . ARG A 1 349 ? -2.814 -0.914 14.238 1.00 92.25 349 ARG A N 1
ATOM 2762 C CA . ARG A 1 349 ? -2.000 -1.623 13.238 1.00 92.25 349 ARG A CA 1
ATOM 2763 C C . ARG A 1 349 ? -1.289 -0.681 12.268 1.00 92.25 349 ARG A C 1
ATOM 2765 O O . ARG A 1 349 ? -0.194 -0.987 11.808 1.00 92.25 349 ARG A O 1
ATOM 2772 N N . LYS A 1 350 ? -1.908 0.456 11.947 1.00 88.38 350 LYS A N 1
ATOM 2773 C CA . LYS A 1 350 ? -1.329 1.458 11.050 1.00 88.38 350 LYS A CA 1
ATOM 2774 C C . LYS A 1 350 ? -0.275 2.333 11.737 1.00 88.38 350 LYS A C 1
ATOM 2776 O O . LYS A 1 350 ? 0.667 2.766 11.083 1.00 88.38 350 LYS A O 1
ATOM 2781 N N . GLY A 1 351 ? -0.433 2.592 13.036 1.00 91.88 351 GLY A N 1
ATOM 2782 C CA . GLY A 1 351 ? 0.444 3.481 13.802 1.00 91.88 351 GLY A CA 1
ATOM 2783 C C . GLY A 1 351 ? 1.545 2.788 14.609 1.00 91.88 351 GLY A C 1
ATOM 2784 O O . GLY A 1 351 ? 2.548 3.426 14.906 1.00 91.88 351 GLY A O 1
ATOM 2785 N N . ALA A 1 352 ? 1.392 1.510 14.973 1.00 93.31 352 ALA A N 1
ATOM 2786 C CA . ALA A 1 352 ? 2.260 0.834 15.944 1.00 93.31 352 ALA A CA 1
ATOM 2787 C C . ALA A 1 352 ? 3.741 0.842 15.539 1.00 93.31 352 ALA A C 1
ATOM 2789 O O . ALA A 1 352 ? 4.598 1.180 16.350 1.00 93.31 352 ALA A O 1
ATOM 2790 N N . ALA A 1 353 ? 4.040 0.553 14.273 1.00 89.94 353 ALA A N 1
ATOM 2791 C CA . ALA A 1 353 ? 5.410 0.536 13.758 1.00 89.94 353 ALA A CA 1
ATOM 2792 C C . ALA A 1 353 ? 6.102 1.918 13.753 1.00 89.94 353 ALA A C 1
ATOM 2794 O O . ALA A 1 353 ? 7.314 1.989 13.570 1.00 89.94 353 ALA A O 1
ATOM 2795 N N . LEU A 1 354 ? 5.353 3.008 13.961 1.00 93.25 354 LEU A N 1
ATOM 2796 C CA . LEU A 1 354 ? 5.868 4.382 13.984 1.00 93.25 354 LEU A CA 1
ATOM 2797 C C . LEU A 1 354 ? 6.282 4.850 15.391 1.00 93.25 354 LEU A C 1
ATOM 2799 O O . LEU A 1 354 ? 6.783 5.963 15.543 1.00 93.25 354 LEU A O 1
ATOM 2803 N N . LEU A 1 355 ? 6.007 4.045 16.420 1.00 95.38 355 LEU A N 1
ATOM 2804 C CA . LEU A 1 355 ? 6.218 4.392 17.826 1.00 95.38 355 LEU A CA 1
ATOM 2805 C C . LEU A 1 355 ? 7.586 3.907 18.336 1.00 95.38 355 LEU A C 1
ATOM 2807 O O . LEU A 1 355 ? 8.454 3.485 17.569 1.00 95.38 355 LEU A O 1
ATOM 2811 N N . ASP A 1 356 ? 7.765 3.988 19.654 1.00 95.25 356 ASP A N 1
ATOM 2812 C CA . ASP A 1 356 ? 8.973 3.567 20.362 1.00 95.25 356 ASP A CA 1
ATOM 2813 C C . ASP A 1 356 ? 9.330 2.084 20.158 1.00 95.25 356 ASP A C 1
ATOM 2815 O O . ASP A 1 356 ? 8.518 1.263 19.712 1.00 95.25 356 ASP A O 1
ATOM 2819 N N . GLN A 1 357 ? 10.562 1.740 20.525 1.00 93.25 357 GLN A N 1
ATOM 2820 C CA . GLN A 1 357 ? 11.188 0.436 20.332 1.00 93.25 357 GLN A CA 1
ATOM 2821 C C . GLN A 1 357 ? 10.314 -0.729 20.815 1.00 93.25 357 GLN A C 1
ATOM 2823 O O . GLN A 1 357 ? 10.298 -1.789 20.192 1.00 93.25 357 GLN A O 1
ATOM 2828 N N . ARG A 1 358 ? 9.512 -0.551 21.877 1.00 95.56 358 ARG A N 1
ATOM 2829 C CA . ARG A 1 358 ? 8.654 -1.627 22.411 1.00 95.56 358 ARG A CA 1
ATOM 2830 C C . ARG A 1 358 ? 7.592 -2.080 21.409 1.00 95.56 358 ARG A C 1
ATOM 2832 O O . ARG A 1 358 ? 7.190 -3.245 21.445 1.00 95.56 358 ARG A O 1
ATOM 2839 N N . PHE A 1 359 ? 7.106 -1.168 20.565 1.00 95.44 359 PHE A N 1
ATOM 2840 C CA . PHE A 1 359 ? 6.127 -1.469 19.522 1.00 95.44 359 PHE A CA 1
ATOM 2841 C C . PHE A 1 359 ? 6.795 -2.114 18.309 1.00 95.44 359 PHE A C 1
ATOM 2843 O O . PHE A 1 359 ? 6.287 -3.113 17.800 1.00 95.44 359 PHE A O 1
ATOM 2850 N N . GLN A 1 360 ? 7.956 -1.599 17.897 1.00 90.62 360 GLN A N 1
ATOM 2851 C CA . GLN A 1 360 ? 8.740 -2.171 16.800 1.00 90.62 360 GLN A CA 1
ATOM 2852 C C . GLN A 1 360 ? 9.141 -3.618 17.103 1.00 90.62 360 GLN A C 1
ATOM 2854 O O . GLN A 1 360 ? 8.875 -4.504 16.299 1.00 90.62 360 GLN A O 1
ATOM 2859 N N . GLU A 1 361 ? 9.635 -3.900 18.311 1.00 90.75 361 GLU A N 1
ATOM 2860 C CA . GLU A 1 361 ? 9.970 -5.262 18.749 1.00 90.75 361 GLU A CA 1
ATOM 2861 C C . GLU A 1 361 ? 8.767 -6.217 18.730 1.00 90.75 361 GLU A C 1
ATOM 2863 O O . GLU A 1 361 ? 8.914 -7.414 18.466 1.00 90.75 361 GLU A O 1
ATOM 2868 N N . ALA A 1 362 ? 7.566 -5.713 19.036 1.00 93.38 362 ALA A N 1
ATOM 2869 C CA . ALA A 1 362 ? 6.353 -6.522 19.008 1.00 93.38 362 ALA A CA 1
ATOM 2870 C C . ALA A 1 362 ? 5.999 -6.932 17.569 1.00 93.38 362 ALA A C 1
ATOM 2872 O O . ALA A 1 362 ? 5.762 -8.116 17.314 1.00 93.38 362 ALA A O 1
ATOM 2873 N N . GLU A 1 363 ? 6.013 -5.972 16.641 1.00 89.81 363 GLU A N 1
ATOM 2874 C CA . GLU A 1 363 ? 5.785 -6.190 15.207 1.00 89.81 363 GLU A CA 1
ATOM 2875 C C . GLU A 1 363 ? 6.856 -7.108 14.602 1.00 89.81 363 GLU A C 1
ATOM 2877 O O . GLU A 1 363 ? 6.531 -8.089 13.933 1.00 89.81 363 GLU A O 1
ATOM 2882 N N . GLU A 1 364 ? 8.133 -6.855 14.891 1.00 86.88 364 GLU A N 1
ATOM 2883 C CA . GLU A 1 364 ? 9.258 -7.676 14.437 1.00 86.88 364 GLU A CA 1
ATOM 2884 C C . GLU A 1 364 ? 9.087 -9.134 14.846 1.00 86.88 364 GLU A C 1
ATOM 2886 O O . GLU A 1 364 ? 9.141 -10.024 13.999 1.00 86.88 364 GLU A O 1
ATOM 2891 N N . LYS A 1 365 ? 8.788 -9.390 16.125 1.00 90.25 365 LYS A N 1
ATOM 2892 C CA . LYS A 1 365 ? 8.561 -10.746 16.634 1.00 90.25 365 LYS A CA 1
ATOM 2893 C C . LYS A 1 365 ? 7.433 -11.463 15.891 1.00 90.25 365 LYS A C 1
ATOM 2895 O O . LYS A 1 365 ? 7.500 -12.676 15.686 1.00 90.25 365 LYS A O 1
ATOM 2900 N N . PHE A 1 366 ? 6.389 -10.740 15.489 1.00 91.69 366 PHE A N 1
ATOM 2901 C CA . PHE A 1 366 ? 5.330 -11.315 14.668 1.00 91.69 366 PHE A CA 1
ATOM 2902 C C . PHE A 1 366 ? 5.803 -11.603 13.236 1.00 91.69 366 PHE A C 1
ATOM 2904 O O . PHE A 1 366 ? 5.518 -12.680 12.705 1.00 91.69 366 PHE A O 1
ATOM 2911 N N . LEU A 1 367 ? 6.578 -10.702 12.630 1.00 87.50 367 LEU A N 1
ATOM 2912 C CA . LEU A 1 367 ? 7.175 -10.919 11.310 1.00 87.50 367 LEU A CA 1
ATOM 2913 C C . LEU A 1 367 ? 8.109 -12.139 11.294 1.00 87.50 367 LEU A C 1
ATOM 2915 O O . LEU A 1 367 ? 8.074 -12.896 10.325 1.00 87.50 367 LEU A O 1
ATOM 2919 N N . GLU A 1 368 ? 8.859 -12.408 12.369 1.00 87.94 368 GLU A N 1
ATOM 2920 C CA . GLU A 1 368 ? 9.656 -13.640 12.495 1.00 87.94 368 GLU A CA 1
ATOM 2921 C C . GLU A 1 368 ? 8.777 -14.899 12.451 1.00 87.94 368 GLU A C 1
ATOM 2923 O O . GLU A 1 368 ? 9.138 -15.908 11.840 1.00 87.94 368 GLU A O 1
ATOM 2928 N N . VAL A 1 369 ? 7.604 -14.857 13.093 1.00 89.81 369 VAL A N 1
ATOM 2929 C CA . VAL A 1 369 ? 6.645 -15.970 13.077 1.00 89.81 369 VAL A CA 1
ATOM 2930 C C . VAL A 1 369 ? 6.063 -16.170 11.681 1.00 89.81 369 VAL A C 1
ATOM 2932 O O . VAL A 1 369 ? 5.896 -17.318 11.265 1.00 89.81 369 VAL A O 1
ATOM 2935 N N . MET A 1 370 ? 5.761 -15.076 10.980 1.00 86.38 370 MET A N 1
ATOM 2936 C CA . MET A 1 370 ? 5.102 -15.094 9.675 1.00 86.38 370 MET A CA 1
ATOM 2937 C C . MET A 1 370 ? 6.059 -15.503 8.547 1.00 86.38 370 MET A C 1
ATOM 2939 O O . MET A 1 370 ? 5.735 -16.358 7.727 1.00 86.38 370 MET A O 1
ATOM 2943 N N . TYR A 1 371 ? 7.256 -14.919 8.524 1.00 84.69 371 TYR A N 1
ATOM 2944 C CA . TYR A 1 371 ? 8.197 -15.039 7.412 1.00 84.69 371 TYR A CA 1
ATOM 2945 C C . TYR A 1 371 ? 9.424 -15.902 7.718 1.00 84.69 371 TYR A C 1
ATOM 2947 O O . TYR A 1 371 ? 10.201 -16.195 6.811 1.00 84.69 371 TYR A O 1
ATOM 2955 N N . GLY A 1 372 ? 9.638 -16.300 8.975 1.00 80.69 372 GLY A N 1
ATOM 2956 C CA . GLY A 1 372 ? 10.801 -17.095 9.381 1.00 80.69 372 GLY A CA 1
ATOM 2957 C C . GLY A 1 372 ? 12.134 -16.341 9.350 1.00 80.69 372 GLY A C 1
ATOM 2958 O O . GLY A 1 372 ? 13.163 -16.929 9.685 1.00 80.69 372 GLY A O 1
ATOM 2959 N N . SER A 1 373 ? 12.128 -15.057 8.977 1.00 71.75 373 SER A N 1
ATOM 2960 C CA . SER A 1 373 ? 13.292 -14.176 9.035 1.00 71.75 373 SER A CA 1
ATOM 2961 C C . SER A 1 373 ? 13.674 -13.971 10.496 1.00 71.75 373 SER A C 1
ATOM 2963 O O . SER A 1 373 ? 12.941 -13.321 11.236 1.00 71.75 373 SER A O 1
ATOM 2965 N N . LYS A 1 374 ? 14.788 -14.564 10.925 1.00 67.50 374 LYS A N 1
ATOM 2966 C C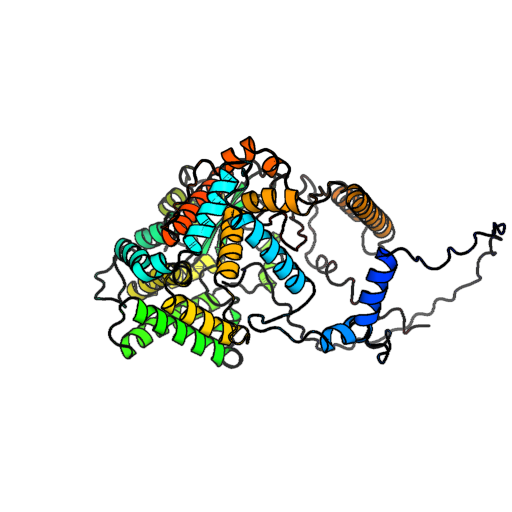A . LYS A 1 374 ? 15.311 -14.385 12.282 1.00 67.50 374 LYS A CA 1
ATOM 2967 C C . LYS A 1 374 ? 15.908 -12.988 12.433 1.00 67.50 374 LYS A C 1
ATOM 2969 O O . LYS A 1 374 ? 16.447 -12.442 11.467 1.00 67.50 374 LYS A O 1
ATOM 2974 N N . LYS A 1 375 ? 15.850 -12.462 13.658 1.00 55.41 375 LYS A N 1
ATOM 2975 C CA . LYS A 1 375 ? 16.502 -11.237 14.117 1.00 55.41 375 LYS A CA 1
ATOM 2976 C C . LYS A 1 375 ? 17.894 -11.043 13.505 1.00 55.41 375 LYS A C 1
ATOM 2978 O O . LYS A 1 375 ? 18.877 -11.581 14.005 1.00 55.41 375 LYS A O 1
ATOM 2983 N N . ALA A 1 376 ? 17.975 -10.166 12.512 1.00 52.38 376 ALA A N 1
ATOM 2984 C CA . ALA A 1 376 ? 18.998 -9.135 12.518 1.00 52.38 376 ALA A CA 1
ATOM 2985 C C . ALA A 1 376 ? 18.280 -7.833 12.825 1.00 52.38 376 ALA A C 1
ATOM 2987 O O . ALA A 1 376 ? 17.256 -7.544 12.209 1.00 52.38 376 ALA A O 1
ATOM 2988 N N . CYS A 1 377 ? 18.814 -7.067 13.773 1.00 58.38 377 CYS A N 1
ATOM 2989 C CA . CYS A 1 377 ? 18.457 -5.670 13.948 1.00 58.38 377 CYS A CA 1
ATOM 2990 C C . CYS A 1 377 ? 18.735 -4.963 12.615 1.00 58.38 377 CYS A C 1
ATOM 2992 O O . CYS A 1 377 ? 19.873 -4.556 12.363 1.00 58.38 377 CYS A O 1
ATOM 2994 N N . LEU A 1 378 ? 17.734 -4.892 11.729 1.00 72.81 378 LEU A N 1
ATOM 2995 C CA . LEU A 1 378 ? 17.838 -4.073 10.534 1.00 72.81 378 LEU A CA 1
ATOM 2996 C C . LEU A 1 378 ? 18.136 -2.664 11.044 1.00 72.81 378 LEU A C 1
ATOM 2998 O O . LEU A 1 378 ? 17.414 -2.174 11.913 1.00 72.81 378 LEU A O 1
ATOM 3002 N N . PRO A 1 379 ? 19.226 -2.033 10.587 1.00 88.19 379 PRO A N 1
ATOM 3003 C CA . PRO A 1 379 ? 19.561 -0.706 11.064 1.00 88.19 379 PRO A CA 1
ATOM 3004 C C . PRO A 1 379 ? 18.370 0.237 10.885 1.00 88.19 379 PRO A C 1
ATOM 3006 O O . PRO A 1 379 ? 17.734 0.205 9.830 1.00 88.19 379 PRO A O 1
ATOM 3009 N N . ARG A 1 380 ? 18.105 1.102 11.872 1.00 90.50 380 ARG A N 1
ATOM 3010 C CA . ARG A 1 380 ? 16.998 2.075 11.847 1.00 90.50 380 ARG A CA 1
ATOM 3011 C C . ARG A 1 380 ? 16.914 2.838 10.524 1.00 90.50 380 ARG A C 1
ATOM 3013 O O . ARG A 1 380 ? 15.830 3.024 9.980 1.00 90.50 380 ARG A O 1
ATOM 3020 N N . TRP A 1 381 ? 18.068 3.187 9.954 1.00 94.19 381 TRP A N 1
ATOM 3021 C CA . TRP A 1 381 ? 18.140 3.862 8.662 1.00 94.19 381 TRP A CA 1
ATOM 3022 C C . TRP A 1 381 ? 17.458 3.087 7.534 1.00 94.19 381 TRP A C 1
ATOM 3024 O O . TRP A 1 381 ? 16.841 3.722 6.694 1.00 94.19 381 TRP A O 1
ATOM 3034 N N . LYS A 1 382 ? 17.503 1.747 7.504 1.00 91.88 382 LYS A N 1
ATOM 3035 C CA . LYS A 1 382 ? 16.819 0.962 6.461 1.00 91.88 382 LYS A CA 1
ATOM 3036 C C . LYS A 1 382 ? 15.307 1.137 6.560 1.00 91.88 382 LYS A C 1
ATOM 3038 O O . LYS A 1 382 ? 14.667 1.411 5.550 1.00 91.88 382 LYS A O 1
ATOM 3043 N N . PHE A 1 383 ? 14.757 1.045 7.774 1.00 91.06 383 PHE A N 1
ATOM 3044 C CA . PHE A 1 383 ? 13.341 1.322 8.026 1.00 91.06 383 PHE A CA 1
ATOM 3045 C C . PHE A 1 383 ? 12.978 2.744 7.583 1.00 91.06 383 PHE A C 1
ATOM 3047 O O . PHE A 1 383 ? 12.031 2.926 6.825 1.00 91.06 383 PHE A O 1
ATOM 3054 N N . CYS A 1 384 ? 13.777 3.739 7.974 1.00 95.25 384 CYS A N 1
ATOM 3055 C CA . CYS A 1 384 ? 13.517 5.135 7.637 1.00 95.25 384 CYS A CA 1
ATOM 3056 C C . CYS A 1 384 ? 13.694 5.462 6.153 1.00 95.25 384 CYS A C 1
ATOM 3058 O O . CYS A 1 384 ? 12.956 6.299 5.645 1.00 95.25 384 CYS A O 1
ATOM 3060 N N . VAL A 1 385 ? 14.623 4.825 5.434 1.00 96.25 385 VAL A N 1
ATOM 3061 C CA . VAL A 1 385 ? 14.725 4.977 3.974 1.00 96.25 385 VAL A CA 1
ATOM 3062 C C . VAL A 1 385 ? 13.497 4.365 3.309 1.00 96.25 385 VAL A C 1
ATOM 3064 O O . VAL A 1 385 ? 12.877 5.037 2.497 1.00 96.25 385 VAL A O 1
ATOM 3067 N N . THR A 1 386 ? 13.103 3.147 3.697 1.00 92.00 386 THR A N 1
ATOM 3068 C CA . THR A 1 386 ? 11.913 2.475 3.145 1.00 92.00 386 THR A CA 1
ATOM 3069 C C . THR A 1 386 ? 10.638 3.278 3.406 1.00 92.00 386 THR A C 1
ATOM 3071 O O . THR A 1 386 ? 9.810 3.437 2.517 1.00 92.00 386 THR A O 1
ATOM 3074 N N . ASP A 1 387 ? 10.467 3.820 4.611 1.00 93.44 387 ASP A N 1
ATOM 3075 C CA . ASP A 1 387 ? 9.294 4.628 4.937 1.00 93.44 387 ASP A CA 1
ATOM 3076 C C . ASP A 1 387 ? 9.323 5.997 4.238 1.00 93.44 387 ASP A C 1
ATOM 3078 O O . ASP A 1 387 ? 8.310 6.427 3.692 1.00 93.44 387 ASP A O 1
ATOM 3082 N N . THR A 1 388 ? 10.481 6.667 4.170 1.00 95.31 388 THR A N 1
ATOM 3083 C CA . THR A 1 388 ? 10.618 7.897 3.364 1.00 95.31 388 THR A CA 1
ATOM 3084 C C . THR A 1 388 ? 10.292 7.623 1.900 1.00 95.31 388 THR A C 1
ATOM 3086 O O . THR A 1 388 ? 9.650 8.445 1.263 1.00 95.31 388 THR A O 1
ATOM 3089 N N . ASP A 1 389 ? 10.700 6.476 1.372 1.00 91.56 389 ASP A N 1
ATOM 3090 C CA . ASP A 1 389 ? 10.429 6.073 0.001 1.00 91.56 389 ASP A CA 1
ATOM 3091 C C . ASP A 1 389 ? 8.934 5.840 -0.265 1.00 91.56 389 ASP A C 1
ATOM 3093 O O . ASP A 1 389 ? 8.343 6.490 -1.127 1.00 91.56 389 ASP A O 1
ATOM 3097 N N . ASN A 1 390 ? 8.276 5.031 0.567 1.00 88.44 390 ASN A N 1
ATOM 3098 C CA . ASN A 1 390 ? 6.841 4.754 0.446 1.00 88.44 390 ASN A CA 1
ATOM 3099 C C . ASN A 1 390 ? 5.973 6.025 0.420 1.00 88.44 390 ASN A C 1
ATOM 3101 O O . ASN A 1 390 ? 4.909 6.039 -0.198 1.00 88.44 390 ASN A O 1
ATOM 3105 N N . ASN A 1 391 ? 6.411 7.087 1.101 1.00 90.38 391 ASN A N 1
ATOM 3106 C CA . ASN A 1 391 ? 5.672 8.342 1.193 1.00 90.38 391 ASN A CA 1
ATOM 3107 C C . ASN A 1 391 ? 6.181 9.389 0.172 1.00 90.38 391 ASN A C 1
ATOM 3109 O O . ASN A 1 391 ? 5.416 10.004 -0.564 1.00 90.38 391 ASN A O 1
ATOM 3113 N N . LEU A 1 392 ? 7.490 9.594 0.065 1.00 93.94 392 LEU A N 1
ATOM 3114 C CA . LEU A 1 392 ? 8.112 10.690 -0.691 1.00 93.94 392 LEU A CA 1
ATOM 3115 C C . LEU A 1 392 ? 8.963 10.192 -1.868 1.00 93.94 392 LEU A C 1
ATOM 3117 O O . LEU A 1 392 ? 9.860 10.898 -2.335 1.00 93.94 392 LEU A O 1
ATOM 3121 N N . GLY A 1 393 ? 8.660 9.006 -2.393 1.00 91.94 393 GLY A N 1
ATOM 3122 C CA . GLY A 1 393 ? 9.448 8.326 -3.418 1.00 91.94 393 GLY A CA 1
ATOM 3123 C C . GLY A 1 393 ? 9.665 9.114 -4.711 1.00 91.94 393 GLY A C 1
ATOM 3124 O O . GLY A 1 393 ? 10.713 8.973 -5.331 1.00 91.94 393 GLY A O 1
ATOM 3125 N N . PHE A 1 394 ? 8.769 10.030 -5.109 1.00 91.94 394 PHE A N 1
ATOM 3126 C CA . PHE A 1 394 ? 9.036 10.922 -6.254 1.00 91.94 394 PHE A CA 1
ATOM 3127 C C . PHE A 1 394 ? 10.139 11.949 -5.971 1.00 91.94 394 PHE A C 1
ATOM 3129 O O . PHE A 1 394 ? 10.939 12.244 -6.859 1.00 91.94 394 PHE A O 1
ATOM 3136 N N . ALA A 1 395 ? 10.204 12.475 -4.744 1.00 93.50 395 ALA A N 1
ATOM 3137 C CA . ALA A 1 395 ? 11.277 13.377 -4.338 1.00 93.50 395 ALA A CA 1
ATOM 3138 C C . ALA A 1 395 ? 12.614 12.624 -4.249 1.00 93.50 395 ALA A C 1
ATOM 3140 O O . ALA A 1 395 ? 13.629 13.112 -4.746 1.00 93.50 395 ALA A O 1
ATOM 3141 N N . LEU A 1 396 ? 12.605 11.401 -3.703 1.00 92.62 396 LEU A N 1
ATOM 3142 C CA . LEU A 1 396 ? 13.784 10.524 -3.678 1.00 92.62 396 LEU A CA 1
ATOM 3143 C C . LEU A 1 396 ? 14.210 10.118 -5.088 1.00 92.62 396 LEU A C 1
ATOM 3145 O O . LEU A 1 396 ? 15.399 10.131 -5.392 1.00 92.62 396 LEU A O 1
ATOM 3149 N N . GLY A 1 397 ? 13.247 9.825 -5.958 1.00 92.25 397 GLY A N 1
ATOM 3150 C CA . GLY A 1 397 ? 13.465 9.464 -7.350 1.00 92.25 397 GLY A CA 1
ATOM 3151 C C . GLY A 1 397 ? 14.257 10.529 -8.101 1.00 92.25 397 GLY A C 1
ATOM 3152 O O . GLY A 1 397 ? 15.209 10.194 -8.798 1.00 92.25 397 GLY A O 1
ATOM 3153 N N . ALA A 1 398 ? 13.942 11.813 -7.899 1.00 92.62 398 ALA A N 1
ATOM 3154 C CA . ALA A 1 398 ? 14.705 12.913 -8.491 1.00 92.62 398 ALA A CA 1
ATOM 3155 C C . ALA A 1 398 ? 16.179 12.911 -8.037 1.00 92.62 398 ALA A C 1
ATOM 3157 O O . ALA A 1 398 ? 17.088 13.090 -8.849 1.00 92.62 398 ALA A O 1
ATOM 3158 N N . MET A 1 399 ? 16.436 12.659 -6.748 1.00 92.50 399 MET A N 1
ATOM 3159 C CA . MET A 1 399 ? 17.799 12.554 -6.208 1.00 92.50 399 MET A CA 1
ATOM 3160 C C . MET A 1 399 ? 18.523 11.315 -6.749 1.00 92.50 399 MET A C 1
ATOM 3162 O O . MET A 1 399 ? 19.685 11.401 -7.147 1.00 92.50 399 MET A O 1
ATOM 3166 N N . PHE A 1 400 ? 17.832 10.176 -6.783 1.00 92.38 400 PHE A N 1
ATOM 3167 C CA . PHE A 1 400 ? 18.369 8.889 -7.206 1.00 92.38 400 PHE A CA 1
ATOM 3168 C C . PHE A 1 400 ? 18.746 8.881 -8.685 1.00 92.38 400 PHE A C 1
ATOM 3170 O O . PHE A 1 400 ? 19.850 8.461 -9.034 1.00 92.38 400 PHE A O 1
ATOM 3177 N N . VAL A 1 401 ? 17.867 9.391 -9.550 1.00 91.38 401 VAL A N 1
ATOM 3178 C CA . VAL A 1 401 ? 18.106 9.489 -10.995 1.00 91.38 401 VAL A CA 1
ATOM 3179 C C . VAL A 1 401 ? 19.353 10.324 -11.266 1.00 91.38 401 VAL A C 1
ATOM 3181 O O . VAL A 1 401 ? 20.244 9.857 -11.967 1.00 91.38 401 VAL A O 1
ATOM 3184 N N . ARG A 1 402 ? 19.486 11.504 -10.644 1.00 89.56 402 ARG A N 1
ATOM 3185 C CA . ARG A 1 402 ? 20.684 12.350 -10.810 1.00 89.56 402 ARG A CA 1
ATOM 3186 C C . ARG A 1 402 ? 21.974 11.674 -10.340 1.00 89.56 402 ARG A C 1
ATOM 3188 O O . ARG A 1 402 ? 23.043 12.002 -10.843 1.00 89.56 402 ARG A O 1
ATOM 3195 N N . ALA A 1 403 ? 21.887 10.768 -9.368 1.00 89.44 403 ALA A N 1
ATOM 3196 C CA . ALA A 1 403 ? 23.046 10.077 -8.813 1.00 89.44 403 ALA A CA 1
ATOM 3197 C C . ALA A 1 403 ? 23.449 8.813 -9.591 1.00 89.44 403 ALA A C 1
ATOM 3199 O O . ALA A 1 403 ? 24.619 8.438 -9.562 1.00 89.44 403 ALA A O 1
ATOM 3200 N N . THR A 1 404 ? 22.499 8.133 -10.240 1.00 87.62 404 THR A N 1
ATOM 3201 C CA . THR A 1 404 ? 22.700 6.760 -10.746 1.00 87.62 404 THR A CA 1
ATOM 3202 C C . THR A 1 404 ? 22.399 6.579 -12.228 1.00 87.62 404 THR A C 1
ATOM 3204 O O . THR A 1 404 ? 22.937 5.660 -12.846 1.00 87.62 404 THR A O 1
ATOM 3207 N N . TYR A 1 405 ? 21.551 7.425 -12.811 1.00 80.31 405 TYR A N 1
ATOM 3208 C CA . TYR A 1 405 ? 21.064 7.243 -14.169 1.00 80.31 405 TYR A CA 1
ATOM 3209 C C . TYR A 1 405 ? 21.961 7.994 -15.157 1.00 80.31 405 TYR A C 1
ATOM 3211 O O . TYR A 1 405 ? 21.972 9.223 -15.197 1.00 80.31 405 TYR A O 1
ATOM 3219 N N . ALA A 1 406 ? 22.713 7.253 -15.972 1.00 72.06 406 ALA A N 1
ATOM 3220 C CA . ALA A 1 406 ? 23.362 7.819 -17.150 1.00 72.06 406 ALA A CA 1
ATOM 3221 C C . ALA A 1 406 ? 22.286 8.057 -18.222 1.00 72.06 406 ALA A C 1
ATOM 3223 O O . ALA A 1 406 ? 21.534 7.141 -18.535 1.00 72.06 406 ALA A O 1
ATOM 3224 N N . GLU A 1 407 ? 22.198 9.267 -18.779 1.00 64.62 407 GLU A N 1
ATOM 3225 C CA . GLU A 1 407 ? 21.103 9.716 -19.667 1.00 64.62 407 GLU A CA 1
ATOM 3226 C C . GLU A 1 407 ? 20.945 8.947 -21.003 1.00 64.62 407 GLU A C 1
ATOM 3228 O O . GLU A 1 407 ? 20.119 9.325 -21.830 1.00 64.62 407 GLU A O 1
ATOM 3233 N N . ASP A 1 408 ? 21.688 7.864 -21.243 1.00 68.62 408 ASP A N 1
ATOM 3234 C CA . ASP A 1 408 ? 21.582 7.073 -22.472 1.00 68.62 408 ASP A CA 1
ATOM 3235 C C . ASP A 1 408 ? 20.516 5.965 -22.350 1.00 68.62 408 ASP A C 1
ATOM 3237 O O . ASP A 1 408 ? 20.815 4.794 -22.106 1.00 68.62 408 ASP A O 1
ATOM 3241 N N . SER A 1 409 ? 19.243 6.339 -22.526 1.00 72.06 409 SER A N 1
ATOM 3242 C CA . SER A 1 409 ? 18.107 5.401 -22.610 1.00 72.06 409 SER A CA 1
ATOM 3243 C C . SER A 1 409 ? 17.980 4.710 -23.970 1.00 72.06 409 SER A C 1
ATOM 3245 O O . SER A 1 409 ? 17.135 3.823 -24.128 1.00 72.06 409 SER A O 1
ATOM 3247 N N . LYS A 1 410 ? 18.810 5.073 -24.959 1.00 77.56 410 LYS A N 1
ATOM 3248 C CA . LYS A 1 410 ? 18.616 4.672 -26.357 1.00 77.56 410 LYS A CA 1
ATOM 3249 C C . LYS A 1 410 ? 18.648 3.157 -26.539 1.00 77.56 410 LYS A C 1
ATOM 3251 O O . LYS A 1 410 ? 17.806 2.601 -27.237 1.00 77.56 410 LYS A O 1
ATOM 3256 N N . ALA A 1 411 ? 19.568 2.473 -25.861 1.00 84.69 411 ALA A N 1
ATOM 3257 C CA . ALA A 1 411 ? 19.656 1.014 -25.921 1.00 84.69 411 ALA A CA 1
ATOM 3258 C C . ALA A 1 411 ? 18.392 0.321 -25.369 1.00 84.69 411 ALA A C 1
ATOM 3260 O O . ALA A 1 411 ? 17.986 -0.729 -25.867 1.00 84.69 411 ALA A O 1
ATOM 3261 N N . VAL A 1 412 ? 17.746 0.910 -24.355 1.00 86.94 412 VAL A N 1
ATOM 3262 C CA . VAL A 1 412 ? 16.500 0.382 -23.776 1.00 86.94 412 VAL A CA 1
ATOM 3263 C C . VAL A 1 412 ? 15.328 0.612 -24.726 1.00 86.94 412 VAL A C 1
ATOM 3265 O O . VAL A 1 412 ? 14.527 -0.296 -24.935 1.00 86.94 412 VAL A O 1
ATOM 3268 N N . GLU A 1 413 ? 15.252 1.791 -25.342 1.00 87.56 413 GLU A N 1
ATOM 3269 C CA . GLU A 1 413 ? 14.246 2.108 -26.362 1.00 87.56 413 GLU A CA 1
ATOM 3270 C C . GLU A 1 413 ? 14.351 1.166 -27.571 1.00 87.56 413 GLU A C 1
ATOM 3272 O O . GLU A 1 413 ? 13.346 0.601 -28.006 1.00 87.56 413 GLU A O 1
ATOM 3277 N N . GLU A 1 414 ? 15.569 0.923 -28.066 1.00 90.81 414 GLU A N 1
ATOM 3278 C CA . GLU A 1 414 ? 15.832 -0.034 -29.147 1.00 90.81 414 GLU A CA 1
ATOM 3279 C C . GLU A 1 414 ? 15.428 -1.465 -28.754 1.00 90.81 414 GLU A C 1
ATOM 3281 O O . GLU A 1 414 ? 14.810 -2.175 -29.551 1.00 90.81 414 GLU A O 1
ATOM 3286 N N . MET A 1 415 ? 15.704 -1.886 -27.514 1.00 92.12 415 MET A N 1
ATOM 3287 C CA . MET A 1 415 ? 15.288 -3.196 -27.003 1.00 92.12 415 MET A CA 1
ATOM 3288 C C . MET A 1 415 ? 13.760 -3.328 -26.930 1.00 92.12 415 MET A C 1
ATOM 3290 O O . MET A 1 415 ? 13.216 -4.348 -27.354 1.00 92.12 415 MET A O 1
ATOM 3294 N N . ILE A 1 416 ? 13.052 -2.308 -26.434 1.00 91.25 416 ILE A N 1
ATOM 3295 C CA . ILE A 1 416 ? 11.582 -2.301 -26.379 1.00 91.25 416 ILE A CA 1
ATOM 3296 C C . ILE A 1 416 ? 10.998 -2.374 -27.791 1.00 91.25 416 ILE A C 1
ATOM 3298 O O . ILE A 1 416 ? 10.100 -3.181 -28.040 1.00 91.25 416 ILE A O 1
ATOM 3302 N N . ALA A 1 417 ? 11.532 -1.585 -28.726 1.00 91.38 417 ALA A N 1
ATOM 3303 C CA . ALA A 1 417 ? 11.113 -1.618 -30.122 1.00 91.38 417 ALA A CA 1
ATOM 3304 C C . ALA A 1 417 ? 11.337 -3.006 -30.748 1.00 91.38 417 ALA A C 1
ATOM 3306 O O . ALA A 1 417 ? 10.444 -3.533 -31.412 1.00 91.38 417 ALA A O 1
ATOM 3307 N N . GLY A 1 418 ? 12.486 -3.637 -30.481 1.00 94.50 418 GLY A N 1
ATOM 3308 C CA . GLY A 1 418 ? 12.785 -4.997 -30.931 1.00 94.50 418 GLY A CA 1
ATOM 3309 C C . GLY A 1 418 ? 11.823 -6.048 -30.366 1.00 94.50 418 GLY A C 1
ATOM 3310 O O . GLY A 1 418 ? 11.345 -6.906 -31.107 1.00 94.50 418 GLY A O 1
ATOM 3311 N N . ILE A 1 419 ? 11.475 -5.957 -29.077 1.00 94.06 419 ILE A N 1
ATOM 3312 C CA . ILE A 1 419 ? 10.500 -6.857 -28.438 1.00 94.06 419 ILE A CA 1
ATOM 3313 C C . ILE A 1 419 ? 9.101 -6.664 -29.037 1.00 94.06 419 ILE A C 1
ATOM 3315 O O . ILE A 1 419 ? 8.422 -7.652 -29.320 1.00 94.06 419 ILE A O 1
ATOM 3319 N N . LYS A 1 420 ? 8.670 -5.415 -29.266 1.00 91.44 420 LYS A N 1
ATOM 3320 C CA . LYS A 1 420 ? 7.385 -5.115 -29.919 1.00 91.44 420 LYS A CA 1
ATOM 3321 C C . LYS A 1 420 ? 7.327 -5.699 -31.329 1.00 91.44 420 LYS A C 1
ATOM 3323 O O . LYS A 1 420 ? 6.371 -6.401 -31.648 1.00 91.44 420 LYS A O 1
ATOM 3328 N N . ALA A 1 421 ? 8.377 -5.503 -32.125 1.00 92.81 421 ALA A N 1
ATOM 3329 C CA . ALA A 1 421 ? 8.464 -6.053 -33.475 1.00 92.81 421 ALA A CA 1
ATOM 3330 C C . ALA A 1 421 ? 8.394 -7.592 -33.481 1.00 92.81 421 ALA A C 1
ATOM 3332 O O . ALA A 1 421 ? 7.614 -8.171 -34.235 1.00 92.81 421 ALA A O 1
ATOM 3333 N N . ALA A 1 422 ? 9.140 -8.261 -32.594 1.00 95.19 422 ALA A N 1
ATOM 3334 C CA . ALA A 1 422 ? 9.101 -9.720 -32.470 1.00 95.19 422 ALA A CA 1
ATOM 3335 C C . ALA A 1 422 ? 7.721 -10.235 -32.019 1.00 95.19 422 ALA A C 1
ATOM 3337 O O . ALA A 1 422 ? 7.257 -11.285 -32.473 1.00 95.19 422 ALA A O 1
ATOM 3338 N N . PHE A 1 423 ? 7.037 -9.496 -31.140 1.00 93.81 423 PHE A N 1
ATOM 3339 C CA . PHE A 1 423 ? 5.671 -9.817 -30.732 1.00 93.81 423 PHE A CA 1
ATOM 3340 C C . PHE A 1 423 ? 4.686 -9.694 -31.904 1.00 93.81 423 PHE A C 1
ATOM 3342 O O . PHE A 1 423 ? 3.877 -10.597 -32.111 1.00 93.81 423 PHE A O 1
ATOM 3349 N N . GLU A 1 424 ? 4.775 -8.628 -32.702 1.00 91.31 424 GLU A N 1
ATOM 3350 C CA . GLU A 1 424 ? 3.943 -8.436 -33.896 1.00 91.31 424 GLU A CA 1
ATOM 3351 C C . GLU A 1 424 ? 4.180 -9.510 -34.968 1.00 91.31 424 GLU A C 1
ATOM 3353 O O . GLU A 1 424 ? 3.221 -10.014 -35.560 1.00 91.31 424 GLU A O 1
ATOM 3358 N N . GLU A 1 425 ? 5.435 -9.909 -35.190 1.00 92.69 425 GLU A N 1
ATOM 3359 C CA . GLU A 1 425 ? 5.779 -11.010 -36.096 1.00 92.69 425 GLU A CA 1
ATOM 3360 C C . GLU A 1 425 ? 5.175 -12.335 -35.609 1.00 92.69 425 GLU A C 1
ATOM 3362 O O . GLU A 1 425 ? 4.536 -13.059 -36.377 1.00 92.69 425 GLU A O 1
ATOM 3367 N N . SER A 1 426 ? 5.296 -12.618 -34.309 1.00 94.44 426 SER A N 1
ATOM 3368 C CA . SER A 1 426 ? 4.695 -13.799 -33.687 1.00 94.44 426 SER A CA 1
ATOM 3369 C C . SER A 1 426 ? 3.171 -13.808 -33.836 1.00 94.44 426 SER A C 1
ATOM 3371 O O . SER A 1 426 ? 2.605 -14.827 -34.244 1.00 94.44 426 SER A O 1
ATOM 3373 N N . LEU A 1 427 ? 2.500 -12.668 -33.604 1.00 92.12 427 LEU A N 1
ATOM 3374 C CA . LEU A 1 427 ? 1.046 -12.527 -33.762 1.00 92.12 427 LEU A CA 1
ATOM 3375 C C . LEU A 1 427 ? 0.571 -12.961 -35.153 1.00 92.12 427 LEU A C 1
ATOM 3377 O O . LEU A 1 427 ? -0.467 -13.617 -35.258 1.00 92.12 427 LEU A O 1
ATOM 3381 N N . ALA A 1 428 ? 1.320 -12.643 -36.213 1.00 89.94 428 ALA A N 1
ATOM 3382 C CA . ALA A 1 428 ? 0.968 -13.026 -37.579 1.00 89.94 428 ALA A CA 1
ATOM 3383 C C . ALA A 1 428 ? 0.956 -14.555 -37.787 1.00 89.94 428 ALA A C 1
ATOM 3385 O O . ALA A 1 428 ? 0.143 -15.063 -38.562 1.00 89.94 428 ALA A O 1
ATOM 3386 N N . GLY A 1 429 ? 1.814 -15.289 -37.070 1.00 90.62 429 GLY A N 1
ATOM 3387 C CA . GLY A 1 429 ? 1.930 -16.748 -37.137 1.00 90.62 429 GLY A CA 1
ATOM 3388 C C . GLY A 1 429 ? 0.955 -17.529 -36.244 1.00 90.62 429 GLY A C 1
ATOM 3389 O O . GLY A 1 429 ? 0.873 -18.757 -36.358 1.00 90.62 429 GLY A O 1
ATOM 3390 N N . LEU A 1 430 ? 0.201 -16.864 -35.358 1.00 94.69 430 LEU A N 1
ATOM 3391 C CA . LEU A 1 430 ? -0.677 -17.536 -34.393 1.00 94.69 430 LEU A CA 1
ATOM 3392 C C . LEU A 1 430 ? -1.922 -18.132 -35.058 1.00 94.69 430 LEU A C 1
ATOM 3394 O O . LEU A 1 430 ? -2.852 -17.421 -35.438 1.00 94.69 430 LEU A O 1
ATOM 3398 N N . ARG A 1 431 ? -1.968 -19.467 -35.127 1.00 94.12 431 ARG A N 1
ATOM 3399 C CA . ARG A 1 431 ? -3.066 -20.230 -35.750 1.00 94.12 431 ARG A CA 1
ATOM 3400 C C . ARG A 1 431 ? -4.348 -20.304 -34.916 1.00 94.12 431 ARG A C 1
ATOM 3402 O O . ARG A 1 431 ? -5.401 -20.577 -35.476 1.00 94.12 431 ARG A O 1
ATOM 3409 N N . TRP A 1 432 ? -4.266 -20.094 -33.601 1.00 96.06 432 TRP A N 1
ATOM 3410 C CA . TRP A 1 432 ? -5.419 -20.195 -32.695 1.00 96.06 432 TRP A CA 1
ATOM 3411 C C . TRP A 1 432 ? -6.290 -18.926 -32.666 1.00 96.06 432 TRP A C 1
ATOM 3413 O O . TRP A 1 432 ? -7.400 -18.969 -32.145 1.00 96.06 432 TRP A O 1
ATOM 3423 N N . MET A 1 433 ? -5.809 -17.814 -33.230 1.00 94.38 433 MET A N 1
ATOM 3424 C CA . MET A 1 433 ? -6.559 -16.563 -33.389 1.00 94.38 433 MET A CA 1
ATOM 3425 C C . MET A 1 433 ? -7.109 -16.472 -34.815 1.00 94.38 433 MET A C 1
ATOM 3427 O O . MET A 1 433 ? -6.457 -16.912 -35.761 1.00 94.38 433 MET A O 1
ATOM 3431 N N . ASP A 1 434 ? -8.279 -15.876 -35.012 1.00 94.62 434 ASP A N 1
ATOM 3432 C CA . ASP A 1 434 ? -8.729 -15.494 -36.353 1.00 94.62 434 ASP A CA 1
ATOM 3433 C C . ASP A 1 434 ? -8.010 -14.216 -36.846 1.00 94.62 434 ASP A C 1
ATOM 3435 O O . ASP A 1 434 ? -7.230 -13.578 -36.132 1.00 94.62 434 ASP A O 1
ATOM 3439 N N . ALA A 1 435 ? -8.228 -13.855 -38.113 1.00 93.56 435 ALA A N 1
ATOM 3440 C CA . ALA A 1 435 ? -7.556 -12.711 -38.728 1.00 93.56 435 ALA A CA 1
ATOM 3441 C C . ALA A 1 435 ? -8.018 -11.356 -38.173 1.00 93.56 435 ALA A C 1
ATOM 3443 O O . ALA A 1 435 ? -7.243 -10.400 -38.187 1.00 93.56 435 ALA A O 1
ATOM 3444 N N . GLU A 1 436 ? -9.260 -11.262 -37.705 1.00 94.56 436 GLU A N 1
ATOM 3445 C CA . GLU A 1 436 ? -9.814 -10.041 -37.127 1.00 94.56 436 GLU A CA 1
ATOM 3446 C C . GLU A 1 436 ? -9.192 -9.782 -35.753 1.00 94.56 436 GLU A C 1
ATOM 3448 O O . GLU A 1 436 ? -8.606 -8.728 -35.523 1.00 94.56 436 GLU A O 1
ATOM 3453 N N . THR A 1 437 ? -9.171 -10.802 -34.904 1.00 92.50 437 THR A N 1
ATOM 3454 C CA . THR A 1 437 ? -8.576 -10.774 -33.572 1.00 92.50 437 THR A CA 1
ATOM 3455 C C . THR A 1 437 ? -7.073 -10.487 -33.620 1.00 92.50 437 THR A C 1
ATOM 3457 O O . THR A 1 437 ? -6.569 -9.706 -32.812 1.00 92.50 437 THR A O 1
ATOM 3460 N N . ARG A 1 438 ? -6.333 -11.053 -34.590 1.00 92.69 438 ARG A N 1
ATOM 3461 C CA . ARG A 1 438 ? -4.911 -10.709 -34.803 1.00 92.69 438 ARG A CA 1
ATOM 3462 C C . ARG A 1 438 ? -4.711 -9.229 -35.131 1.00 92.69 438 ARG A C 1
ATOM 3464 O O . ARG A 1 438 ? -3.757 -8.628 -34.643 1.00 92.69 438 ARG A O 1
ATOM 3471 N N . ARG A 1 439 ? -5.605 -8.640 -35.931 1.00 92.62 439 ARG A N 1
ATOM 3472 C CA . ARG A 1 439 ? -5.556 -7.215 -36.286 1.00 92.62 439 ARG A CA 1
ATOM 3473 C C . ARG A 1 439 ? -5.755 -6.339 -35.051 1.00 92.62 439 ARG A C 1
ATOM 3475 O O . ARG A 1 439 ? -4.910 -5.496 -34.781 1.00 92.62 439 ARG A O 1
ATOM 3482 N N . SER A 1 440 ? -6.785 -6.609 -34.250 1.00 92.38 440 SER A N 1
ATOM 3483 C CA . SER A 1 440 ? -7.039 -5.863 -33.010 1.00 92.38 440 SER A CA 1
ATOM 3484 C C . SER A 1 440 ? -5.921 -6.040 -31.975 1.00 92.38 440 SER A C 1
ATOM 3486 O O . SER A 1 440 ? -5.558 -5.096 -31.275 1.00 92.38 440 SER A O 1
ATOM 3488 N N . ALA A 1 441 ? -5.329 -7.237 -31.876 1.00 91.69 441 ALA A N 1
ATOM 3489 C CA . ALA A 1 441 ? -4.183 -7.480 -30.999 1.00 91.69 441 ALA A CA 1
ATOM 3490 C C . ALA A 1 441 ? -2.952 -6.660 -31.415 1.00 91.69 441 ALA A C 1
ATOM 3492 O O . ALA A 1 441 ? -2.261 -6.122 -30.548 1.00 91.69 441 ALA A O 1
ATOM 3493 N N . ARG A 1 442 ? -2.713 -6.530 -32.725 1.00 91.12 442 ARG A N 1
ATOM 3494 C CA . ARG A 1 442 ? -1.654 -5.683 -33.279 1.00 91.12 442 ARG A CA 1
ATOM 3495 C C . ARG A 1 442 ? -1.911 -4.203 -33.005 1.00 91.12 442 ARG A C 1
ATOM 3497 O O . ARG A 1 442 ? -1.041 -3.550 -32.448 1.00 91.12 442 ARG A O 1
ATOM 3504 N N . GLU A 1 443 ? -3.111 -3.701 -33.292 1.00 92.50 443 GLU A N 1
ATOM 3505 C CA . GLU A 1 443 ? -3.493 -2.309 -32.995 1.00 92.50 443 GLU A CA 1
ATOM 3506 C C . GLU A 1 443 ? -3.279 -1.971 -31.506 1.00 92.50 443 GLU A C 1
ATOM 3508 O O . GLU A 1 443 ? -2.772 -0.906 -31.155 1.00 92.50 443 GLU A O 1
ATOM 3513 N N . LYS A 1 444 ? -3.595 -2.915 -30.607 1.00 90.56 444 LYS A N 1
ATOM 3514 C CA . LYS A 1 444 ? -3.326 -2.778 -29.170 1.00 90.56 444 LYS A CA 1
ATOM 3515 C C . LYS A 1 444 ? -1.834 -2.778 -28.837 1.00 90.56 444 LYS A C 1
ATOM 3517 O O . LYS A 1 444 ? -1.448 -2.043 -27.933 1.00 90.56 444 LYS A O 1
ATOM 3522 N N . ALA A 1 445 ? -1.025 -3.605 -29.500 1.00 90.38 445 ALA A N 1
ATOM 3523 C CA . ALA A 1 445 ? 0.423 -3.666 -29.301 1.00 90.38 445 ALA A CA 1
ATOM 3524 C C . ALA A 1 445 ? 1.113 -2.367 -29.744 1.00 90.38 445 ALA A C 1
ATOM 3526 O O . ALA A 1 445 ? 1.912 -1.815 -28.986 1.00 90.38 445 ALA A O 1
ATOM 3527 N N . GLU A 1 446 ? 0.723 -1.837 -30.906 1.00 88.94 446 GLU A N 1
ATOM 3528 C CA . GLU A 1 446 ? 1.207 -0.563 -31.452 1.00 88.94 446 GLU A CA 1
ATOM 3529 C C . GLU A 1 446 ? 0.853 0.619 -30.530 1.00 88.94 446 GLU A C 1
ATOM 3531 O O . GLU A 1 446 ? 1.633 1.555 -30.372 1.00 88.94 446 GLU A O 1
ATOM 3536 N N . ALA A 1 447 ? -0.300 0.559 -29.855 1.00 89.19 447 ALA A N 1
ATOM 3537 C CA . ALA A 1 447 ? -0.765 1.609 -28.951 1.00 89.19 447 ALA A CA 1
ATOM 3538 C C . ALA A 1 447 ? -0.174 1.556 -27.524 1.00 89.19 447 ALA A C 1
ATOM 3540 O O . ALA A 1 447 ? -0.534 2.395 -26.684 1.00 89.19 447 ALA A O 1
ATOM 3541 N N . ILE A 1 448 ? 0.699 0.587 -27.212 1.00 86.69 448 ILE A N 1
ATOM 3542 C CA . ILE A 1 448 ? 1.375 0.510 -25.908 1.00 86.69 448 ILE A CA 1
ATOM 3543 C C . ILE A 1 448 ? 2.307 1.715 -25.764 1.00 86.69 448 ILE A C 1
ATOM 3545 O O . ILE A 1 448 ? 3.268 1.860 -26.517 1.00 86.69 448 ILE A O 1
ATOM 3549 N N . ALA A 1 449 ? 2.026 2.554 -24.767 1.00 85.38 449 ALA A N 1
ATOM 3550 C CA . ALA A 1 449 ? 2.917 3.631 -24.359 1.00 85.38 449 ALA A CA 1
ATOM 3551 C C . ALA A 1 449 ? 3.949 3.098 -23.363 1.00 85.38 449 ALA A C 1
ATOM 3553 O O . ALA A 1 449 ? 3.579 2.427 -22.397 1.00 85.38 449 ALA A O 1
ATOM 3554 N N . ASP A 1 450 ? 5.216 3.427 -23.595 1.00 85.12 450 ASP A N 1
ATOM 3555 C CA . ASP A 1 450 ? 6.327 3.003 -22.751 1.00 85.12 450 ASP A CA 1
ATOM 3556 C C . ASP A 1 450 ? 6.759 4.165 -21.854 1.00 85.12 450 ASP A C 1
ATOM 3558 O O . ASP A 1 450 ? 6.929 5.294 -22.316 1.00 85.12 450 ASP A O 1
ATOM 3562 N N . LEU A 1 451 ? 6.938 3.882 -20.567 1.00 83.19 451 LEU A N 1
ATOM 3563 C CA . LEU A 1 451 ? 7.526 4.803 -19.599 1.00 83.19 451 LEU A CA 1
ATOM 3564 C C . LEU A 1 451 ? 8.851 4.194 -19.143 1.00 83.19 451 LEU A C 1
ATOM 3566 O O . LEU A 1 451 ? 8.874 3.057 -18.671 1.00 83.19 451 LEU A O 1
ATOM 3570 N N . ILE A 1 452 ? 9.951 4.922 -19.336 1.00 84.44 452 ILE A N 1
ATOM 3571 C CA . ILE A 1 452 ? 11.311 4.416 -19.117 1.00 84.44 452 ILE A CA 1
ATOM 3572 C C . ILE A 1 452 ? 12.007 5.289 -18.076 1.00 84.44 452 ILE A C 1
ATOM 3574 O O . ILE A 1 452 ? 12.079 6.508 -18.226 1.00 84.44 452 ILE A O 1
ATOM 3578 N N . GLY A 1 453 ? 12.548 4.653 -17.036 1.00 84.56 453 GLY A N 1
ATOM 3579 C CA . GLY A 1 453 ? 13.352 5.306 -16.004 1.00 84.56 453 GLY A CA 1
ATOM 3580 C C . GLY A 1 453 ? 12.519 6.112 -15.011 1.00 84.56 453 GLY A C 1
ATOM 3581 O O . GLY A 1 453 ? 12.327 5.678 -13.880 1.00 84.56 453 GLY A O 1
ATOM 3582 N N . TYR A 1 454 ? 12.051 7.296 -15.408 1.00 87.19 454 TYR A N 1
ATOM 3583 C CA . TYR A 1 454 ? 11.389 8.231 -14.501 1.00 87.19 454 TYR A CA 1
ATOM 3584 C C . TYR A 1 454 ? 10.375 9.151 -15.201 1.00 87.19 454 TYR A C 1
ATOM 3586 O O . TYR A 1 454 ? 10.529 9.488 -16.378 1.00 87.19 454 TYR A O 1
ATOM 3594 N N . PRO A 1 455 ? 9.341 9.632 -14.484 1.00 87.56 455 PRO A N 1
ATOM 3595 C CA . PRO A 1 455 ? 8.445 10.653 -15.012 1.00 87.56 455 PRO A CA 1
ATOM 3596 C C . PRO A 1 455 ? 9.153 12.005 -15.134 1.00 87.56 455 PRO A C 1
ATOM 3598 O O . PRO A 1 455 ? 9.743 12.496 -14.177 1.00 87.56 455 PRO A O 1
ATOM 3601 N N . LYS A 1 456 ? 9.027 12.667 -16.288 1.00 87.88 456 LYS A N 1
ATOM 3602 C CA . LYS A 1 456 ? 9.746 13.920 -16.595 1.00 87.88 456 LYS A CA 1
ATOM 3603 C C . LYS A 1 456 ? 9.551 15.032 -15.557 1.00 87.88 456 LYS A C 1
ATOM 3605 O O . LYS A 1 456 ? 10.480 15.796 -15.317 1.00 87.88 456 LYS A O 1
ATOM 3610 N N . PHE A 1 457 ? 8.375 15.112 -14.927 1.00 89.00 457 PHE A N 1
ATOM 3611 C CA . PHE A 1 457 ? 8.054 16.189 -13.983 1.00 89.00 457 PHE A CA 1
ATOM 3612 C C . PHE A 1 457 ? 8.947 16.195 -12.734 1.00 89.00 457 PHE A C 1
ATOM 3614 O O . PHE A 1 457 ? 9.136 17.258 -12.155 1.00 89.00 457 PHE A O 1
ATOM 3621 N N . ILE A 1 458 ? 9.525 15.056 -12.320 1.00 91.38 458 ILE A N 1
ATOM 3622 C CA . ILE A 1 458 ? 10.370 15.021 -11.111 1.00 91.38 458 ILE A CA 1
ATOM 3623 C C . ILE A 1 458 ? 11.732 15.683 -11.337 1.00 91.38 458 ILE A C 1
ATOM 3625 O O . ILE A 1 458 ? 12.403 16.045 -10.377 1.00 91.38 458 ILE A O 1
ATOM 3629 N N . MET A 1 459 ? 12.143 15.842 -12.599 1.00 90.88 459 MET A N 1
ATOM 3630 C CA . MET A 1 459 ? 13.385 16.528 -12.960 1.00 90.88 459 MET A CA 1
ATOM 3631 C C . MET A 1 459 ? 13.194 18.038 -13.139 1.00 90.88 459 MET A C 1
ATOM 3633 O O . MET A 1 459 ? 14.184 18.751 -13.279 1.00 90.88 459 MET A O 1
ATOM 3637 N N . ASP A 1 460 ? 11.953 18.539 -13.107 1.00 93.81 460 ASP A N 1
ATOM 3638 C CA . ASP A 1 460 ? 11.658 19.969 -13.002 1.00 93.81 460 ASP A CA 1
ATOM 3639 C C . ASP A 1 460 ? 11.361 20.316 -11.532 1.00 93.81 460 ASP A C 1
ATOM 3641 O O . ASP A 1 460 ? 10.291 19.961 -11.022 1.00 93.81 460 ASP A O 1
ATOM 3645 N N . PRO A 1 461 ? 12.262 21.037 -10.833 1.00 93.69 461 PRO A N 1
ATOM 3646 C CA . PRO A 1 461 ? 12.058 21.405 -9.436 1.00 93.69 461 PRO A CA 1
ATOM 3647 C C . PRO A 1 461 ? 10.737 22.130 -9.173 1.00 93.69 461 PRO A C 1
ATOM 3649 O O . PRO A 1 461 ? 10.149 21.942 -8.113 1.00 93.69 461 PRO A O 1
ATOM 3652 N N . LYS A 1 462 ? 10.240 22.937 -10.122 1.00 95.12 462 LYS A N 1
ATOM 3653 C CA . LYS A 1 462 ? 9.002 23.705 -9.930 1.00 95.12 462 LYS A CA 1
ATOM 3654 C C . LYS A 1 462 ? 7.774 22.807 -9.947 1.00 95.12 462 LYS A C 1
ATOM 3656 O O . LYS A 1 462 ? 6.879 22.991 -9.124 1.00 95.12 462 LYS A O 1
ATOM 3661 N N . GLU A 1 463 ? 7.721 21.853 -10.873 1.00 93.88 463 GLU A N 1
ATOM 3662 C CA . GLU A 1 463 ? 6.603 20.909 -10.947 1.00 93.88 463 GLU A CA 1
ATOM 3663 C C . GLU A 1 463 ? 6.648 19.918 -9.781 1.00 93.88 463 GLU A C 1
ATOM 3665 O O . GLU A 1 463 ? 5.613 19.654 -9.167 1.00 93.88 463 GLU A O 1
ATOM 3670 N N . LEU A 1 464 ? 7.839 19.445 -9.397 1.00 93.88 464 LEU A N 1
ATOM 3671 C CA . LEU A 1 464 ? 8.004 18.597 -8.218 1.00 93.88 464 LEU A CA 1
ATOM 3672 C C . LEU A 1 464 ? 7.572 19.317 -6.925 1.00 93.88 464 LEU A C 1
ATOM 3674 O O . LEU A 1 464 ? 6.791 18.770 -6.143 1.00 93.88 464 LEU A O 1
ATOM 3678 N N . ASP A 1 465 ? 8.007 20.564 -6.720 1.00 95.56 465 ASP A N 1
ATOM 3679 C CA . ASP A 1 465 ? 7.631 21.362 -5.545 1.00 95.56 465 ASP A CA 1
ATOM 3680 C C . ASP A 1 465 ? 6.133 21.657 -5.497 1.00 95.56 465 ASP A C 1
ATOM 3682 O O . ASP A 1 465 ? 5.533 21.670 -4.421 1.00 95.56 465 ASP A O 1
ATOM 3686 N N . LYS A 1 466 ? 5.506 21.848 -6.659 1.00 93.88 466 LYS A N 1
ATOM 3687 C CA . LYS A 1 466 ? 4.061 22.050 -6.774 1.00 93.88 466 LYS A CA 1
ATOM 3688 C C . LYS A 1 466 ? 3.272 20.818 -6.336 1.00 93.88 466 LYS A C 1
ATOM 3690 O O . LYS A 1 466 ? 2.248 20.984 -5.675 1.00 93.88 466 LYS A O 1
ATOM 3695 N N . VAL A 1 467 ? 3.742 19.608 -6.656 1.00 90.88 467 VAL A N 1
ATOM 3696 C CA . VAL A 1 467 ? 3.111 18.360 -6.189 1.00 90.88 467 VAL A CA 1
ATOM 3697 C C . VAL A 1 467 ? 3.129 18.304 -4.662 1.00 90.88 467 VAL A C 1
ATOM 3699 O O . VAL A 1 467 ? 2.084 18.105 -4.050 1.00 90.88 467 VAL A O 1
ATOM 3702 N N . PHE A 1 468 ? 4.276 18.571 -4.034 1.00 93.19 468 PHE A N 1
ATOM 3703 C CA . PHE A 1 468 ? 4.438 18.498 -2.576 1.00 93.19 468 PHE A CA 1
ATOM 3704 C C . PHE A 1 468 ? 4.147 19.817 -1.839 1.00 93.19 468 PHE A C 1
ATOM 3706 O O . PHE A 1 468 ? 4.490 19.957 -0.663 1.00 93.19 468 PHE A O 1
ATOM 3713 N N . ALA A 1 469 ? 3.512 20.800 -2.483 1.00 93.69 469 ALA A N 1
ATOM 3714 C CA . ALA A 1 469 ? 3.326 22.139 -1.918 1.00 93.69 469 ALA A CA 1
ATOM 3715 C C . ALA A 1 469 ? 2.492 22.140 -0.625 1.00 93.69 469 ALA A C 1
ATOM 3717 O O . ALA A 1 469 ? 2.767 22.920 0.282 1.00 93.69 469 ALA A O 1
ATOM 3718 N N . GLN A 1 470 ? 1.497 21.250 -0.532 1.00 91.94 470 GLN A N 1
ATOM 3719 C CA . GLN A 1 470 ? 0.582 21.144 0.616 1.00 91.94 470 GLN A CA 1
ATOM 3720 C C . GLN A 1 470 ? 1.051 20.166 1.701 1.00 91.94 470 GLN A C 1
ATOM 3722 O O . GLN A 1 470 ? 0.324 19.924 2.663 1.00 91.94 470 GLN A O 1
ATOM 3727 N N . TYR A 1 471 ? 2.238 19.589 1.538 1.00 94.88 471 TYR A N 1
ATOM 3728 C CA . TYR A 1 471 ? 2.860 18.720 2.523 1.00 94.88 471 TYR A CA 1
ATOM 3729 C C . TYR A 1 471 ? 4.032 19.444 3.177 1.00 94.88 471 TYR A C 1
ATOM 3731 O O . TYR A 1 471 ? 4.801 20.101 2.479 1.00 94.88 471 TYR A O 1
ATOM 3739 N N . ASP A 1 472 ? 4.195 19.307 4.487 1.00 93.81 472 ASP A N 1
ATOM 3740 C CA . ASP A 1 472 ? 5.381 19.772 5.200 1.00 93.81 472 ASP A CA 1
ATOM 3741 C C . ASP A 1 472 ? 5.856 18.688 6.171 1.00 93.81 472 ASP A C 1
ATOM 3743 O O . ASP A 1 472 ? 5.075 17.837 6.598 1.00 93.81 472 ASP A O 1
ATOM 3747 N N . ALA A 1 473 ? 7.148 18.701 6.481 1.00 93.44 473 ALA A N 1
ATOM 3748 C CA . ALA A 1 473 ? 7.779 17.719 7.352 1.00 93.44 473 ALA A CA 1
ATOM 3749 C C . ALA A 1 473 ? 8.577 18.432 8.444 1.00 93.44 473 ALA A C 1
ATOM 3751 O O . ALA A 1 473 ? 9.524 19.173 8.163 1.00 93.44 473 ALA A O 1
ATOM 3752 N N . ALA A 1 474 ? 8.207 18.180 9.698 1.00 91.50 474 ALA A N 1
ATOM 3753 C CA . ALA A 1 474 ? 8.899 18.706 10.866 1.00 91.50 474 ALA A CA 1
ATOM 3754 C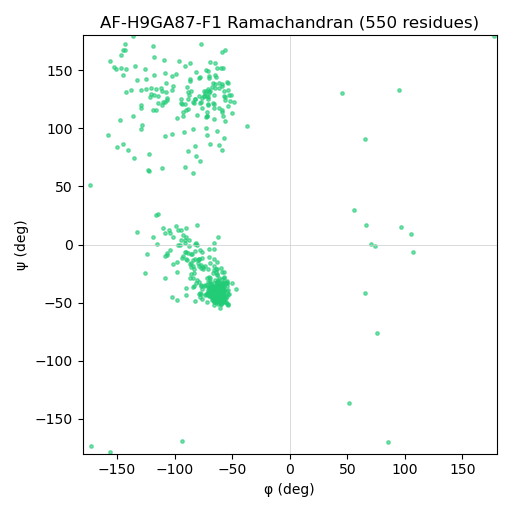 C . ALA A 1 474 ? 10.017 17.744 11.309 1.00 91.50 474 ALA A C 1
ATOM 3756 O O . ALA A 1 474 ? 9.775 16.542 11.403 1.00 91.50 474 ALA A O 1
ATOM 3757 N N . PRO A 1 475 ? 11.226 18.225 11.638 1.00 85.25 475 PRO A N 1
ATOM 3758 C CA . PRO A 1 475 ? 12.367 17.356 11.935 1.00 85.25 475 PRO A CA 1
ATOM 3759 C C . PRO A 1 475 ? 12.206 16.504 13.205 1.00 85.25 475 PRO A C 1
ATOM 3761 O O . PRO A 1 475 ? 12.889 15.499 13.326 1.00 85.25 475 PRO A O 1
ATOM 3764 N N . ASP A 1 476 ? 11.290 16.851 14.115 1.00 90.12 476 ASP A N 1
ATOM 3765 C CA . ASP A 1 476 ? 11.160 16.188 15.425 1.00 90.12 476 ASP A CA 1
ATOM 3766 C C . ASP A 1 476 ? 9.828 15.437 15.613 1.00 90.12 476 ASP A C 1
ATOM 3768 O O . ASP A 1 476 ? 9.573 14.855 16.664 1.00 90.12 476 ASP A O 1
ATOM 3772 N N . LEU A 1 477 ? 8.940 15.434 14.612 1.00 93.56 477 LEU A N 1
ATOM 3773 C CA . LEU A 1 477 ? 7.578 14.898 14.754 1.00 93.56 477 LEU A CA 1
ATOM 3774 C C . LEU A 1 477 ? 7.281 13.782 13.749 1.00 93.56 477 LEU A C 1
ATOM 3776 O O . LEU A 1 477 ? 6.370 13.900 12.933 1.00 93.56 477 LEU A O 1
ATOM 3780 N N . TYR A 1 478 ? 8.014 12.669 13.833 1.00 96.19 478 TYR A N 1
ATOM 3781 C CA . TYR A 1 478 ? 7.885 11.556 12.882 1.00 96.19 478 TYR A CA 1
ATOM 3782 C C . TYR A 1 478 ? 6.448 11.031 12.729 1.00 96.19 478 TYR A C 1
ATOM 3784 O O . TYR A 1 478 ? 5.915 10.994 11.621 1.00 96.19 478 TYR A O 1
ATOM 3792 N N . TYR A 1 479 ? 5.783 10.694 13.840 1.00 95.38 479 TYR A N 1
ATOM 3793 C CA . TYR A 1 479 ? 4.413 10.171 13.806 1.00 95.38 479 TYR A CA 1
ATOM 3794 C C . TYR A 1 479 ? 3.439 11.148 13.123 1.00 95.38 479 TYR A C 1
ATOM 3796 O O . TYR A 1 479 ? 2.603 10.749 12.314 1.00 95.38 479 TYR A O 1
ATOM 3804 N N . GLU A 1 480 ? 3.552 12.444 13.420 1.00 95.00 480 GLU A N 1
ATOM 3805 C CA . GLU A 1 480 ? 2.693 13.463 12.815 1.00 95.00 480 GLU A CA 1
ATOM 3806 C C . GLU A 1 480 ? 3.038 13.710 11.346 1.00 95.00 480 GLU A C 1
ATOM 3808 O O . GLU A 1 480 ? 2.119 13.889 10.552 1.00 95.00 480 GLU A O 1
ATOM 3813 N N . ASN A 1 481 ? 4.312 13.638 10.949 1.00 96.38 481 ASN A N 1
ATOM 3814 C CA . ASN A 1 481 ? 4.714 13.727 9.545 1.00 96.38 481 ASN A CA 1
ATOM 3815 C C . ASN A 1 481 ? 4.070 12.623 8.701 1.00 96.38 481 ASN A C 1
ATOM 3817 O O . ASN A 1 481 ? 3.595 12.904 7.599 1.00 96.38 481 ASN A O 1
ATOM 3821 N N . VAL A 1 482 ? 4.017 11.391 9.222 1.00 95.00 482 VAL A N 1
ATOM 3822 C CA . VAL A 1 482 ? 3.354 10.260 8.552 1.00 95.00 482 VAL A CA 1
ATOM 3823 C C . VAL A 1 482 ? 1.855 10.542 8.423 1.00 95.00 482 VAL A C 1
ATOM 3825 O O . VAL A 1 482 ? 1.275 10.414 7.348 1.00 95.00 482 VAL A O 1
ATOM 3828 N N . MET A 1 483 ? 1.202 10.984 9.501 1.00 92.69 483 MET A N 1
ATOM 3829 C CA . MET A 1 483 ? -0.238 11.275 9.483 1.00 92.69 483 MET A CA 1
ATOM 3830 C C . MET A 1 483 ? -0.594 12.446 8.556 1.00 92.69 483 MET A C 1
ATOM 3832 O O . MET A 1 483 ? -1.602 12.391 7.849 1.00 92.69 483 MET A O 1
ATOM 3836 N N . GLN A 1 484 ? 0.233 13.493 8.524 1.00 93.62 484 GLN A N 1
ATOM 3837 C CA . GLN A 1 484 ? 0.082 14.609 7.591 1.00 93.62 484 GLN A CA 1
ATOM 3838 C C . GLN A 1 484 ? 0.258 14.149 6.147 1.00 93.62 484 GLN A C 1
ATOM 3840 O O . GLN A 1 484 ? -0.525 14.561 5.289 1.00 93.62 484 GLN A O 1
ATOM 3845 N N . PHE A 1 485 ? 1.227 13.266 5.891 1.00 93.81 485 PHE A N 1
ATOM 3846 C CA . PHE A 1 485 ? 1.440 12.705 4.566 1.00 93.81 485 PHE A CA 1
ATOM 3847 C C . PHE A 1 485 ? 0.228 11.897 4.098 1.00 93.81 485 PHE A C 1
ATOM 3849 O O . PHE A 1 485 ? -0.248 12.105 2.986 1.00 93.81 485 PHE A O 1
ATOM 3856 N N . LEU A 1 486 ? -0.327 11.029 4.948 1.00 91.19 486 LEU A N 1
ATOM 3857 C CA . LEU A 1 486 ? -1.509 10.234 4.603 1.00 91.19 486 LEU A CA 1
ATOM 3858 C C . LEU A 1 486 ? -2.702 11.121 4.211 1.00 91.19 486 LEU A C 1
ATOM 3860 O O . LEU A 1 486 ? -3.362 10.852 3.209 1.00 91.19 486 LEU A O 1
ATOM 3864 N N . ASN A 1 487 ? -2.933 12.211 4.947 1.00 91.31 487 ASN A N 1
ATOM 3865 C CA . ASN A 1 487 ? -3.982 13.183 4.626 1.00 91.31 487 ASN A CA 1
ATOM 3866 C C . ASN A 1 487 ? -3.682 13.985 3.353 1.00 91.31 487 ASN A C 1
ATOM 3868 O O . ASN A 1 487 ? -4.591 14.261 2.573 1.00 91.31 487 ASN A O 1
ATOM 3872 N N . PHE A 1 488 ? -2.420 14.332 3.104 1.00 91.94 488 PHE A N 1
ATOM 3873 C CA . PHE A 1 488 ? -2.001 14.933 1.840 1.00 91.94 488 PHE A CA 1
ATOM 3874 C C . PHE A 1 488 ? -2.237 13.981 0.650 1.00 91.94 488 PHE A C 1
ATOM 3876 O O . PHE A 1 488 ? -2.857 14.378 -0.336 1.00 91.94 488 PHE A O 1
ATOM 3883 N N . SER A 1 489 ? -1.816 12.721 0.768 1.00 89.81 489 SER A N 1
ATOM 3884 C CA . SER A 1 489 ? -1.961 11.690 -0.265 1.00 89.81 489 SER A CA 1
ATOM 3885 C C . SER A 1 489 ? -3.432 11.410 -0.590 1.00 89.81 489 SER A C 1
ATOM 3887 O O . SER A 1 489 ? -3.828 11.426 -1.755 1.00 89.81 489 SER A O 1
ATOM 3889 N N . ALA A 1 490 ? -4.280 11.276 0.434 1.00 88.38 490 ALA A N 1
ATOM 3890 C CA . ALA A 1 490 ? -5.715 11.083 0.245 1.00 88.38 490 ALA A CA 1
ATOM 3891 C C . ALA A 1 490 ? -6.388 12.266 -0.469 1.00 88.38 490 ALA A C 1
ATOM 3893 O O . ALA A 1 490 ? -7.223 12.060 -1.347 1.00 88.38 490 ALA A O 1
ATOM 3894 N N . ARG A 1 491 ? -5.995 13.509 -0.156 1.00 88.62 491 ARG A N 1
ATOM 3895 C CA . ARG A 1 491 ? -6.490 14.697 -0.874 1.00 88.62 491 ARG A CA 1
ATOM 3896 C C . ARG A 1 491 ? -6.053 14.709 -2.331 1.00 88.62 491 ARG A C 1
ATOM 3898 O O . ARG A 1 491 ? -6.853 15.061 -3.192 1.00 88.62 491 ARG A O 1
ATOM 3905 N N . LEU A 1 492 ? -4.806 14.325 -2.609 1.00 88.06 492 LEU A N 1
ATOM 3906 C CA . LEU A 1 492 ? -4.302 14.234 -3.977 1.00 88.06 492 LEU A CA 1
ATOM 3907 C C . LEU A 1 492 ? -5.090 13.194 -4.784 1.00 88.06 492 LEU A C 1
ATOM 3909 O O . LEU A 1 492 ? -5.455 13.474 -5.924 1.00 88.06 492 LEU A O 1
ATOM 3913 N N . ALA A 1 493 ? -5.392 12.039 -4.182 1.00 87.06 493 ALA A N 1
ATOM 3914 C CA . ALA A 1 493 ? -6.229 11.002 -4.784 1.00 87.06 493 ALA A CA 1
ATOM 3915 C C . ALA A 1 493 ? -7.671 11.490 -5.019 1.00 87.06 493 ALA A C 1
ATOM 3917 O O . ALA A 1 493 ? -8.194 11.351 -6.123 1.00 87.06 493 ALA A O 1
ATOM 3918 N N . ALA A 1 494 ? -8.291 12.142 -4.030 1.00 89.81 494 ALA A N 1
ATOM 3919 C CA . ALA A 1 494 ? -9.637 12.704 -4.159 1.00 89.81 494 ALA A CA 1
ATOM 3920 C C . ALA A 1 494 ? -9.727 13.766 -5.273 1.00 89.81 494 ALA A C 1
ATOM 3922 O O . ALA A 1 494 ? -10.665 13.762 -6.069 1.00 89.81 494 ALA A O 1
ATOM 3923 N N . ASP A 1 495 ? -8.719 14.632 -5.395 1.00 90.06 495 ASP A N 1
ATOM 3924 C CA . ASP A 1 495 ? -8.620 15.651 -6.447 1.00 90.06 495 ASP A CA 1
ATOM 3925 C C . ASP A 1 495 ? -8.493 15.047 -7.865 1.00 90.06 495 ASP A C 1
ATOM 3927 O O . ASP A 1 495 ? -8.864 15.694 -8.850 1.00 90.06 495 ASP A O 1
ATOM 3931 N N . GLN A 1 496 ? -8.064 13.782 -7.998 1.00 90.00 496 GLN A N 1
ATOM 3932 C CA . GLN A 1 496 ? -8.089 13.081 -9.289 1.00 90.00 496 GLN A CA 1
ATOM 3933 C C . GLN A 1 496 ? -9.502 12.718 -9.753 1.00 90.00 496 GLN A C 1
ATOM 3935 O O . GLN A 1 496 ? -9.702 12.526 -10.952 1.00 90.00 496 GLN A O 1
ATOM 3940 N N . LEU A 1 497 ? -10.499 12.654 -8.864 1.00 92.38 497 LEU A N 1
ATOM 3941 C CA . LEU A 1 497 ? -11.835 12.144 -9.197 1.00 92.38 497 LEU A CA 1
ATOM 3942 C C . 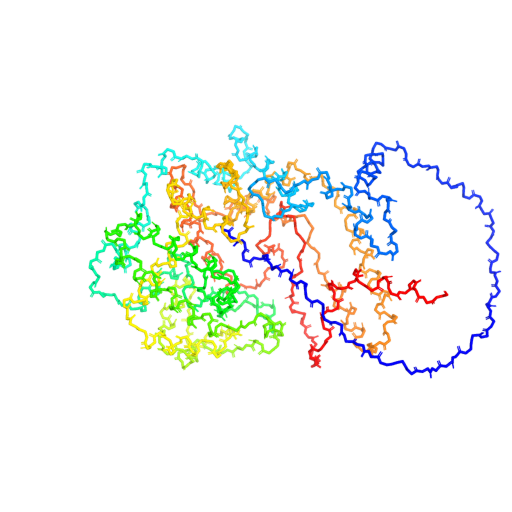LEU A 1 497 ? -12.511 12.919 -10.339 1.00 92.38 497 LEU A C 1
ATOM 3944 O O . LEU A 1 497 ? -13.244 12.345 -11.141 1.00 92.38 497 LEU A O 1
ATOM 3948 N N . ARG A 1 498 ? -12.255 14.228 -10.439 1.00 93.44 498 ARG A N 1
ATOM 3949 C CA . ARG A 1 498 ? -12.804 15.103 -11.493 1.00 93.44 498 ARG A CA 1
ATOM 3950 C C . ARG A 1 498 ? -11.811 15.407 -12.614 1.00 93.44 498 ARG A C 1
ATOM 3952 O O . ARG A 1 498 ? -12.107 16.220 -13.487 1.00 93.44 498 ARG A O 1
ATOM 3959 N N . LYS A 1 499 ? -10.639 14.771 -12.600 1.00 91.12 499 LYS A N 1
ATOM 3960 C CA . LYS A 1 499 ? -9.579 14.956 -13.595 1.00 91.12 499 LYS A CA 1
ATOM 3961 C C . LYS A 1 499 ? -9.475 13.717 -14.483 1.00 91.12 499 LYS A C 1
ATOM 3963 O O . LYS A 1 499 ? -9.729 12.607 -14.015 1.00 91.12 499 LYS A O 1
ATOM 3968 N N . PRO A 1 500 ? -9.113 13.874 -15.765 1.00 88.56 500 PRO A N 1
ATOM 3969 C CA . PRO A 1 500 ? -8.801 12.726 -16.601 1.00 88.56 500 PRO A CA 1
ATOM 3970 C C . PRO A 1 500 ? -7.560 11.999 -16.050 1.00 88.56 500 PRO A C 1
ATOM 3972 O O . PRO A 1 500 ? -6.633 12.665 -15.579 1.00 88.56 500 PRO A O 1
ATOM 3975 N N . PRO A 1 501 ? -7.494 10.657 -16.128 1.00 84.94 501 PRO A N 1
ATOM 3976 C CA . PRO A 1 501 ? -6.300 9.915 -15.745 1.00 84.94 501 PRO A CA 1
ATOM 3977 C C . PRO A 1 501 ? -5.071 10.387 -16.533 1.00 84.94 501 PRO A C 1
ATOM 3979 O O . PRO A 1 501 ? -5.094 10.435 -17.766 1.00 84.94 501 PRO A O 1
ATOM 3982 N N . ASN A 1 502 ? -3.986 10.718 -15.829 1.00 76.69 502 ASN A N 1
ATOM 3983 C CA . ASN A 1 502 ? -2.733 11.111 -16.466 1.00 76.69 502 ASN A CA 1
ATOM 3984 C C . ASN A 1 502 ? -1.930 9.870 -16.890 1.00 76.69 502 ASN A C 1
ATOM 3986 O O . ASN A 1 502 ? -1.627 9.011 -16.061 1.00 76.69 502 ASN A O 1
ATOM 3990 N N . ARG A 1 503 ? -1.565 9.791 -18.175 1.00 69.50 503 ARG A N 1
ATOM 3991 C CA . ARG A 1 503 ? -0.756 8.698 -18.742 1.00 69.50 503 ARG A CA 1
ATOM 3992 C C . ARG A 1 503 ? 0.733 8.812 -18.401 1.00 69.50 503 ARG A C 1
ATOM 3994 O O . ARG A 1 503 ? 1.425 7.807 -18.487 1.00 69.50 503 ARG A O 1
ATOM 4001 N N . ASP A 1 504 ? 1.187 9.990 -17.975 1.00 63.97 504 ASP A N 1
ATOM 4002 C CA . ASP A 1 504 ? 2.583 10.251 -17.601 1.00 63.97 504 ASP A CA 1
ATOM 4003 C C . ASP A 1 504 ? 2.857 9.994 -16.105 1.00 63.97 504 ASP A C 1
ATOM 4005 O O . ASP A 1 504 ? 4.002 10.048 -15.647 1.00 63.97 504 ASP A O 1
ATOM 4009 N N . HIS A 1 505 ? 1.815 9.706 -15.314 1.00 64.62 505 HIS A N 1
ATOM 4010 C CA . HIS A 1 505 ? 1.958 9.376 -13.897 1.00 64.62 505 HIS A CA 1
ATOM 4011 C C . HIS A 1 505 ? 2.312 7.899 -13.709 1.00 64.62 505 HIS A C 1
ATOM 4013 O O . HIS A 1 505 ? 1.551 7.003 -14.076 1.00 64.62 505 HIS A O 1
ATOM 4019 N N . HIS A 1 506 ? 3.447 7.653 -13.060 1.00 57.38 506 HIS A N 1
ATOM 4020 C CA . HIS A 1 506 ? 3.818 6.325 -12.585 1.00 57.38 506 HIS A CA 1
ATOM 4021 C C . HIS A 1 506 ? 2.981 6.034 -11.330 1.00 57.38 506 HIS A C 1
ATOM 4023 O O . HIS A 1 506 ? 3.038 6.786 -10.359 1.00 57.38 506 HIS A O 1
ATOM 4029 N N . LYS A 1 507 ? 2.120 5.010 -11.352 1.00 60.31 507 LYS A N 1
ATOM 4030 C CA . LYS A 1 507 ? 1.192 4.744 -10.239 1.00 60.31 507 LYS A CA 1
ATOM 4031 C C . LYS A 1 507 ? 1.880 3.940 -9.139 1.00 60.31 507 LYS A C 1
ATOM 4033 O O . LYS A 1 507 ? 1.975 2.726 -9.270 1.00 60.31 507 LYS A O 1
ATOM 4038 N N . GLY A 1 508 ? 2.322 4.607 -8.074 1.00 54.38 508 GLY A N 1
ATOM 4039 C CA . GLY A 1 508 ? 2.863 3.937 -6.883 1.00 54.38 508 GLY A CA 1
ATOM 4040 C C . GLY A 1 508 ? 4.177 3.184 -7.109 1.00 54.38 508 GLY A C 1
ATOM 4041 O O . GLY A 1 508 ? 4.521 2.345 -6.290 1.00 54.38 508 GLY A O 1
ATOM 4042 N N . PHE A 1 509 ? 4.877 3.479 -8.210 1.00 67.62 509 PHE A N 1
ATOM 4043 C CA . PHE A 1 509 ? 6.231 3.002 -8.482 1.00 67.62 509 PHE A CA 1
ATOM 4044 C C . PHE A 1 509 ? 7.128 4.200 -8.748 1.00 67.62 509 PHE A C 1
ATOM 4046 O O . PHE A 1 509 ? 6.773 5.104 -9.516 1.00 67.62 509 PHE A O 1
ATOM 4053 N N . PHE A 1 510 ? 8.287 4.190 -8.114 1.00 74.44 510 PHE A N 1
ATOM 4054 C CA . PHE A 1 510 ? 9.271 5.250 -8.153 1.00 74.44 510 PHE A CA 1
ATOM 4055 C C . PHE A 1 510 ? 10.502 4.820 -8.964 1.00 74.44 510 PHE A C 1
ATOM 4057 O O . PHE A 1 510 ? 10.744 3.629 -9.150 1.00 74.44 510 PHE A O 1
ATOM 4064 N N . PRO A 1 511 ? 11.310 5.768 -9.469 1.00 71.06 511 PRO A N 1
ATOM 4065 C CA . PRO A 1 511 ? 12.440 5.462 -10.356 1.00 71.06 511 PRO A CA 1
ATOM 4066 C C . PRO A 1 511 ? 13.491 4.491 -9.803 1.00 71.06 511 PRO A C 1
ATOM 4068 O O . PRO A 1 511 ? 14.240 3.887 -10.566 1.00 71.06 511 PRO A O 1
ATOM 4071 N N . HIS A 1 512 ? 13.598 4.372 -8.481 1.00 77.31 512 HIS A N 1
ATOM 4072 C CA . HIS A 1 512 ? 14.543 3.481 -7.805 1.00 77.31 512 HIS A CA 1
ATOM 4073 C C . HIS A 1 512 ? 13.931 2.122 -7.427 1.00 77.31 512 HIS A C 1
ATOM 4075 O O . HIS A 1 512 ? 14.653 1.277 -6.883 1.00 77.31 512 HIS A O 1
ATOM 4081 N N . ASP A 1 513 ? 12.649 1.893 -7.728 1.00 70.25 513 ASP A N 1
ATOM 4082 C CA . ASP A 1 513 ? 11.991 0.603 -7.537 1.00 70.25 513 ASP A CA 1
ATOM 4083 C C . ASP A 1 513 ? 12.460 -0.404 -8.586 1.00 70.25 513 ASP A C 1
ATOM 4085 O O . ASP A 1 513 ? 12.433 -0.164 -9.793 1.00 70.25 513 ASP A O 1
ATOM 4089 N N . TRP A 1 514 ? 12.855 -1.590 -8.126 1.00 70.44 514 TRP A N 1
ATOM 4090 C CA . TRP A 1 514 ? 13.327 -2.668 -8.995 1.00 70.44 514 TRP A CA 1
ATOM 4091 C C . TRP A 1 514 ? 12.194 -3.588 -9.439 1.00 70.44 514 TRP A C 1
ATOM 4093 O O . TRP A 1 514 ? 12.135 -4.767 -9.081 1.00 70.44 514 TRP A O 1
ATOM 4103 N N . VAL A 1 515 ? 11.287 -3.031 -10.240 1.00 65.31 515 VAL A N 1
ATOM 4104 C CA . VAL A 1 515 ? 10.140 -3.737 -10.817 1.00 65.31 515 VAL A CA 1
ATOM 4105 C C . VAL A 1 515 ? 9.735 -3.112 -12.154 1.00 65.31 515 VAL A C 1
ATOM 4107 O O . VAL A 1 515 ? 9.915 -1.921 -12.380 1.00 65.31 515 VAL A O 1
ATOM 4110 N N . ALA A 1 516 ? 9.175 -3.921 -13.052 1.00 75.25 516 ALA A N 1
ATOM 4111 C CA . ALA A 1 516 ? 8.527 -3.449 -14.271 1.00 75.25 516 ALA A CA 1
ATOM 4112 C C . ALA A 1 516 ? 7.044 -3.820 -14.220 1.00 75.25 516 ALA A C 1
ATOM 4114 O O . ALA A 1 516 ? 6.694 -4.951 -13.875 1.00 75.25 516 ALA A O 1
ATOM 4115 N N . VAL A 1 517 ? 6.172 -2.869 -14.555 1.00 72.19 517 VAL A N 1
ATOM 4116 C CA . VAL A 1 517 ? 4.723 -3.009 -14.373 1.00 72.19 517 VAL A CA 1
ATOM 4117 C C . VAL A 1 517 ? 3.986 -2.597 -15.635 1.00 72.19 517 VAL A C 1
ATOM 4119 O O . VAL A 1 517 ? 4.340 -1.626 -16.300 1.00 72.19 517 VAL A O 1
ATOM 4122 N N . ARG A 1 518 ? 2.923 -3.337 -15.955 1.00 76.06 518 ARG A N 1
ATOM 4123 C CA . ARG A 1 518 ? 1.981 -2.998 -17.019 1.00 76.06 518 ARG A CA 1
ATOM 4124 C C . ARG A 1 518 ? 0.666 -2.555 -16.399 1.00 76.06 518 ARG A C 1
ATOM 4126 O O . ARG A 1 518 ? 0.014 -3.339 -15.717 1.00 76.06 518 ARG A O 1
ATOM 4133 N N . PHE A 1 519 ? 0.231 -1.343 -16.725 1.00 67.06 519 PHE A N 1
ATOM 4134 C CA . PHE A 1 519 ? -1.101 -0.868 -16.366 1.00 67.06 519 PHE A CA 1
ATOM 4135 C C . PHE A 1 519 ? -2.100 -1.192 -17.485 1.00 67.06 519 PHE A C 1
ATOM 4137 O O . PHE A 1 519 ? -1.907 -0.739 -18.619 1.00 67.06 519 PHE A O 1
ATOM 4144 N N . PRO A 1 520 ? -3.169 -1.963 -17.217 1.00 63.53 520 PRO A N 1
ATOM 4145 C CA . PRO A 1 520 ? -4.254 -2.129 -18.172 1.00 63.53 520 PRO A CA 1
ATOM 4146 C C . PRO A 1 520 ? -5.052 -0.817 -18.246 1.00 63.53 520 PRO A C 1
ATOM 4148 O O . PRO A 1 520 ? -5.922 -0.544 -17.431 1.00 63.53 520 PRO A O 1
ATOM 4151 N N . GLY A 1 521 ? -4.718 0.043 -19.208 1.00 55.25 521 GLY A N 1
ATOM 4152 C CA . GLY A 1 521 ? -5.574 1.155 -19.617 1.00 55.25 521 GLY A CA 1
ATOM 4153 C C . GLY A 1 521 ? -6.528 0.686 -20.712 1.00 55.25 521 GLY A C 1
ATOM 4154 O O . GLY A 1 521 ? -6.095 0.049 -21.674 1.00 55.25 521 GLY A O 1
ATOM 4155 N N . CYS A 1 522 ? -7.822 0.975 -20.579 1.00 40.00 522 CYS A N 1
ATOM 4156 C CA . CYS A 1 522 ? -8.803 0.604 -21.591 1.00 40.00 522 CYS A CA 1
ATOM 4157 C C . CYS A 1 522 ? -8.547 1.392 -22.890 1.00 40.00 522 CYS A C 1
ATOM 4159 O O . CYS A 1 522 ? -8.544 2.626 -22.894 1.00 40.00 522 CYS A O 1
ATOM 4161 N N . LEU A 1 523 ? -8.317 0.686 -23.998 1.00 33.34 523 LEU A N 1
ATOM 4162 C CA . LEU A 1 523 ? -8.286 1.287 -25.330 1.00 33.34 523 LEU A CA 1
ATOM 4163 C C . LEU A 1 523 ? -9.726 1.593 -25.755 1.00 33.34 523 LEU A C 1
ATOM 4165 O O . LEU A 1 523 ? -10.600 0.730 -25.686 1.00 33.34 523 LEU A O 1
ATOM 4169 N N . LYS A 1 524 ? -9.986 2.836 -26.177 1.00 28.52 524 LYS A N 1
ATOM 4170 C CA . LYS A 1 524 ? -11.282 3.229 -26.745 1.00 28.52 524 LYS A CA 1
ATOM 4171 C C . LYS A 1 524 ? -11.605 2.337 -27.949 1.00 28.52 524 LYS A C 1
ATOM 4173 O O . LYS A 1 524 ? -10.794 2.237 -28.858 1.00 28.52 524 LYS A O 1
ATOM 4178 N N . HIS A 1 525 ? -12.836 1.819 -27.962 1.00 27.66 525 HIS A N 1
ATOM 4179 C CA . HIS A 1 525 ? -13.487 1.090 -29.057 1.00 27.66 525 HIS A CA 1
ATOM 4180 C C . HIS A 1 525 ? -12.874 -0.266 -29.428 1.00 27.66 525 HIS A C 1
ATOM 4182 O O . HIS A 1 525 ? -12.081 -0.367 -30.353 1.00 27.66 525 HIS A O 1
ATOM 4188 N N . SER A 1 526 ? -13.366 -1.334 -28.796 1.00 25.00 526 SER A N 1
ATOM 4189 C CA . SER A 1 526 ? -13.598 -2.632 -29.451 1.00 25.00 526 SER A CA 1
ATOM 4190 C C . SER A 1 526 ? -14.643 -3.408 -28.645 1.00 25.00 526 SER A C 1
ATOM 4192 O O . SER A 1 526 ? -14.329 -4.053 -27.650 1.00 25.00 526 SER A O 1
ATOM 4194 N N . LEU A 1 527 ? -15.910 -3.295 -29.048 1.00 24.92 527 LEU A N 1
ATOM 4195 C CA . LEU A 1 527 ? -16.986 -4.194 -28.631 1.00 24.92 527 LEU A CA 1
ATOM 4196 C C . LEU A 1 527 ? -16.732 -5.563 -29.271 1.00 24.92 527 LEU A C 1
ATOM 4198 O O . LEU A 1 527 ? -17.250 -5.838 -30.346 1.00 24.92 527 LEU A O 1
ATOM 4202 N N . LEU A 1 528 ? -15.938 -6.414 -28.628 1.00 23.81 528 LEU A N 1
ATOM 4203 C CA . LEU A 1 528 ? -15.913 -7.842 -28.929 1.00 23.81 528 LEU A CA 1
ATOM 4204 C C . LEU A 1 528 ? -15.905 -8.597 -27.603 1.00 23.81 528 LEU A C 1
ATOM 4206 O O . LEU A 1 528 ? -14.951 -8.535 -26.835 1.00 23.81 528 LEU A O 1
ATOM 4210 N N . THR A 1 529 ? -17.019 -9.270 -27.326 1.00 22.92 529 THR A N 1
ATOM 4211 C CA . THR A 1 529 ? -17.199 -10.195 -26.207 1.00 22.92 529 THR A CA 1
ATOM 4212 C C . THR A 1 529 ? -16.138 -11.292 -26.273 1.00 22.92 529 THR A C 1
ATOM 4214 O O . THR A 1 529 ? -16.237 -12.192 -27.110 1.00 22.92 529 THR A O 1
ATOM 4217 N N . PHE A 1 530 ? -15.136 -11.240 -25.397 1.00 23.70 530 PHE A N 1
ATOM 4218 C CA . PHE A 1 530 ? -14.162 -12.315 -25.233 1.00 23.70 530 PHE A CA 1
ATOM 4219 C C . PHE A 1 530 ? -14.624 -13.254 -24.118 1.00 23.70 530 PHE A C 1
ATOM 4221 O O . PHE A 1 530 ? -14.803 -12.848 -22.977 1.00 23.70 530 PHE A O 1
ATOM 4228 N N . ARG A 1 531 ? -14.817 -14.541 -24.437 1.00 21.64 531 ARG A N 1
ATOM 4229 C CA . ARG A 1 531 ? -15.030 -15.569 -23.407 1.00 21.64 531 ARG A CA 1
ATOM 4230 C C . ARG A 1 531 ? -13.740 -15.746 -22.577 1.00 21.64 531 ARG A C 1
ATOM 4232 O O . ARG A 1 531 ? -12.666 -15.815 -23.177 1.00 21.64 531 ARG A O 1
ATOM 4239 N N . PRO A 1 532 ? -13.800 -15.909 -21.241 1.00 23.45 532 PRO A N 1
ATOM 4240 C CA . PRO A 1 532 ? -12.691 -15.550 -20.342 1.00 23.45 532 PRO A CA 1
ATOM 4241 C C . PRO A 1 532 ? -11.535 -16.559 -20.217 1.00 23.45 532 PRO A C 1
ATOM 4243 O O . PRO A 1 532 ? -10.755 -16.494 -19.272 1.00 23.45 532 PRO A O 1
ATOM 4246 N N . HIS A 1 533 ? -11.376 -17.525 -21.123 1.00 23.61 533 HIS A N 1
ATOM 4247 C CA . HIS A 1 533 ? -10.488 -18.669 -20.856 1.00 23.61 533 HIS A CA 1
ATOM 4248 C C . HIS A 1 533 ? -9.019 -18.534 -21.291 1.00 23.61 533 HIS A C 1
ATOM 4250 O O . HIS A 1 533 ? -8.269 -19.483 -21.086 1.00 23.61 533 HIS A O 1
ATOM 4256 N N . LEU A 1 534 ? -8.559 -17.412 -21.862 1.00 26.81 534 LEU A N 1
ATOM 4257 C CA . LEU A 1 534 ? -7.276 -17.421 -22.598 1.00 26.81 534 LEU A CA 1
ATOM 4258 C C . LEU A 1 534 ? -6.259 -16.303 -22.299 1.00 26.81 534 LEU A C 1
ATOM 4260 O O . LEU A 1 534 ? -5.232 -16.244 -22.966 1.00 26.81 534 LEU A O 1
ATOM 4264 N N . TRP A 1 535 ? -6.438 -15.478 -21.261 1.00 22.86 535 TRP A N 1
ATOM 4265 C CA . TRP A 1 535 ? -5.439 -14.447 -20.896 1.00 22.86 535 TRP A CA 1
ATOM 4266 C C . TRP A 1 535 ? -4.395 -14.866 -19.841 1.00 22.86 535 TRP A C 1
ATOM 4268 O O . TRP A 1 535 ? -3.576 -14.051 -19.424 1.00 22.86 535 TRP A O 1
ATOM 4278 N N . LEU A 1 536 ? -4.344 -16.144 -19.449 1.00 24.61 536 LEU A N 1
ATOM 4279 C CA . LEU A 1 536 ? -3.349 -16.657 -18.490 1.00 24.61 536 LEU A CA 1
ATOM 4280 C C . LEU A 1 536 ? -1.962 -16.978 -19.090 1.00 24.61 536 LEU A C 1
ATOM 4282 O O . LEU A 1 536 ? -1.065 -17.378 -18.357 1.00 24.61 536 LEU A O 1
ATOM 4286 N N . ALA A 1 537 ? -1.732 -16.763 -20.386 1.00 23.45 537 ALA A N 1
ATOM 4287 C CA . ALA A 1 537 ? -0.539 -17.285 -21.064 1.00 23.45 537 ALA A CA 1
ATOM 4288 C C . ALA A 1 537 ? 0.708 -16.369 -21.082 1.00 23.45 537 ALA A C 1
ATOM 4290 O O . ALA A 1 537 ? 1.694 -16.713 -21.727 1.00 23.45 537 ALA A O 1
ATOM 4291 N N . SER A 1 538 ? 0.731 -15.222 -20.393 1.00 24.14 538 SER A N 1
ATOM 4292 C CA . SER A 1 538 ? 1.887 -14.295 -20.467 1.00 24.14 538 SER A CA 1
ATOM 4293 C C . SER A 1 538 ? 2.820 -14.301 -19.249 1.00 24.14 538 SER A C 1
ATOM 4295 O O . SER A 1 538 ? 3.733 -13.485 -19.185 1.00 24.14 538 SER A O 1
ATOM 4297 N N . LEU A 1 539 ? 2.653 -15.251 -18.322 1.00 24.50 539 LEU A N 1
ATOM 4298 C CA . LEU A 1 539 ? 3.631 -15.554 -17.261 1.00 24.50 539 LEU A CA 1
ATOM 4299 C C . LEU A 1 539 ? 4.181 -16.996 -17.329 1.00 24.50 539 LEU A C 1
ATOM 4301 O O . LEU A 1 539 ? 4.977 -17.387 -16.483 1.00 24.50 539 LEU A O 1
ATOM 4305 N N . GLU A 1 540 ? 3.844 -17.766 -18.371 1.00 24.38 540 GLU A N 1
ATOM 4306 C CA . GLU A 1 540 ? 4.297 -19.158 -18.567 1.00 24.38 540 GLU A CA 1
ATOM 4307 C C . GLU A 1 540 ? 5.215 -19.358 -19.792 1.00 24.38 540 GLU A C 1
ATOM 4309 O O . GLU A 1 540 ? 5.337 -20.459 -20.324 1.00 24.38 540 GLU A O 1
ATOM 4314 N N . VAL A 1 541 ? 5.940 -18.328 -20.239 1.00 25.50 541 VAL A N 1
ATOM 4315 C CA . VAL A 1 541 ? 6.884 -18.480 -21.371 1.00 25.50 541 VAL A CA 1
ATOM 4316 C C . VAL A 1 541 ? 8.189 -19.197 -20.968 1.00 25.50 541 VAL A C 1
ATOM 4318 O O . VAL A 1 541 ? 8.920 -19.681 -21.825 1.00 25.50 541 VAL A O 1
ATOM 4321 N N . VAL A 1 542 ? 8.456 -19.396 -19.671 1.00 26.38 542 VAL A N 1
ATOM 4322 C CA . VAL A 1 542 ? 9.663 -20.113 -19.201 1.00 26.38 542 VAL A CA 1
ATOM 4323 C C . VAL A 1 542 ? 9.452 -21.635 -19.067 1.00 26.38 542 VAL A C 1
ATOM 4325 O O . VAL A 1 542 ? 10.423 -22.381 -19.016 1.00 26.38 542 VAL A O 1
ATOM 4328 N N . SER A 1 543 ? 8.213 -22.148 -19.095 1.00 27.66 543 SER A N 1
ATOM 4329 C CA . SER A 1 543 ? 7.956 -23.594 -18.913 1.00 27.66 543 SER A CA 1
ATOM 4330 C C . SER A 1 543 ? 7.758 -24.383 -20.219 1.00 27.66 543 SER A C 1
ATOM 4332 O O . SER A 1 543 ? 7.883 -25.608 -20.226 1.00 27.66 543 SER A O 1
ATOM 4334 N N . TYR A 1 544 ? 7.518 -23.720 -21.357 1.00 24.92 544 TYR A N 1
ATOM 4335 C CA . TYR A 1 544 ? 7.201 -24.419 -22.614 1.00 24.92 544 TYR A CA 1
ATOM 4336 C C . TYR A 1 544 ? 8.425 -24.778 -23.484 1.00 24.92 544 TYR A C 1
ATOM 4338 O O . TYR A 1 544 ? 8.319 -25.617 -24.378 1.00 24.92 544 TYR A O 1
ATOM 4346 N N . ILE A 1 545 ? 9.612 -24.228 -23.199 1.00 30.09 545 ILE A N 1
ATOM 4347 C CA . ILE A 1 545 ? 10.841 -24.520 -23.968 1.00 30.09 545 ILE A CA 1
ATOM 4348 C C . ILE A 1 545 ? 11.447 -25.895 -23.597 1.00 30.09 545 ILE A C 1
ATOM 4350 O O . ILE A 1 545 ? 12.129 -26.509 -24.411 1.00 30.09 545 ILE A O 1
ATOM 4354 N N . GLY A 1 546 ? 11.116 -26.458 -22.427 1.00 30.92 546 GLY A N 1
ATOM 4355 C CA . GLY A 1 546 ? 11.635 -27.762 -21.979 1.00 30.92 546 GLY A CA 1
ATOM 4356 C C . GLY A 1 546 ? 10.962 -29.003 -22.590 1.00 30.92 546 GLY A C 1
ATOM 4357 O O . GLY A 1 546 ? 11.490 -30.104 -22.461 1.00 30.92 546 GLY A O 1
ATOM 4358 N N . LYS A 1 547 ? 9.810 -28.871 -23.266 1.00 29.42 547 LYS A N 1
ATOM 4359 C CA . LYS A 1 547 ? 9.059 -30.023 -23.821 1.00 29.42 547 LYS A CA 1
ATOM 4360 C C . LYS A 1 547 ? 9.185 -30.222 -25.333 1.00 29.42 547 LYS A C 1
ATOM 4362 O O . LYS A 1 547 ? 8.725 -31.242 -25.831 1.00 29.42 547 LYS A O 1
ATOM 4367 N N . LEU A 1 548 ? 9.862 -29.322 -26.047 1.00 29.94 548 LEU A N 1
ATOM 4368 C CA . LEU A 1 548 ? 10.154 -29.473 -27.482 1.00 29.94 548 LEU A CA 1
ATOM 4369 C C . LEU A 1 548 ? 11.536 -30.097 -27.773 1.00 29.94 548 LEU A C 1
ATOM 4371 O O . LEU A 1 548 ? 11.894 -30.241 -28.935 1.00 29.94 548 LEU A O 1
ATOM 4375 N N . ILE A 1 549 ? 12.292 -30.512 -26.744 1.00 36.84 549 ILE A N 1
ATOM 4376 C CA . ILE A 1 549 ? 13.634 -31.123 -26.893 1.00 36.84 549 ILE A CA 1
ATOM 4377 C C . ILE A 1 549 ? 13.641 -32.649 -26.620 1.00 36.84 549 ILE A C 1
ATOM 4379 O O . ILE A 1 549 ? 14.616 -33.326 -26.926 1.00 36.84 549 ILE A O 1
ATOM 4383 N N . LYS A 1 550 ? 12.536 -33.253 -26.153 1.00 31.31 550 LYS A N 1
ATOM 4384 C CA . LYS A 1 550 ? 12.371 -34.727 -26.072 1.00 31.31 550 LYS A CA 1
ATOM 4385 C C . LYS A 1 550 ? 11.327 -35.218 -27.081 1.00 31.31 550 LYS A C 1
ATOM 4387 O O . LYS A 1 550 ? 10.255 -35.684 -26.709 1.00 31.31 550 LYS A O 1
ATOM 4392 N N . GLY A 1 551 ? 11.647 -35.067 -28.363 1.00 37.38 551 GLY A N 1
ATOM 4393 C CA . GLY A 1 551 ? 10.813 -35.485 -29.491 1.00 37.38 551 GLY A CA 1
ATOM 4394 C C . GLY A 1 551 ? 11.534 -35.321 -30.826 1.00 37.38 551 GLY A C 1
ATOM 4395 O O . GLY A 1 551 ? 11.009 -34.670 -31.725 1.00 37.38 551 GLY A O 1
ATOM 4396 N N . GLY A 1 552 ? 12.750 -35.862 -30.909 1.00 29.88 552 GLY A N 1
ATOM 4397 C CA . GLY A 1 552 ? 13.559 -36.023 -32.115 1.00 29.88 552 GLY A CA 1
ATOM 4398 C C . GLY A 1 552 ? 14.331 -37.325 -32.014 1.00 29.88 552 GLY A C 1
ATOM 4399 O O . GLY A 1 552 ? 14.899 -37.550 -30.920 1.00 29.88 552 GLY A O 1
#

InterPro domains:
  IPR000718 Peptidase M13 [PS51885] (46-552)
  IPR000718 Peptidase M13 [PTHR11733] (46-506)
  IPR000718 Peptidase M13 [cd08662] (67-504)
  IPR008753 Peptidase M13, N-terminal domain [PF05649] (69-455)
  IPR024079 Metallopeptidase, catalytic domain superfamily [G3DSA:3.40.390.10] (58-506)
  IPR042089 Peptidase M13, domain 2 [G3DSA:1.10.1380.10] (95-501)